Protein AF-A0A1F9MBB8-F1 (afdb_monomer)

Structure (mmCIF, N/CA/C/O backbone):
data_AF-A0A1F9MBB8-F1
#
_entry.id   AF-A0A1F9MBB8-F1
#
loop_
_atom_site.group_PDB
_atom_site.id
_atom_site.type_symbol
_atom_site.label_atom_id
_atom_site.label_alt_id
_atom_site.label_comp_id
_atom_site.label_asym_id
_atom_site.label_entity_id
_atom_site.label_seq_id
_atom_site.pdbx_PDB_ins_code
_atom_site.Cartn_x
_atom_site.Cartn_y
_atom_site.Cartn_z
_atom_site.occupancy
_atom_site.B_iso_or_equiv
_atom_site.auth_seq_id
_atom_site.auth_comp_id
_atom_site.auth_asym_id
_atom_site.auth_atom_id
_atom_site.pdbx_PDB_model_num
ATOM 1 N N . MET A 1 1 ? -18.843 -16.570 52.715 1.00 39.12 1 MET A N 1
ATOM 2 C CA . MET A 1 1 ? -18.536 -16.816 51.292 1.00 39.12 1 MET A CA 1
ATOM 3 C C . MET A 1 1 ? -19.729 -16.333 50.501 1.00 39.12 1 MET A C 1
ATOM 5 O O . MET A 1 1 ? -20.833 -16.769 50.792 1.00 39.12 1 MET A O 1
ATOM 9 N N . SER A 1 2 ? -19.521 -15.392 49.592 1.00 32.62 2 SER A N 1
ATOM 10 C CA . SER A 1 2 ? -20.557 -14.851 48.714 1.00 32.62 2 SER A CA 1
ATOM 11 C C . SER A 1 2 ? -19.847 -14.413 47.445 1.00 32.62 2 SER A C 1
ATOM 13 O O . SER A 1 2 ? -19.252 -13.335 47.406 1.00 32.62 2 SER A O 1
ATOM 15 N N . GLU A 1 3 ? -19.825 -15.295 46.453 1.00 42.16 3 GLU A N 1
ATOM 16 C CA . GLU A 1 3 ? -19.265 -15.001 45.139 1.00 42.16 3 GLU A CA 1
ATOM 17 C C . GLU A 1 3 ? -20.185 -13.984 44.466 1.00 42.16 3 GLU A C 1
ATOM 19 O O . GLU A 1 3 ? -21.210 -14.324 43.879 1.00 42.16 3 GLU A O 1
ATOM 24 N N . CYS A 1 4 ? -19.856 -12.703 44.633 1.00 37.41 4 CYS A N 1
ATOM 25 C CA . CYS A 1 4 ? -20.509 -11.641 43.891 1.00 37.41 4 CYS A CA 1
ATOM 26 C C . CYS A 1 4 ? -20.128 -11.834 42.424 1.00 37.41 4 CYS A C 1
ATOM 28 O O . CYS A 1 4 ? -18.965 -11.646 42.061 1.00 37.41 4 CYS A O 1
ATOM 30 N N . GLY A 1 5 ? -21.093 -12.276 41.618 1.00 38.81 5 GLY A N 1
ATOM 31 C CA . GLY A 1 5 ? -20.901 -12.565 40.205 1.00 38.81 5 GLY A CA 1
ATOM 32 C C . GLY A 1 5 ? -20.522 -11.307 39.437 1.00 38.81 5 GLY A C 1
ATOM 33 O O . GLY A 1 5 ? -21.386 -10.601 38.925 1.00 38.81 5 GLY A O 1
ATOM 34 N N . LEU A 1 6 ? -19.219 -11.045 39.332 1.00 39.25 6 LEU A N 1
ATOM 35 C CA . LEU A 1 6 ? -18.678 -10.188 38.293 1.00 39.25 6 LEU A CA 1
ATOM 36 C C . LEU A 1 6 ? -18.937 -10.890 36.963 1.00 39.25 6 LEU A C 1
ATOM 38 O O . LEU A 1 6 ? -18.174 -11.769 36.559 1.00 39.25 6 LEU A O 1
ATOM 42 N N . GLU A 1 7 ? -20.020 -10.498 36.292 1.00 38.97 7 GLU A N 1
ATOM 43 C CA . GLU A 1 7 ? -20.192 -10.757 34.868 1.00 38.97 7 GLU A CA 1
ATOM 44 C C . GLU A 1 7 ? -18.893 -10.347 34.169 1.00 38.97 7 GLU A C 1
ATOM 46 O O . GLU A 1 7 ? -18.510 -9.170 34.184 1.00 38.97 7 GLU A O 1
ATOM 51 N N . GLN A 1 8 ? -18.184 -11.318 33.591 1.00 46.91 8 GLN A N 1
ATOM 52 C CA . GLN A 1 8 ? -16.997 -11.035 32.796 1.00 46.91 8 GLN A CA 1
ATOM 53 C C . GLN A 1 8 ? -17.459 -10.302 31.539 1.00 46.91 8 GLN A C 1
ATOM 55 O O . GLN A 1 8 ? -17.815 -10.923 30.540 1.00 46.91 8 GLN A O 1
ATOM 60 N N . ARG A 1 9 ? -17.503 -8.965 31.611 1.00 61.88 9 ARG A N 1
ATOM 61 C CA . ARG A 1 9 ? -17.798 -8.099 30.467 1.00 61.88 9 ARG A CA 1
ATOM 62 C C . ARG A 1 9 ? -16.905 -8.533 29.316 1.00 61.88 9 ARG A C 1
ATOM 64 O O . ARG A 1 9 ? -15.684 -8.440 29.445 1.00 61.88 9 ARG A O 1
ATOM 71 N N . ASN A 1 10 ? -17.519 -8.995 28.224 1.00 77.19 10 ASN A N 1
ATOM 72 C CA . ASN A 1 10 ? -16.771 -9.525 27.090 1.00 77.19 10 ASN A CA 1
ATOM 73 C C . ASN A 1 10 ? -15.662 -8.538 26.682 1.00 77.19 10 ASN A C 1
ATOM 75 O O . ASN A 1 10 ? -15.928 -7.327 26.583 1.00 77.19 10 ASN A O 1
ATOM 79 N N . PRO A 1 11 ? -14.426 -9.030 26.466 1.00 92.19 11 PRO A N 1
ATOM 80 C CA . PRO A 1 11 ? -13.307 -8.187 26.076 1.00 92.19 11 PRO A CA 1
ATOM 81 C C . PRO A 1 11 ? -13.694 -7.349 24.859 1.00 92.19 11 PRO A C 1
ATOM 83 O O . PRO A 1 11 ? -14.364 -7.837 23.950 1.00 92.19 11 PRO A O 1
ATOM 86 N N . SER A 1 12 ? -13.341 -6.066 24.865 1.00 95.56 12 SER A N 1
ATOM 87 C CA . SER A 1 12 ? -13.893 -5.110 23.903 1.00 95.56 12 SER A CA 1
ATOM 88 C C . SER A 1 12 ? -12.903 -4.021 23.509 1.00 95.56 12 SER A C 1
ATOM 90 O O . SER A 1 12 ? -12.237 -3.421 24.359 1.00 95.56 12 SER A O 1
ATOM 92 N N . VAL A 1 13 ? -12.840 -3.760 22.204 1.00 97.94 13 VAL A N 1
ATOM 93 C CA . VAL A 1 13 ? -11.901 -2.833 21.566 1.00 97.94 13 VAL A CA 1
ATOM 94 C C . VAL A 1 13 ? -12.607 -2.012 20.488 1.00 97.94 13 VAL A C 1
ATOM 96 O O . VAL A 1 13 ? -13.419 -2.540 19.725 1.00 97.94 13 VAL A O 1
ATOM 99 N N . THR A 1 14 ? -12.269 -0.728 20.399 1.00 98.50 14 THR A N 1
ATOM 100 C CA . THR A 1 14 ? -12.457 0.038 19.163 1.00 98.50 14 THR A CA 1
ATOM 101 C C . THR A 1 14 ? -11.131 0.070 18.413 1.00 98.50 14 THR A C 1
ATOM 103 O O . THR A 1 14 ? -10.110 0.492 18.961 1.00 98.50 14 THR A O 1
ATOM 106 N N . LEU A 1 15 ? -11.142 -0.398 17.167 1.00 98.50 15 LEU A N 1
ATOM 107 C CA . LEU A 1 15 ? -10.013 -0.302 16.251 1.00 98.50 15 LEU A CA 1
ATOM 108 C C . LEU A 1 15 ? -10.165 0.967 15.404 1.00 98.50 15 LEU A C 1
ATOM 110 O O . LEU A 1 15 ? -11.238 1.214 14.854 1.00 98.50 15 LEU A O 1
ATOM 114 N N . VAL A 1 16 ? -9.103 1.762 15.304 1.00 98.50 16 VAL A N 1
ATOM 115 C CA . VAL A 1 16 ? -9.112 3.099 14.700 1.00 98.50 16 VAL A CA 1
ATOM 116 C C . VAL A 1 16 ? -8.123 3.165 13.538 1.00 98.50 16 VAL A C 1
ATOM 118 O O . VAL A 1 16 ? -6.952 2.801 13.690 1.00 98.50 16 VAL A O 1
ATOM 121 N N . LEU A 1 17 ? -8.573 3.691 12.397 1.00 98.25 17 LEU A N 1
ATOM 122 C CA . LEU A 1 17 ? -7.689 4.231 11.365 1.00 98.25 17 LEU A CA 1
ATOM 123 C C . LEU A 1 17 ? -7.807 5.755 11.350 1.00 98.25 17 LEU A C 1
ATOM 125 O O . LEU A 1 17 ? -8.911 6.291 11.334 1.00 98.25 17 LEU A O 1
ATOM 129 N N . LEU A 1 18 ? -6.665 6.437 11.342 1.00 98.31 18 LEU A N 1
ATOM 130 C CA . LEU A 1 18 ? -6.560 7.890 11.205 1.00 98.31 18 LEU A CA 1
ATOM 131 C C . LEU A 1 18 ? -5.984 8.253 9.824 1.00 98.31 18 LEU A C 1
ATOM 133 O O . LEU A 1 18 ? -5.291 7.416 9.235 1.00 98.31 18 LEU A O 1
ATOM 137 N N . PRO A 1 19 ? -6.248 9.465 9.299 1.00 96.38 19 PRO A N 1
ATOM 138 C CA . PRO A 1 19 ? -5.726 9.889 8.004 1.00 96.38 19 PRO A CA 1
ATOM 139 C C . PRO A 1 19 ? -4.224 10.230 8.036 1.00 96.38 19 PRO A C 1
ATOM 141 O O . PRO A 1 19 ? -3.682 10.576 9.081 1.00 96.38 19 PRO A O 1
ATOM 144 N N . MET A 1 20 ? -3.518 10.172 6.906 1.00 92.12 20 MET A N 1
ATOM 145 C CA . MET A 1 20 ? -4.045 9.860 5.574 1.00 92.12 20 MET A CA 1
ATOM 146 C C . MET A 1 20 ? -3.864 8.389 5.197 1.00 92.12 20 MET A C 1
ATOM 148 O O . MET A 1 20 ? -2.833 7.765 5.459 1.00 92.12 20 MET A O 1
ATOM 152 N N . TRP A 1 21 ? -4.895 7.845 4.564 1.00 92.25 21 TRP A N 1
ATOM 153 C CA . TRP A 1 21 ? -4.911 6.561 3.880 1.00 92.25 21 TRP A CA 1
ATOM 154 C C . TRP A 1 21 ? -5.829 6.660 2.655 1.00 92.25 21 TRP A C 1
ATOM 156 O O . TRP A 1 21 ? -6.599 7.617 2.540 1.00 92.25 21 TRP A O 1
ATOM 166 N N . ASP A 1 22 ? -5.784 5.668 1.765 1.00 88.25 22 ASP A N 1
ATOM 167 C CA . ASP A 1 22 ? -6.730 5.584 0.649 1.00 88.25 22 ASP A CA 1
ATOM 168 C C . ASP A 1 22 ? -8.195 5.608 1.134 1.00 88.25 22 ASP A C 1
ATOM 170 O O . ASP A 1 22 ? -8.534 5.090 2.200 1.00 88.25 22 ASP A O 1
ATOM 174 N N . THR A 1 23 ? -9.054 6.229 0.330 1.00 92.81 23 THR A N 1
ATOM 175 C CA . THR A 1 23 ? -10.501 6.373 0.547 1.00 92.81 23 THR A CA 1
ATOM 176 C C . THR A 1 23 ? -11.329 5.619 -0.500 1.00 92.81 23 THR A C 1
ATOM 178 O O . THR A 1 23 ? -12.561 5.657 -0.456 1.00 92.81 23 THR A O 1
ATOM 181 N N . SER A 1 24 ? -10.684 4.937 -1.455 1.00 90.88 24 SER A N 1
ATOM 182 C CA . SER A 1 24 ? -11.362 4.117 -2.463 1.00 90.88 24 SER A CA 1
ATOM 183 C C . SER A 1 24 ? -11.813 2.754 -1.939 1.00 90.88 24 SER A C 1
ATOM 185 O O . SER A 1 24 ? -12.800 2.217 -2.442 1.00 90.88 24 SER A O 1
ATOM 187 N N . MET A 1 25 ? -11.146 2.222 -0.909 1.00 94.50 25 MET A N 1
ATOM 188 C CA . MET A 1 25 ? -11.405 0.896 -0.339 1.00 94.50 25 MET A CA 1
ATOM 189 C C . MET A 1 25 ? -11.397 0.895 1.201 1.00 94.50 25 MET A C 1
ATOM 191 O O . MET A 1 25 ? -10.626 1.640 1.808 1.00 94.50 25 MET A O 1
ATOM 195 N N . PRO A 1 26 ? -12.183 0.014 1.854 1.00 95.94 26 PRO A N 1
ATOM 196 C CA . PRO A 1 26 ? -12.127 -0.179 3.303 1.00 95.94 26 PRO A CA 1
ATOM 197 C C . PRO A 1 26 ? -10.768 -0.760 3.747 1.00 95.94 26 PRO A C 1
ATOM 199 O O . PRO A 1 26 ? -10.262 -1.690 3.115 1.00 95.94 26 PRO A O 1
ATOM 202 N N . PRO A 1 27 ? -10.163 -0.276 4.845 1.00 95.81 27 PRO A N 1
ATOM 203 C CA . PRO A 1 27 ? -8.808 -0.653 5.234 1.00 95.81 27 PRO A CA 1
ATOM 204 C C . PRO A 1 27 ? -8.692 -2.105 5.718 1.00 95.81 27 PRO A C 1
ATOM 206 O O . PRO A 1 27 ? -9.232 -2.504 6.753 1.00 95.81 27 PRO A O 1
ATOM 209 N N . LEU A 1 28 ? -7.890 -2.883 4.987 1.00 95.06 28 LEU A N 1
ATOM 210 C CA . LEU A 1 28 ? -7.708 -4.320 5.192 1.00 95.06 28 LEU A CA 1
ATOM 211 C C . LEU A 1 28 ? -7.264 -4.704 6.613 1.00 95.06 28 LEU A C 1
ATOM 213 O O . LEU A 1 28 ? -7.763 -5.683 7.161 1.00 95.06 28 LEU A O 1
ATOM 217 N N . SER A 1 29 ? -6.340 -3.951 7.222 1.00 93.75 29 SER A N 1
ATOM 218 C CA . SER A 1 29 ? -5.816 -4.263 8.562 1.00 93.75 29 SER A CA 1
ATOM 219 C C . SER A 1 29 ? -6.921 -4.264 9.622 1.00 93.75 29 SER A C 1
ATOM 221 O O . SER A 1 29 ? -6.977 -5.167 10.456 1.00 93.75 29 SER A O 1
ATOM 223 N N . LEU A 1 30 ? -7.843 -3.302 9.545 1.00 97.00 30 LEU A N 1
ATOM 224 C CA . LEU A 1 30 ? -8.995 -3.178 10.438 1.00 97.00 30 LEU A CA 1
ATOM 225 C C . LEU A 1 30 ? -9.955 -4.365 10.256 1.00 97.00 30 LEU A C 1
ATOM 227 O O . LEU A 1 30 ? -10.467 -4.891 11.244 1.00 97.00 30 LEU A O 1
ATOM 231 N N . ALA A 1 31 ? -10.166 -4.820 9.017 1.00 96.88 31 ALA A N 1
ATOM 232 C CA . ALA A 1 31 ? -11.046 -5.944 8.691 1.00 96.88 31 ALA A CA 1
ATOM 233 C C . ALA A 1 31 ? -10.448 -7.315 9.087 1.00 96.88 31 ALA A C 1
ATOM 235 O O . ALA A 1 31 ? -11.160 -8.156 9.640 1.00 96.88 31 ALA A O 1
ATOM 236 N N . CYS A 1 32 ? -9.140 -7.531 8.894 1.00 95.69 32 CYS A N 1
ATOM 237 C CA . CYS A 1 32 ? -8.421 -8.721 9.377 1.00 95.69 32 CYS A CA 1
ATOM 238 C C . CYS A 1 32 ? -8.444 -8.819 10.912 1.00 95.69 32 CYS A C 1
ATOM 240 O O . CYS A 1 32 ? -8.834 -9.847 11.468 1.00 95.69 32 CYS A O 1
ATOM 242 N N . LEU A 1 33 ? -8.085 -7.729 11.606 1.00 96.56 33 LEU A N 1
ATOM 243 C CA . LEU A 1 33 ? -8.130 -7.665 13.070 1.00 96.5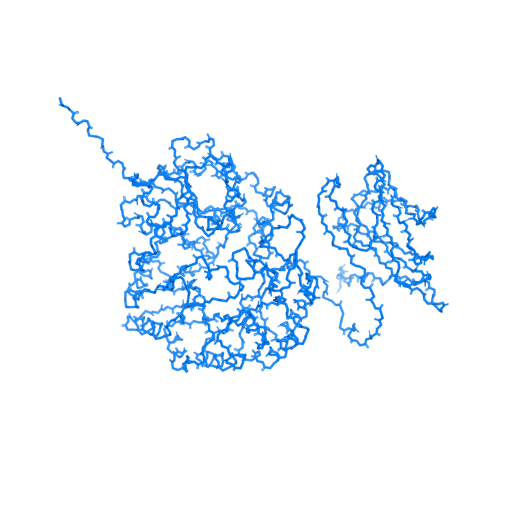6 33 LEU A CA 1
ATOM 244 C C . LEU A 1 33 ? -9.557 -7.878 13.595 1.00 96.56 33 LEU A C 1
ATOM 246 O O . LEU A 1 33 ? -9.743 -8.606 14.569 1.00 96.56 33 LEU A O 1
ATOM 250 N N . SER A 1 34 ? -10.567 -7.297 12.934 1.00 96.75 34 SER A N 1
ATOM 251 C CA . SER A 1 34 ? -11.976 -7.484 13.302 1.00 96.75 34 SER A CA 1
ATOM 252 C C . SER A 1 34 ? -12.398 -8.946 13.224 1.00 96.75 34 SER A C 1
ATOM 254 O O . SER A 1 34 ? -12.925 -9.459 14.211 1.00 96.75 34 SER A O 1
ATOM 256 N N . TRP A 1 35 ? -12.116 -9.633 12.111 1.00 95.44 35 TRP A N 1
ATOM 257 C CA . TRP A 1 35 ? -12.433 -11.055 11.950 1.00 95.44 35 TRP A CA 1
ATOM 258 C C . TRP A 1 35 ? -11.790 -11.899 13.054 1.00 95.44 35 TRP A C 1
ATOM 260 O O . TRP A 1 35 ? -12.467 -12.673 13.735 1.00 95.44 35 TRP A O 1
ATOM 270 N N . TYR A 1 36 ? -10.485 -11.707 13.272 1.00 96.25 36 TYR A N 1
ATOM 271 C CA . TYR A 1 36 ? -9.709 -12.535 14.190 1.00 96.25 36 TYR A CA 1
ATOM 272 C C . TYR A 1 36 ? -10.169 -12.370 15.637 1.00 96.25 36 TYR A C 1
ATOM 274 O O . TYR A 1 36 ? -10.382 -13.351 16.350 1.00 96.25 36 TYR A O 1
ATOM 282 N N . LEU A 1 37 ? -10.368 -11.127 16.070 1.00 96.06 37 LEU A N 1
ATOM 283 C CA . LEU A 1 37 ? -10.787 -10.811 17.429 1.00 96.06 37 LEU A CA 1
ATOM 284 C C . LEU A 1 37 ? -12.246 -11.233 17.681 1.00 96.06 37 LEU A C 1
ATOM 286 O O . LEU A 1 37 ? -12.524 -11.836 18.721 1.00 96.06 37 LEU A O 1
ATOM 290 N N . ARG A 1 38 ? -13.158 -11.038 16.714 1.00 95.12 38 ARG A N 1
ATOM 291 C CA . ARG A 1 38 ? -14.555 -11.512 16.802 1.00 95.12 38 ARG A CA 1
ATOM 292 C C . ARG A 1 38 ? -14.635 -13.037 16.903 1.00 95.12 38 ARG A C 1
ATOM 294 O O . ARG A 1 38 ? -15.343 -13.545 17.771 1.00 95.12 38 ARG A O 1
ATOM 301 N N . ARG A 1 39 ? -13.845 -13.772 16.107 1.00 94.44 39 ARG A N 1
ATOM 302 C CA . ARG A 1 39 ? -13.720 -15.243 16.195 1.00 94.44 39 ARG A CA 1
ATOM 303 C C . ARG A 1 39 ? -13.218 -15.722 17.566 1.00 94.44 39 ARG A C 1
ATOM 30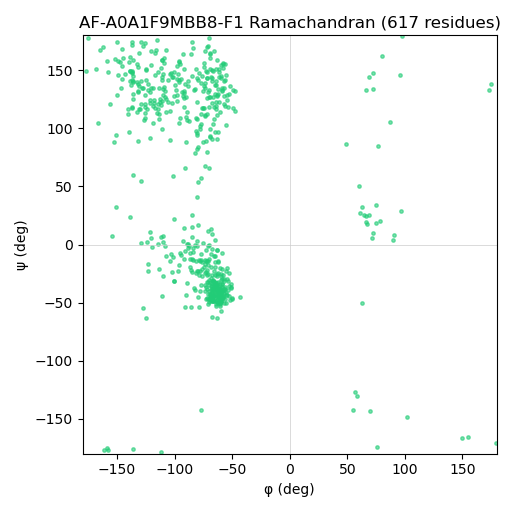5 O O . ARG A 1 39 ? -13.540 -16.832 17.978 1.00 94.44 39 ARG A O 1
ATOM 312 N N . HIS A 1 40 ? -12.483 -14.878 18.290 1.00 95.31 40 HIS A N 1
ATOM 313 C CA . HIS A 1 40 ? -11.959 -15.144 19.632 1.00 95.31 40 HIS A CA 1
ATOM 314 C C . HIS A 1 40 ? -12.781 -14.503 20.773 1.00 95.31 40 HIS A C 1
ATOM 316 O O . HIS A 1 40 ? -12.271 -14.339 21.889 1.00 95.31 40 HIS A O 1
ATOM 322 N N . SER A 1 41 ? -14.058 -14.195 20.507 1.00 95.88 41 SER A N 1
ATOM 323 C CA . SER A 1 41 ? -15.052 -13.648 21.449 1.00 95.88 41 SER A CA 1
ATOM 324 C C . SER A 1 41 ? -14.742 -12.248 21.998 1.00 95.88 41 SER A C 1
ATOM 326 O O . SER A 1 41 ? -15.218 -11.875 23.071 1.00 95.88 41 SER A O 1
ATOM 328 N N . VAL A 1 42 ? -13.973 -11.448 21.256 1.00 96.38 42 VAL A N 1
ATOM 329 C CA . VAL A 1 42 ? -13.771 -10.019 21.527 1.00 96.38 42 VAL A CA 1
ATOM 330 C C . VAL A 1 42 ? -14.811 -9.206 20.751 1.00 96.38 42 VAL A C 1
ATOM 332 O O . VAL A 1 42 ? -14.982 -9.378 19.545 1.00 96.38 42 VAL A O 1
ATOM 335 N N . SER A 1 43 ? -15.493 -8.282 21.426 1.00 96.31 43 SER A N 1
ATOM 336 C CA . SER A 1 43 ? -16.384 -7.317 20.779 1.00 96.31 43 SER A CA 1
ATOM 337 C C . SER A 1 43 ? -15.564 -6.213 20.108 1.00 96.31 43 SER A C 1
ATOM 339 O O . SER A 1 43 ? -14.839 -5.475 20.780 1.00 96.31 43 SER A O 1
ATOM 341 N N . VAL A 1 44 ? -15.666 -6.106 18.782 1.00 97.19 44 VAL A N 1
ATOM 342 C CA . VAL A 1 44 ? -14.885 -5.157 17.975 1.00 97.19 44 VAL A CA 1
ATOM 343 C C . VAL A 1 44 ? -15.787 -4.115 17.333 1.00 97.19 44 VAL A C 1
ATOM 345 O O . VAL A 1 44 ? -16.644 -4.451 16.511 1.00 97.19 44 VAL A O 1
ATOM 348 N N . THR A 1 45 ? -15.526 -2.849 17.651 1.00 97.62 45 THR A N 1
ATOM 349 C CA . THR A 1 45 ? -16.017 -1.687 16.899 1.00 97.62 45 THR A CA 1
ATOM 350 C C . THR A 1 45 ? -14.924 -1.194 15.954 1.00 97.62 45 THR A C 1
ATOM 352 O O . THR A 1 45 ? -13.746 -1.212 16.307 1.00 97.62 45 THR A O 1
ATOM 355 N N . VAL A 1 46 ? -15.308 -0.754 14.757 1.00 97.44 46 VAL A N 1
ATOM 356 C CA . VAL A 1 46 ? -14.403 -0.167 13.760 1.00 97.44 46 VAL A CA 1
ATOM 357 C C . VAL A 1 46 ? -14.686 1.329 13.667 1.00 97.44 46 VAL A C 1
ATOM 359 O O . VAL A 1 46 ? -15.843 1.744 13.635 1.00 97.44 46 VAL A O 1
ATOM 362 N N . LEU A 1 47 ? -13.628 2.136 13.629 1.00 97.50 47 LEU A N 1
ATOM 363 C CA . LEU A 1 47 ? -13.683 3.581 13.442 1.00 97.50 47 LEU A CA 1
ATOM 364 C C . LEU A 1 47 ? -12.674 3.988 12.361 1.00 97.50 47 LEU A C 1
ATOM 366 O O . LEU A 1 47 ? -11.512 4.281 12.644 1.00 97.50 47 LEU A O 1
ATOM 370 N N . ASP A 1 48 ? -13.127 3.986 11.108 1.00 97.50 48 ASP A N 1
ATOM 371 C CA . ASP A 1 48 ? -12.367 4.545 9.989 1.00 97.50 48 ASP A CA 1
ATOM 372 C C . ASP A 1 48 ? -12.539 6.073 9.955 1.00 97.50 48 ASP A C 1
ATOM 374 O O . ASP A 1 48 ? -13.355 6.630 9.217 1.00 97.50 48 ASP A O 1
ATOM 378 N N . ALA A 1 49 ? -11.743 6.762 10.775 1.00 97.06 49 ALA A N 1
ATOM 379 C CA . ALA A 1 49 ? -11.740 8.216 10.801 1.00 97.06 49 ALA A CA 1
ATOM 380 C C . ALA A 1 49 ? -11.122 8.836 9.530 1.00 97.06 49 ALA A C 1
ATOM 382 O O . ALA A 1 49 ? -11.258 10.041 9.314 1.00 97.06 49 ALA A O 1
ATOM 383 N N . ASN A 1 50 ? -10.451 8.041 8.687 1.00 97.00 50 ASN A N 1
ATOM 384 C CA . ASN A 1 50 ? -9.897 8.495 7.417 1.00 97.00 50 ASN A CA 1
ATOM 385 C C . ASN A 1 50 ? -11.022 8.769 6.404 1.00 97.00 50 ASN A C 1
ATOM 387 O O . ASN A 1 50 ? -11.095 9.884 5.883 1.00 97.00 50 ASN A O 1
ATOM 391 N N . ILE A 1 51 ? -11.949 7.821 6.199 1.00 95.88 51 ILE A N 1
ATOM 392 C CA . ILE A 1 51 ? -13.124 8.058 5.339 1.00 95.88 51 ILE A CA 1
ATOM 393 C C . ILE A 1 51 ? -14.107 9.060 5.969 1.00 95.88 51 ILE A C 1
ATOM 395 O O . ILE A 1 51 ? -14.722 9.851 5.252 1.00 95.88 51 ILE A O 1
ATOM 399 N N . ASP A 1 52 ? -14.216 9.092 7.304 1.00 93.69 52 ASP A N 1
ATOM 400 C CA . ASP A 1 52 ? -15.029 10.088 8.014 1.00 93.69 52 ASP A CA 1
ATOM 401 C C . ASP A 1 52 ? -14.574 11.523 7.754 1.00 93.69 52 ASP A C 1
ATOM 403 O O . ASP A 1 52 ? -15.391 12.362 7.368 1.00 93.69 52 ASP A O 1
ATOM 407 N N . LEU A 1 53 ? -13.284 11.812 7.955 1.00 95.38 53 LEU A N 1
ATOM 408 C CA . LEU A 1 53 ? -12.757 13.152 7.732 1.00 95.38 53 LEU A CA 1
ATOM 409 C C . LEU A 1 53 ? -12.795 13.510 6.248 1.00 95.38 53 LEU A C 1
ATOM 411 O O . LEU A 1 53 ? -13.299 14.580 5.923 1.00 95.38 53 LEU A O 1
ATOM 415 N N . PHE A 1 54 ? -12.382 12.611 5.346 1.00 94.94 54 PHE A N 1
ATOM 416 C CA . PHE A 1 54 ? -12.452 12.853 3.901 1.00 94.94 54 PHE A CA 1
ATOM 417 C C . PHE A 1 54 ? -13.858 13.271 3.440 1.00 94.94 54 PHE A C 1
ATOM 419 O O . PHE A 1 54 ? -14.011 14.238 2.692 1.00 94.94 54 PHE A O 1
ATOM 426 N N . GLN A 1 55 ? -14.907 12.596 3.918 1.00 92.50 55 GLN A N 1
ATOM 427 C CA . GLN A 1 55 ? -16.283 12.978 3.599 1.00 92.50 55 GLN A CA 1
ATOM 428 C C . GLN A 1 55 ? -16.719 14.277 4.298 1.00 92.50 55 GLN A C 1
ATOM 430 O O . GLN A 1 55 ? -17.408 15.086 3.675 1.00 92.50 55 GLN A O 1
ATOM 435 N N . GLY A 1 56 ? -16.310 14.504 5.549 1.00 90.75 56 GLY A N 1
ATOM 436 C CA . GLY A 1 56 ? -16.688 15.684 6.335 1.00 90.75 56 GLY A CA 1
ATOM 437 C C . GLY A 1 56 ? -16.021 17.004 5.922 1.00 90.75 56 GLY A C 1
ATOM 438 O O . GLY A 1 56 ? -16.585 18.064 6.191 1.00 90.75 56 GLY A O 1
ATOM 439 N N . VAL A 1 57 ? -14.851 16.970 5.274 1.00 91.12 57 VAL A N 1
ATOM 440 C CA . VAL A 1 57 ? -14.107 18.183 4.884 1.00 91.12 57 VAL A CA 1
ATOM 441 C C . VAL A 1 57 ? -14.532 18.781 3.534 1.00 91.12 57 VAL A C 1
ATOM 443 O O . VAL A 1 57 ? -15.191 18.135 2.713 1.00 91.12 57 VAL A O 1
ATOM 446 N N . SER A 1 58 ? -14.133 20.037 3.291 1.00 91.19 58 SER A N 1
ATOM 447 C CA . SER A 1 58 ? -14.378 20.755 2.034 1.00 91.19 58 SER A CA 1
ATOM 448 C C . SER A 1 58 ? -13.681 20.094 0.838 1.00 91.19 58 SER A C 1
ATOM 450 O O . SER A 1 58 ? -12.687 19.385 0.987 1.00 91.19 58 SER A O 1
ATOM 452 N N . ALA A 1 59 ? -14.154 20.372 -0.382 1.00 82.19 59 ALA A N 1
ATOM 453 C CA . ALA A 1 59 ? -13.526 19.857 -1.603 1.00 82.19 59 ALA A CA 1
ATOM 454 C C . ALA A 1 59 ? -12.046 20.275 -1.752 1.00 82.19 59 ALA A C 1
ATOM 456 O O . ALA A 1 59 ? -11.254 19.520 -2.307 1.00 82.19 59 ALA A O 1
ATOM 457 N N . GLU A 1 60 ? -11.663 21.436 -1.215 1.00 79.44 60 GLU A N 1
ATOM 458 C CA . GLU A 1 60 ? -10.278 21.913 -1.178 1.00 79.44 60 GLU A CA 1
ATOM 459 C C . GLU A 1 60 ? -9.434 21.103 -0.181 1.00 79.44 60 GLU A C 1
ATOM 461 O O . GLU A 1 60 ? -8.369 20.594 -0.535 1.00 79.44 60 GLU A O 1
ATOM 466 N N . GLN A 1 61 ? -9.946 20.886 1.035 1.00 84.44 61 GLN A N 1
ATOM 467 C CA . GLN A 1 61 ? -9.306 20.047 2.056 1.00 84.44 61 GLN A CA 1
ATOM 468 C C . GLN A 1 61 ? -9.188 18.577 1.607 1.00 84.44 61 GLN A C 1
ATOM 470 O O . GLN A 1 61 ? -8.174 17.937 1.884 1.00 84.44 61 GLN A O 1
ATOM 475 N N . ARG A 1 62 ? -10.160 18.044 0.846 1.00 86.88 62 ARG A N 1
ATOM 476 C CA . ARG A 1 62 ? -10.078 16.695 0.242 1.00 86.88 62 ARG A CA 1
ATOM 477 C C . ARG A 1 62 ? -8.871 16.526 -0.674 1.00 86.88 62 ARG A C 1
ATOM 479 O O . ARG A 1 62 ? -8.368 15.414 -0.785 1.00 86.88 62 ARG A O 1
ATOM 486 N N . THR A 1 63 ? -8.345 17.600 -1.271 1.00 84.50 63 THR A N 1
ATOM 487 C CA . THR A 1 63 ? -7.118 17.515 -2.084 1.00 84.50 63 THR A CA 1
ATOM 488 C C . THR A 1 63 ? -5.875 17.135 -1.275 1.00 84.50 63 THR A C 1
ATOM 490 O O . THR A 1 63 ? -4.844 16.860 -1.877 1.00 84.50 63 THR A O 1
ATOM 493 N N . LEU A 1 64 ? -5.932 17.118 0.064 1.00 85.25 64 LEU A N 1
ATOM 494 C CA . LEU A 1 64 ? -4.864 16.565 0.902 1.00 85.25 64 LEU A CA 1
ATOM 495 C C . LEU A 1 64 ? -4.795 15.031 0.820 1.00 85.25 64 LEU A C 1
ATOM 497 O O . LEU A 1 64 ? -3.719 14.482 1.025 1.00 85.25 64 LEU A O 1
ATOM 501 N N . TRP A 1 65 ? -5.894 14.346 0.490 1.00 87.38 65 TRP A N 1
ATOM 502 C CA . TRP A 1 65 ? -5.929 12.892 0.270 1.00 87.38 65 TRP A CA 1
ATOM 503 C C . TRP A 1 65 ? -5.471 12.477 -1.138 1.00 87.38 65 TRP A C 1
ATOM 505 O O . TRP A 1 65 ? -5.423 11.289 -1.443 1.00 87.38 65 TRP A O 1
ATOM 515 N N . ASP A 1 66 ? -5.100 13.432 -1.997 1.00 80.62 66 ASP A N 1
ATOM 516 C CA . ASP A 1 66 ? -4.362 13.120 -3.219 1.00 80.62 66 ASP A CA 1
ATOM 517 C C . ASP A 1 66 ? -2.996 12.529 -2.836 1.00 80.62 66 ASP A C 1
ATOM 519 O O . ASP A 1 66 ? -2.209 13.157 -2.123 1.00 80.62 66 ASP A O 1
ATOM 523 N N . MET A 1 67 ? -2.698 11.321 -3.313 1.00 71.94 67 MET A N 1
ATOM 524 C CA . MET A 1 67 ? -1.438 10.636 -3.025 1.00 71.94 67 MET A CA 1
ATOM 525 C C . MET A 1 67 ? -0.212 11.352 -3.610 1.00 71.94 67 MET A C 1
ATOM 527 O O . MET A 1 67 ? 0.888 11.166 -3.089 1.00 71.94 67 MET A O 1
ATOM 531 N N . ALA A 1 68 ? -0.376 12.240 -4.600 1.00 67.69 68 ALA A N 1
ATOM 532 C CA . ALA A 1 68 ? 0.686 13.163 -5.005 1.00 67.69 68 ALA A CA 1
ATOM 533 C C . ALA A 1 68 ? 1.130 14.075 -3.844 1.00 67.69 68 ALA A C 1
ATOM 535 O O . ALA A 1 68 ? 2.287 14.478 -3.776 1.00 67.69 68 ALA A O 1
ATOM 536 N N . LYS A 1 69 ? 0.234 14.351 -2.884 1.00 73.00 69 LYS A N 1
ATOM 537 C CA . LYS A 1 69 ? 0.523 15.098 -1.653 1.00 73.00 69 LYS A CA 1
ATOM 538 C C . LYS A 1 69 ? 0.930 14.206 -0.476 1.00 73.00 69 LYS A C 1
ATOM 540 O O . LYS A 1 69 ? 1.000 14.703 0.647 1.00 73.00 69 LYS A O 1
ATOM 545 N N . LEU A 1 70 ? 1.275 12.929 -0.684 1.00 77.44 70 LEU A N 1
ATOM 546 C CA . LEU A 1 70 ? 1.800 12.053 0.378 1.00 77.44 70 LEU A CA 1
ATOM 547 C C . LEU A 1 70 ? 2.978 12.700 1.131 1.00 77.44 70 LEU A C 1
ATOM 549 O O . LEU A 1 70 ? 3.050 12.601 2.355 1.00 77.44 70 LEU A O 1
ATOM 553 N N . GLY A 1 71 ? 3.840 13.442 0.424 1.00 71.00 71 GLY A N 1
ATOM 554 C CA . GLY A 1 71 ? 4.928 14.230 1.016 1.00 71.00 71 GLY A CA 1
ATOM 555 C C . GLY A 1 71 ? 4.479 15.200 2.121 1.00 71.00 71 GLY A C 1
ATOM 556 O O . GLY A 1 71 ? 5.213 15.411 3.083 1.00 71.00 71 GLY A O 1
ATOM 557 N N . PHE A 1 72 ? 3.259 15.740 2.038 1.00 79.00 72 PHE A N 1
ATOM 558 C CA . PHE A 1 72 ? 2.708 16.661 3.035 1.00 79.00 72 PHE A CA 1
ATOM 559 C C . PHE A 1 72 ? 2.306 15.971 4.344 1.00 79.00 72 PHE A C 1
ATOM 561 O O . PHE A 1 72 ? 2.288 16.619 5.385 1.00 79.00 72 PHE A O 1
ATOM 568 N N . TRP A 1 73 ? 2.012 14.670 4.314 1.00 84.00 73 TRP A N 1
ATOM 569 C CA . TRP A 1 73 ? 1.597 13.897 5.492 1.00 84.00 73 TRP A CA 1
ATOM 570 C C . TRP A 1 73 ? 2.754 13.231 6.240 1.00 84.00 73 TRP A C 1
ATOM 572 O O . TRP A 1 73 ? 2.560 12.741 7.351 1.00 84.00 73 TRP A O 1
ATOM 582 N N . ILE A 1 74 ? 3.943 13.203 5.631 1.00 82.69 74 ILE A N 1
ATOM 583 C CA . ILE A 1 74 ? 5.134 12.525 6.162 1.00 82.69 74 ILE A CA 1
ATOM 584 C C . ILE A 1 74 ? 6.264 13.490 6.544 1.00 82.69 74 ILE A C 1
ATOM 586 O O . ILE A 1 74 ? 7.122 13.121 7.344 1.00 82.69 74 ILE A O 1
ATOM 590 N N . ASP A 1 75 ? 6.277 14.715 6.008 1.00 72.75 75 ASP A N 1
ATOM 591 C CA . ASP A 1 75 ? 7.219 15.753 6.431 1.00 72.75 75 ASP A CA 1
ATOM 592 C C . ASP A 1 75 ? 6.746 16.449 7.716 1.00 72.75 75 ASP A C 1
ATOM 594 O O . ASP A 1 75 ? 5.953 17.390 7.691 1.00 72.75 75 ASP A O 1
ATOM 598 N N . GLY A 1 76 ? 7.290 16.004 8.849 1.00 69.94 76 GLY A N 1
ATOM 599 C CA . GLY A 1 76 ? 7.059 16.611 10.159 1.00 69.94 76 GLY A CA 1
ATOM 600 C C . GLY A 1 76 ? 7.790 17.934 10.409 1.00 69.94 76 GLY A C 1
ATOM 601 O O . GLY A 1 76 ? 7.661 18.457 11.513 1.00 69.94 76 GLY A O 1
ATOM 602 N N . ARG A 1 77 ? 8.562 18.469 9.448 1.00 65.31 77 ARG A N 1
ATOM 603 C CA . ARG A 1 77 ? 9.306 19.730 9.608 1.00 65.31 77 ARG A CA 1
ATOM 604 C C . ARG A 1 77 ? 8.498 20.941 9.154 1.00 65.31 77 ARG A C 1
ATOM 606 O O . ARG A 1 77 ? 8.304 21.849 9.959 1.00 65.31 77 ARG A O 1
ATOM 613 N N . GLU A 1 78 ? 7.978 20.942 7.923 1.00 60.06 78 GLU A N 1
ATOM 614 C CA . GLU A 1 78 ? 7.171 22.056 7.403 1.00 60.06 78 GLU A CA 1
ATOM 615 C C . GLU A 1 78 ? 5.811 21.645 6.839 1.00 60.06 78 GLU A C 1
ATOM 617 O O . GLU A 1 78 ? 4.803 22.214 7.258 1.00 60.06 78 GLU A O 1
ATOM 622 N N . LYS A 1 79 ? 5.732 20.708 5.885 1.00 71.81 79 LYS A N 1
ATOM 623 C CA . LYS A 1 79 ? 4.486 20.473 5.135 1.00 71.81 79 LYS A CA 1
ATOM 624 C C . LYS A 1 79 ? 3.363 19.918 6.026 1.00 71.81 79 LYS A C 1
ATOM 626 O O . LYS A 1 79 ? 2.225 20.374 5.891 1.00 71.81 79 LYS A O 1
ATOM 631 N N . PHE A 1 80 ? 3.650 19.017 6.972 1.00 81.50 80 PHE A N 1
ATOM 632 C CA . PHE A 1 80 ? 2.630 18.533 7.909 1.00 81.50 80 PHE A CA 1
ATOM 633 C C . PHE A 1 80 ? 2.152 19.629 8.878 1.00 81.50 80 PHE A C 1
ATOM 635 O O . PHE A 1 80 ? 0.977 19.991 8.797 1.00 81.50 80 PHE A O 1
ATOM 642 N N . PRO A 1 81 ? 2.997 20.221 9.753 1.00 75.00 81 PRO A N 1
ATOM 643 C CA . PRO A 1 81 ? 2.533 21.244 10.695 1.00 75.00 81 PRO A CA 1
ATOM 644 C C . PRO A 1 81 ? 2.044 22.520 9.989 1.00 75.00 81 PRO A C 1
ATOM 646 O O . PRO A 1 81 ? 1.119 23.182 10.455 1.00 75.00 81 PRO A O 1
ATOM 649 N N . GLY A 1 82 ? 2.647 22.873 8.853 1.00 73.00 82 GLY A N 1
ATOM 650 C CA . GLY A 1 82 ? 2.387 24.107 8.122 1.00 73.00 82 GLY A CA 1
ATOM 651 C C . GLY A 1 82 ? 1.198 24.060 7.161 1.00 73.00 82 GLY A C 1
ATOM 652 O O . GLY A 1 82 ? 0.638 25.122 6.878 1.00 73.00 82 GLY A O 1
ATOM 653 N N . VAL A 1 83 ? 0.788 22.884 6.676 1.00 79.06 83 VAL A N 1
ATOM 654 C CA . VAL A 1 83 ? -0.328 22.746 5.721 1.00 79.06 83 VAL A CA 1
ATOM 655 C C . VAL A 1 83 ? -1.384 21.784 6.249 1.00 79.06 83 VAL A C 1
ATOM 657 O O . VAL A 1 83 ? -2.503 22.215 6.510 1.00 79.06 83 VAL A O 1
ATOM 660 N N . VAL A 1 84 ? -1.042 20.507 6.445 1.00 82.94 84 VAL A N 1
ATOM 661 C CA . VAL A 1 84 ? -2.019 19.464 6.812 1.00 82.94 84 VAL A CA 1
ATOM 662 C C . VAL A 1 84 ? -2.654 19.743 8.171 1.00 82.94 84 VAL A C 1
ATOM 664 O O . VAL A 1 84 ? -3.877 19.735 8.292 1.00 82.94 84 VAL A O 1
ATOM 667 N N . LEU A 1 85 ? -1.830 20.027 9.181 1.00 89.31 85 LEU A N 1
ATOM 668 C CA . LEU A 1 85 ? -2.288 20.264 10.542 1.00 89.31 85 LEU A CA 1
ATOM 669 C C . LEU A 1 85 ? -3.164 21.518 10.603 1.00 89.31 85 LEU A C 1
ATOM 671 O O . LEU A 1 85 ? -4.313 21.419 11.011 1.00 89.31 85 LEU A O 1
ATOM 675 N N . ARG A 1 86 ? -2.686 22.664 10.096 1.00 86.88 86 ARG A N 1
ATOM 676 C CA . ARG A 1 86 ? -3.474 23.914 10.054 1.00 86.88 86 ARG A CA 1
ATOM 677 C C . ARG A 1 86 ? -4.773 23.800 9.249 1.00 86.88 86 ARG A C 1
ATOM 679 O O . ARG A 1 86 ? -5.744 24.467 9.586 1.00 86.88 86 ARG A O 1
ATOM 686 N N . ALA A 1 87 ? -4.823 22.955 8.218 1.00 87.88 87 ALA A N 1
ATOM 687 C CA . ALA A 1 87 ? -6.038 22.723 7.436 1.00 87.88 87 ALA A CA 1
ATOM 688 C C . ALA A 1 87 ? -7.066 21.800 8.121 1.00 87.88 87 ALA A C 1
ATOM 690 O O . ALA A 1 87 ? -8.204 21.740 7.657 1.00 87.88 87 ALA A O 1
ATOM 691 N N . LEU A 1 88 ? -6.684 21.071 9.179 1.00 93.69 88 LEU A N 1
ATOM 692 C CA . LEU A 1 88 ? -7.518 20.064 9.857 1.00 93.69 88 LEU A CA 1
ATOM 693 C C . LEU A 1 88 ? -7.588 20.250 11.390 1.00 93.69 88 LEU A C 1
ATOM 695 O O . LEU A 1 88 ? -8.240 19.463 12.074 1.00 93.69 88 LEU A O 1
ATOM 699 N N . GLU A 1 89 ? -6.934 21.275 11.942 1.00 92.56 89 GLU A N 1
ATOM 700 C CA . GLU A 1 89 ? -6.776 21.515 13.385 1.00 92.56 89 GLU A CA 1
ATOM 701 C C . GLU A 1 89 ? -8.122 21.603 14.116 1.00 92.56 89 GLU A C 1
ATOM 703 O O . GLU A 1 89 ? -8.313 20.975 15.157 1.00 92.56 89 GLU A O 1
ATOM 708 N N . ASN A 1 90 ? -9.099 22.283 13.511 1.00 92.88 90 ASN A N 1
ATOM 709 C CA . ASN A 1 90 ? -10.460 22.434 14.030 1.00 92.88 90 ASN A CA 1
ATOM 710 C C . ASN A 1 90 ? -11.285 21.129 14.053 1.00 92.88 90 ASN A C 1
ATOM 712 O O . ASN A 1 90 ? -12.427 21.140 14.510 1.00 92.88 90 ASN A O 1
ATOM 716 N N . LEU A 1 91 ? -10.738 20.024 13.540 1.00 94.88 91 LEU A N 1
ATOM 717 C CA . LEU A 1 91 ? -11.368 18.702 13.509 1.00 94.88 91 LEU A CA 1
ATOM 718 C C . LEU A 1 91 ? -10.728 17.730 14.509 1.00 94.88 91 LEU A C 1
ATOM 720 O O . LEU A 1 91 ? -11.285 16.658 14.742 1.00 94.88 91 LEU A O 1
ATOM 724 N N . LEU A 1 92 ? -9.589 18.091 15.116 1.00 95.62 92 LEU A N 1
ATOM 725 C CA . LEU A 1 92 ? -8.863 17.226 16.049 1.00 95.62 92 LEU A CA 1
ATOM 726 C C . LEU A 1 92 ? -9.649 16.982 17.336 1.00 95.62 92 LEU A C 1
ATOM 728 O O . LEU A 1 92 ? -9.813 15.829 17.724 1.00 95.62 92 LEU A O 1
ATOM 732 N N . ASP A 1 93 ? -10.173 18.030 17.970 1.00 96.44 93 ASP A N 1
ATOM 733 C CA . ASP A 1 93 ? -10.898 17.877 19.236 1.00 96.44 93 ASP A CA 1
ATOM 734 C C . ASP A 1 93 ? -12.239 17.126 19.046 1.00 96.44 93 ASP A C 1
ATOM 736 O O . ASP A 1 93 ? -12.446 16.136 19.750 1.00 96.44 93 ASP A O 1
ATOM 740 N N . PRO A 1 94 ? -13.088 17.434 18.035 1.00 97.19 94 PRO A N 1
ATOM 741 C CA . PRO A 1 94 ? -14.269 16.616 17.717 1.00 97.19 94 PRO A CA 1
ATOM 742 C C . PRO A 1 94 ? -13.945 15.152 17.374 1.00 97.19 94 PRO A C 1
ATOM 744 O O . PRO A 1 94 ? -14.713 14.243 17.700 1.00 97.19 94 PRO A O 1
ATOM 747 N N . LEU A 1 95 ? -12.802 14.891 16.727 1.00 97.75 95 LEU A N 1
ATOM 748 C CA . LEU A 1 95 ? -12.325 13.532 16.471 1.00 97.75 95 LEU A CA 1
ATOM 749 C C . LEU A 1 95 ? -11.917 12.827 17.774 1.00 97.75 95 LEU A C 1
ATOM 751 O O . LEU A 1 95 ? -12.286 11.672 17.979 1.00 97.75 95 LEU A O 1
ATOM 755 N N . VAL A 1 96 ? -11.184 13.503 18.660 1.00 98.19 96 VAL A N 1
ATOM 756 C CA . VAL A 1 96 ? -10.776 12.968 19.967 1.00 98.19 96 VAL A CA 1
ATOM 757 C C . VAL A 1 96 ? -12.002 12.652 20.823 1.00 98.19 96 VAL A C 1
ATOM 759 O O . VAL A 1 96 ? -12.091 11.542 21.346 1.00 98.19 96 VAL A O 1
ATOM 762 N N . GLU A 1 97 ? -12.987 13.551 20.892 1.00 97.62 97 GLU A N 1
ATOM 763 C CA . GLU A 1 97 ? -14.276 13.305 21.551 1.00 97.62 97 GLU A CA 1
ATOM 764 C C . GLU A 1 97 ? -14.980 12.068 20.976 1.00 97.62 97 GLU A C 1
ATOM 766 O O . GLU A 1 97 ? -15.388 11.181 21.730 1.00 97.62 97 GLU A O 1
ATOM 771 N N . ARG A 1 98 ? -15.055 11.942 19.643 1.00 97.31 98 ARG A N 1
ATOM 772 C CA . ARG A 1 98 ? -15.659 10.780 18.971 1.00 97.31 98 ARG A CA 1
ATOM 773 C C . ARG A 1 98 ? -14.915 9.470 19.259 1.00 97.31 98 ARG A C 1
ATOM 775 O O . ARG A 1 98 ? -15.562 8.443 19.471 1.00 97.31 98 ARG A O 1
ATOM 782 N N . ILE A 1 99 ? -13.581 9.476 19.296 1.00 98.06 99 ILE A N 1
ATOM 783 C CA . ILE A 1 99 ? -12.794 8.286 19.657 1.00 98.06 99 ILE A CA 1
ATOM 784 C C . ILE A 1 99 ? -13.007 7.943 21.138 1.00 98.06 99 ILE A C 1
ATOM 786 O O . ILE A 1 99 ? -13.194 6.772 21.466 1.00 98.06 99 ILE A O 1
ATOM 790 N N . LEU A 1 100 ? -13.041 8.927 22.038 1.00 97.12 100 LEU A N 1
ATOM 791 C CA . LEU A 1 100 ? -13.276 8.709 23.470 1.00 97.12 100 LEU A CA 1
ATOM 792 C C . LEU A 1 100 ? -14.691 8.185 23.759 1.00 97.12 100 LEU A C 1
ATOM 794 O O . LEU A 1 100 ? -14.836 7.316 24.620 1.00 97.12 100 LEU A O 1
ATOM 798 N N . ALA A 1 101 ? -15.695 8.636 23.002 1.00 96.69 101 ALA A N 1
ATOM 799 C CA . ALA A 1 101 ? -17.078 8.160 23.063 1.00 96.69 101 ALA A CA 1
ATOM 800 C C . ALA A 1 101 ? -17.290 6.755 22.459 1.00 96.69 101 ALA A C 1
ATOM 802 O O . ALA A 1 101 ? -18.327 6.136 22.699 1.00 96.69 101 ALA A O 1
ATOM 803 N N . SER A 1 102 ? -16.326 6.228 21.692 1.00 96.50 102 SER A N 1
ATOM 804 C CA . SER A 1 102 ? -16.393 4.857 21.168 1.00 96.50 102 SER A CA 1
ATOM 805 C C . SER A 1 102 ? -16.429 3.809 22.297 1.00 96.50 102 SER A C 1
ATOM 807 O O . SER A 1 102 ? -15.815 4.016 23.347 1.00 96.50 102 SER A O 1
ATOM 809 N N . PRO A 1 103 ? -17.096 2.658 22.114 1.00 93.75 103 PRO A N 1
ATOM 810 C CA . PRO A 1 103 ? -17.171 1.623 23.140 1.00 93.75 103 PRO A CA 1
ATOM 811 C C . PRO A 1 103 ? -15.856 0.838 23.305 1.00 93.75 103 PRO A C 1
ATOM 813 O O . PRO A 1 103 ? -14.965 0.842 22.453 1.00 93.75 103 PRO A O 1
ATOM 816 N N . GLY A 1 104 ? -15.771 0.088 24.405 1.00 91.56 104 GLY A N 1
ATOM 817 C CA . GLY A 1 104 ? -14.704 -0.880 24.670 1.00 91.56 104 GLY A CA 1
ATOM 818 C C . GLY A 1 104 ? -13.549 -0.345 25.518 1.00 91.56 104 GLY A C 1
ATOM 819 O O . GLY A 1 104 ? -13.171 0.825 25.443 1.00 91.56 104 GLY A O 1
ATOM 820 N N . ALA A 1 105 ? -12.974 -1.223 26.341 1.00 94.25 105 ALA A N 1
ATOM 821 C CA . ALA A 1 105 ? -11.873 -0.882 27.245 1.00 94.25 105 ALA A CA 1
ATOM 822 C C . ALA A 1 105 ? -10.554 -0.570 26.511 1.00 94.25 105 ALA A C 1
ATOM 824 O O . ALA A 1 105 ? -9.679 0.080 27.082 1.00 94.25 105 ALA A O 1
ATOM 825 N N . TRP A 1 106 ? -10.425 -1.001 25.254 1.00 98.06 106 TRP A N 1
ATOM 826 C CA . TRP A 1 106 ? -9.226 -0.841 24.433 1.00 98.06 106 TRP A CA 1
ATOM 827 C C . TRP A 1 106 ? -9.459 0.078 23.224 1.00 98.06 106 TRP A C 1
ATOM 829 O O . TRP A 1 106 ? -10.550 0.110 22.649 1.00 98.06 106 TRP A O 1
ATOM 839 N N . LEU A 1 107 ? -8.404 0.788 22.828 1.00 98.50 107 LEU A N 1
ATOM 840 C CA . LEU A 1 107 ? -8.286 1.621 21.632 1.00 98.50 107 LEU A CA 1
ATOM 841 C C . LEU A 1 107 ? -7.047 1.168 20.849 1.00 98.50 107 LEU A C 1
ATOM 843 O O . LEU A 1 107 ? -5.924 1.380 21.307 1.00 98.50 107 LEU A O 1
ATOM 847 N N . GLY A 1 108 ? -7.249 0.520 19.700 1.00 98.31 108 GLY A N 1
ATOM 848 C CA . GLY A 1 108 ? -6.168 0.009 18.851 1.00 98.31 108 GLY A CA 1
ATOM 849 C C . GLY A 1 108 ? -6.003 0.829 17.576 1.00 98.31 108 GLY A C 1
ATOM 850 O O . GLY A 1 108 ? -6.897 0.814 16.737 1.00 98.31 108 GLY A O 1
ATOM 851 N N . PHE A 1 109 ? -4.878 1.522 17.407 1.00 98.62 109 PHE A N 1
ATOM 852 C CA . PHE A 1 109 ? -4.613 2.369 16.238 1.00 98.62 109 PHE A CA 1
ATOM 853 C C . PHE A 1 109 ? -3.755 1.639 15.196 1.00 98.62 109 PHE A C 1
ATOM 855 O O . PHE A 1 109 ? -2.681 1.128 15.520 1.00 98.62 109 PHE A O 1
ATOM 862 N N . SER A 1 110 ? -4.208 1.627 13.938 1.00 98.06 110 SER A N 1
ATOM 863 C CA . SER A 1 110 ? -3.449 1.105 12.792 1.00 98.06 110 SER A CA 1
ATOM 864 C C . SER A 1 110 ? -2.590 2.215 12.177 1.00 98.06 110 SER A C 1
ATOM 866 O O . SER A 1 110 ? -3.112 3.113 11.513 1.00 98.06 110 SER A O 1
ATOM 868 N N . VAL A 1 111 ? -1.273 2.148 12.382 1.00 97.38 111 VAL A N 1
ATOM 869 C CA . VAL A 1 111 ? -0.309 3.202 12.033 1.00 97.38 111 VAL A CA 1
ATOM 870 C C . VAL A 1 111 ? 0.555 2.810 10.828 1.00 97.38 111 VAL A C 1
ATOM 872 O O . VAL A 1 111 ? 1.217 1.767 10.797 1.00 97.38 111 VAL A O 1
ATOM 875 N N . THR A 1 112 ? 0.574 3.683 9.828 1.00 92.81 112 THR A N 1
ATOM 876 C CA . THR A 1 112 ? 1.320 3.576 8.567 1.00 92.81 112 THR A CA 1
ATOM 877 C C . THR A 1 112 ? 2.156 4.845 8.358 1.00 92.81 112 THR A C 1
ATOM 879 O O . THR A 1 112 ? 2.017 5.816 9.103 1.00 92.81 112 THR A O 1
ATOM 882 N N . LYS A 1 113 ? 3.060 4.877 7.364 1.00 87.94 113 LYS A N 1
ATOM 883 C CA . LYS A 1 113 ? 3.903 6.068 7.124 1.00 87.94 113 LYS A CA 1
ATOM 884 C C . LYS A 1 113 ? 3.062 7.338 6.905 1.00 87.94 113 LYS A C 1
ATOM 886 O O . LYS A 1 113 ? 3.430 8.386 7.417 1.00 87.94 113 LYS A O 1
ATOM 891 N N . SER A 1 114 ? 1.933 7.226 6.202 1.00 90.00 114 SER A N 1
ATOM 892 C CA . SER A 1 114 ? 1.062 8.335 5.788 1.00 90.00 114 SER A CA 1
ATOM 893 C C . SER A 1 114 ? 0.123 8.881 6.873 1.00 90.00 114 SER A C 1
ATOM 895 O O . SER A 1 114 ? -0.435 9.959 6.687 1.00 90.00 114 SER A O 1
ATOM 897 N N . ASN A 1 115 ? -0.058 8.183 8.002 1.00 96.12 115 ASN A N 1
ATOM 898 C CA . ASN A 1 115 ? -0.918 8.653 9.098 1.00 96.12 115 ASN A CA 1
ATOM 899 C C . ASN A 1 115 ? -0.200 8.853 10.441 1.00 96.12 115 ASN A C 1
ATOM 901 O O . ASN A 1 115 ? -0.826 9.294 11.406 1.00 96.12 115 ASN A O 1
ATOM 905 N N . ALA A 1 116 ? 1.100 8.560 10.532 1.00 96.12 116 ALA A N 1
ATOM 906 C CA . ALA A 1 116 ? 1.822 8.552 11.803 1.00 96.12 116 ALA A CA 1
ATOM 907 C C . ALA A 1 116 ? 1.862 9.925 12.506 1.00 96.12 116 ALA A C 1
ATOM 909 O O . ALA A 1 116 ? 1.608 10.002 13.709 1.00 96.12 116 ALA A O 1
ATOM 910 N N . LEU A 1 117 ? 2.105 11.016 11.768 1.00 95.19 117 LEU A N 1
ATOM 911 C CA . LEU A 1 117 ? 2.152 12.373 12.335 1.00 95.19 117 LEU A CA 1
ATOM 912 C C . LEU A 1 117 ? 0.778 12.840 12.840 1.00 95.19 117 LEU A C 1
ATOM 914 O O . LEU A 1 117 ? 0.656 13.300 13.973 1.00 95.19 117 LEU A O 1
ATOM 918 N N . PHE A 1 118 ? -0.278 12.639 12.048 1.00 97.69 118 PHE A N 1
ATOM 919 C CA . PHE A 1 118 ? -1.651 12.951 12.458 1.00 97.69 118 PHE A CA 1
ATOM 920 C C . PHE A 1 118 ? -2.107 12.075 13.634 1.00 97.69 118 PHE A C 1
ATOM 922 O O . PHE A 1 118 ? -2.756 12.553 14.563 1.00 97.69 118 PHE A O 1
ATOM 929 N N . THR A 1 119 ? -1.691 10.806 13.651 1.00 98.38 119 THR A N 1
ATOM 930 C CA . THR A 1 119 ? -1.912 9.899 14.782 1.00 98.38 119 THR A CA 1
ATOM 931 C C . THR A 1 119 ? -1.256 10.422 16.055 1.00 98.38 119 THR A C 1
ATOM 933 O O . THR A 1 119 ? -1.893 10.412 17.106 1.00 98.38 119 THR A O 1
ATOM 936 N N . ARG A 1 120 ? -0.029 10.956 15.981 1.00 97.81 120 ARG A N 1
ATOM 937 C CA . ARG A 1 120 ? 0.632 11.592 17.129 1.00 97.81 120 ARG A CA 1
ATOM 938 C C . ARG A 1 120 ? -0.144 12.810 17.641 1.00 97.81 120 ARG A C 1
ATOM 940 O O . ARG A 1 120 ? -0.349 12.916 18.847 1.00 97.81 120 ARG A O 1
ATOM 947 N N . GLU A 1 121 ? -0.632 13.677 16.756 1.00 97.75 121 GLU A N 1
ATOM 948 C CA . GLU A 1 121 ? -1.416 14.863 17.140 1.00 97.75 121 GLU A CA 1
ATOM 949 C C . GLU A 1 121 ? -2.758 14.523 17.808 1.00 97.75 121 GLU A C 1
ATOM 951 O O . GLU A 1 121 ? -3.149 15.174 18.783 1.00 97.75 121 GLU A O 1
ATOM 956 N N . VAL A 1 122 ? -3.437 13.467 17.348 1.00 98.50 122 VAL A N 1
ATOM 957 C CA . VAL A 1 122 ? -4.639 12.935 18.011 1.00 98.50 122 VAL A CA 1
ATOM 958 C C . VAL A 1 122 ? -4.284 12.321 19.370 1.00 98.50 122 VAL A C 1
ATOM 960 O O . VAL A 1 122 ? -4.966 12.587 20.359 1.00 98.50 122 VAL A O 1
ATOM 963 N N . LEU A 1 123 ? -3.199 11.545 19.465 1.00 98.44 123 LEU A N 1
ATOM 964 C CA . LEU A 1 123 ? -2.772 10.905 20.715 1.00 98.44 123 LEU A CA 1
ATOM 965 C C . LEU A 1 123 ? -2.338 11.911 21.791 1.00 98.44 123 LEU A C 1
ATOM 967 O O . LEU A 1 123 ? -2.662 11.702 22.957 1.00 98.44 123 LEU A O 1
ATOM 971 N N . LEU A 1 124 ? -1.673 13.013 21.428 1.00 97.62 124 LEU A N 1
ATOM 972 C CA . LEU A 1 124 ? -1.308 14.084 22.369 1.00 97.62 124 LEU A CA 1
ATOM 973 C C . LEU A 1 124 ? -2.530 14.666 23.100 1.00 97.62 124 LEU A C 1
ATOM 975 O O . LEU A 1 124 ? -2.459 14.948 24.295 1.00 97.62 124 LEU A O 1
ATOM 979 N N . ARG A 1 125 ? -3.656 14.804 22.391 1.00 97.81 125 ARG A N 1
ATOM 980 C CA . ARG A 1 125 ? -4.933 15.315 22.920 1.00 97.81 125 ARG A CA 1
ATOM 981 C C . ARG A 1 125 ? -5.744 14.225 23.631 1.00 97.81 125 ARG A C 1
ATOM 983 O O . ARG A 1 125 ? -6.358 14.475 24.663 1.00 97.81 125 ARG A O 1
ATOM 990 N N . LEU A 1 126 ? -5.713 12.996 23.111 1.00 98.38 126 LEU A N 1
ATOM 991 C CA . LEU A 1 126 ? -6.492 11.860 23.611 1.00 98.38 126 LEU A CA 1
ATOM 992 C C . LEU A 1 126 ? -5.911 11.223 24.879 1.00 98.38 126 LEU A C 1
ATOM 994 O O . LEU A 1 126 ? -6.671 10.837 25.767 1.00 98.38 126 LEU A O 1
ATOM 998 N N . LEU A 1 127 ? -4.586 11.076 24.987 1.00 98.00 127 LEU A N 1
ATOM 999 C CA . LEU A 1 127 ? -3.959 10.332 26.087 1.00 98.00 127 LEU A CA 1
ATOM 1000 C C . LEU A 1 127 ? -4.238 10.924 27.487 1.00 98.00 127 LEU A C 1
ATOM 1002 O O . LEU A 1 127 ? -4.524 10.128 28.385 1.00 98.00 127 LEU A O 1
ATOM 1006 N N . PRO A 1 128 ? -4.258 12.258 27.700 1.00 97.50 128 PRO A N 1
ATOM 1007 C CA . PRO A 1 128 ? -4.696 12.855 28.969 1.00 97.50 128 PRO A CA 1
ATOM 1008 C C . PRO A 1 128 ? -6.165 12.571 29.325 1.00 97.50 128 PRO A C 1
ATOM 1010 O O . PRO A 1 128 ? -6.531 12.595 30.498 1.00 97.50 128 PRO A O 1
ATOM 1013 N N . LEU A 1 129 ? -7.007 12.297 28.322 1.00 97.31 129 LEU A N 1
ATOM 1014 C CA . LEU A 1 129 ? -8.461 12.149 28.451 1.00 97.31 129 LEU A CA 1
ATOM 1015 C C . LEU A 1 129 ? -8.936 10.683 28.424 1.00 97.31 129 LEU A C 1
ATOM 1017 O O . LEU A 1 129 ? -10.099 10.409 28.715 1.00 97.31 129 LEU A O 1
ATOM 1021 N N . LYS A 1 130 ? -8.051 9.719 28.123 1.00 94.81 130 LYS A N 1
ATOM 1022 C CA . LYS A 1 130 ? -8.386 8.290 27.928 1.00 94.81 130 LYS A CA 1
ATOM 1023 C C . LYS A 1 130 ? -8.979 7.589 29.161 1.00 94.81 130 LYS A C 1
ATOM 1025 O O . LYS A 1 130 ? -9.507 6.480 29.046 1.00 94.81 130 LYS A O 1
ATOM 1030 N N . GLY A 1 131 ? -8.859 8.192 30.345 1.00 94.06 131 GLY A N 1
ATOM 1031 C CA . GLY A 1 131 ? -9.275 7.598 31.613 1.00 94.06 131 GLY A CA 1
ATOM 1032 C C . GLY A 1 131 ? -8.594 6.247 31.851 1.00 94.06 131 GLY A C 1
ATOM 1033 O O . GLY A 1 131 ? -7.374 6.125 31.761 1.00 94.06 131 GLY A O 1
ATOM 1034 N N . THR A 1 132 ? -9.387 5.212 32.126 1.00 93.75 132 THR A N 1
ATOM 1035 C CA . THR A 1 132 ? -8.900 3.836 32.318 1.00 93.75 132 THR A CA 1
ATOM 1036 C C . THR A 1 132 ? -8.703 3.050 31.017 1.00 93.75 132 THR A C 1
ATOM 1038 O O . THR A 1 132 ? -8.246 1.907 31.080 1.00 93.75 132 THR A O 1
ATOM 1041 N N . ARG A 1 133 ? -9.028 3.614 29.840 1.00 95.38 133 ARG A N 1
ATOM 1042 C CA . ARG A 1 133 ? -8.910 2.899 28.558 1.00 95.38 133 ARG A CA 1
ATOM 1043 C C . ARG A 1 133 ? -7.445 2.626 28.215 1.00 95.38 133 ARG A C 1
ATOM 1045 O O . ARG A 1 133 ? -6.560 3.450 28.470 1.00 95.38 133 ARG A O 1
ATOM 1052 N N . LYS A 1 134 ? -7.201 1.462 27.615 1.00 97.38 134 LYS A N 1
ATOM 1053 C CA . LYS A 1 134 ? -5.887 1.012 27.150 1.00 97.38 134 LYS A CA 1
ATOM 1054 C C . LYS A 1 134 ? -5.667 1.407 25.696 1.00 97.38 134 LYS A C 1
ATOM 1056 O O . LYS A 1 134 ? -6.491 1.081 24.848 1.00 97.38 134 LYS A O 1
ATOM 1061 N N . VAL A 1 135 ? -4.568 2.102 25.415 1.00 98.19 135 VAL A N 1
ATOM 1062 C CA . VAL A 1 135 ? -4.196 2.550 24.067 1.00 98.19 135 VAL A CA 1
ATOM 1063 C C . VAL A 1 135 ? -3.026 1.721 23.557 1.00 98.19 135 VAL A C 1
ATOM 1065 O O . VAL A 1 135 ? -1.978 1.646 24.203 1.00 98.19 135 VAL A O 1
ATOM 1068 N N . VAL A 1 136 ? -3.215 1.115 22.386 1.00 98.25 136 VAL A N 1
ATOM 1069 C CA . VAL A 1 136 ? -2.215 0.298 21.697 1.00 98.25 136 VAL A CA 1
ATOM 1070 C C . VAL A 1 136 ? -2.021 0.773 20.260 1.00 98.25 136 VAL A C 1
ATOM 1072 O O . VAL A 1 136 ? -2.993 1.031 19.550 1.00 98.25 136 VAL A O 1
ATOM 1075 N N . LEU A 1 137 ? -0.764 0.890 19.831 1.00 98.12 137 LEU A N 1
ATOM 1076 C CA . LEU A 1 137 ? -0.407 1.125 18.428 1.00 98.12 137 LEU A CA 1
ATOM 1077 C C . LEU A 1 137 ? 0.023 -0.186 17.766 1.00 98.12 137 LEU A C 1
ATOM 1079 O O . LEU A 1 137 ? 0.622 -1.040 18.418 1.00 98.12 137 LEU A O 1
ATOM 1083 N N . GLY A 1 138 ? -0.227 -0.328 16.469 1.00 96.94 138 GLY A N 1
ATOM 1084 C CA . GLY A 1 138 ? 0.311 -1.410 15.645 1.00 96.94 138 GLY A CA 1
ATOM 1085 C C . GLY A 1 138 ? 0.308 -1.037 14.164 1.00 96.94 138 GLY A C 1
ATOM 1086 O O . GLY A 1 138 ? -0.086 0.068 13.800 1.00 96.94 138 GLY A O 1
ATOM 1087 N N . GLY A 1 139 ? 0.720 -1.960 13.297 1.00 93.56 139 GLY A N 1
ATOM 1088 C CA . GLY A 1 139 ? 0.836 -1.721 11.854 1.00 93.56 139 GLY A CA 1
ATOM 1089 C C . GLY A 1 139 ? 2.259 -1.375 11.403 1.00 93.56 139 GLY A C 1
ATOM 1090 O O . GLY A 1 139 ? 3.198 -1.338 12.199 1.00 93.56 139 GLY A O 1
ATOM 1091 N N . HIS A 1 140 ? 2.429 -1.161 10.095 1.00 89.62 140 HIS A N 1
ATOM 1092 C CA . HIS A 1 140 ? 3.740 -1.114 9.434 1.00 89.62 140 HIS A CA 1
ATOM 1093 C C . HIS A 1 140 ? 4.705 -0.082 10.043 1.00 89.62 140 HIS A C 1
ATOM 1095 O O . HIS A 1 140 ? 5.902 -0.344 10.157 1.00 89.62 140 HIS A O 1
ATOM 1101 N N . HIS A 1 141 ? 4.210 1.080 10.480 1.00 91.12 141 HIS A N 1
ATOM 1102 C CA . HIS A 1 141 ? 5.066 2.125 11.050 1.00 91.12 141 HIS A CA 1
ATOM 1103 C C . HIS A 1 141 ? 5.695 1.714 12.397 1.00 91.12 141 HIS A C 1
ATOM 1105 O O . HIS A 1 141 ? 6.790 2.160 12.733 1.00 91.12 141 HIS A O 1
ATOM 1111 N N . CYS A 1 142 ? 5.061 0.810 13.150 1.00 92.12 142 CYS A N 1
ATOM 1112 C CA . CYS A 1 142 ? 5.620 0.270 14.392 1.00 92.12 142 CYS A CA 1
ATOM 1113 C C . CYS A 1 142 ? 6.769 -0.733 14.147 1.00 92.12 142 CYS A C 1
ATOM 1115 O O . CYS A 1 142 ? 7.556 -0.999 15.061 1.00 92.12 142 CYS A O 1
ATOM 1117 N N . GLY A 1 143 ? 6.890 -1.257 12.918 1.00 87.62 143 GLY A N 1
ATOM 1118 C CA . GLY A 1 143 ? 7.874 -2.264 12.510 1.00 87.62 143 GLY A CA 1
ATOM 1119 C C . GLY A 1 143 ? 9.324 -1.865 12.791 1.00 87.62 143 GLY A C 1
ATOM 1120 O O . GLY A 1 143 ? 10.069 -2.617 13.422 1.00 87.62 143 GLY A O 1
ATOM 1121 N N . HIS A 1 144 ? 9.727 -0.662 12.370 1.00 86.00 144 HIS A N 1
ATOM 1122 C CA . HIS A 1 144 ? 11.121 -0.224 12.457 1.00 86.00 144 HIS A CA 1
ATOM 1123 C C . HIS A 1 144 ? 11.395 0.698 13.666 1.00 86.00 144 HIS A C 1
ATOM 1125 O O . HIS A 1 144 ? 10.622 1.631 13.897 1.00 86.00 144 HIS A O 1
ATOM 1131 N N . PRO A 1 145 ? 12.514 0.521 14.411 1.00 87.25 145 PRO A N 1
ATOM 1132 C CA . PRO A 1 145 ? 12.888 1.388 15.535 1.00 87.25 145 PRO A CA 1
ATOM 1133 C C . PRO A 1 145 ? 12.865 2.889 15.217 1.00 87.25 145 PRO A C 1
ATOM 1135 O O . PRO A 1 145 ? 12.269 3.658 15.962 1.00 87.25 145 PRO A O 1
ATOM 1138 N N . ALA A 1 146 ? 13.455 3.293 14.086 1.00 83.06 146 ALA A N 1
ATOM 1139 C CA . ALA A 1 146 ? 13.549 4.701 13.687 1.00 83.06 146 ALA A CA 1
ATOM 1140 C C . ALA A 1 146 ? 12.191 5.365 13.384 1.00 83.06 146 ALA A C 1
ATOM 1142 O O . ALA A 1 146 ? 12.087 6.583 13.463 1.00 83.06 146 ALA A O 1
ATOM 1143 N N . TYR A 1 147 ? 11.160 4.582 13.049 1.00 86.75 147 TYR A N 1
ATOM 1144 C CA . TYR A 1 147 ? 9.809 5.094 12.822 1.00 86.75 147 TYR A CA 1
ATOM 1145 C C . TYR A 1 147 ? 9.036 5.194 14.142 1.00 86.75 147 TYR A C 1
ATOM 1147 O O . TYR A 1 147 ? 8.601 6.279 14.521 1.00 86.75 147 TYR A O 1
ATOM 1155 N N . ARG A 1 148 ? 8.954 4.101 14.918 1.00 90.88 148 ARG A N 1
ATOM 1156 C CA . ARG A 1 148 ? 8.221 4.106 16.200 1.00 90.88 148 ARG A CA 1
ATOM 1157 C C . ARG A 1 148 ? 8.763 5.099 17.238 1.00 90.88 148 ARG A C 1
ATOM 1159 O O . ARG A 1 148 ? 8.000 5.491 18.114 1.00 90.88 148 ARG A O 1
ATOM 1166 N N . ALA A 1 149 ? 10.017 5.542 17.104 1.00 90.75 149 ALA A N 1
ATOM 1167 C CA . ALA A 1 149 ? 10.623 6.596 17.923 1.00 90.75 149 ALA A CA 1
ATOM 1168 C C . ALA A 1 149 ? 9.800 7.902 17.966 1.00 90.75 149 ALA A C 1
ATOM 1170 O O . ALA A 1 149 ? 9.857 8.630 18.953 1.00 90.75 149 ALA A O 1
ATOM 1171 N N . LEU A 1 150 ? 8.967 8.157 16.947 1.00 91.69 150 LEU A N 1
ATOM 1172 C CA . LEU A 1 150 ? 7.961 9.229 16.917 1.00 91.69 150 LEU A CA 1
ATOM 1173 C C . LEU A 1 150 ? 6.979 9.201 18.113 1.00 91.69 150 LEU A C 1
ATOM 1175 O O . LEU A 1 150 ? 6.349 10.214 18.410 1.00 91.69 150 LEU A O 1
ATOM 1179 N N . PHE A 1 151 ? 6.840 8.056 18.786 1.00 95.75 151 PHE A N 1
ATOM 1180 C CA . PHE A 1 151 ? 5.889 7.817 19.874 1.00 95.75 151 PHE A CA 1
ATOM 1181 C C . PHE A 1 151 ? 6.551 7.422 21.210 1.00 95.75 151 PHE A C 1
ATOM 1183 O O . PHE A 1 151 ? 5.845 7.071 22.162 1.00 95.75 151 PHE A O 1
ATOM 1190 N N . ASP A 1 152 ? 7.886 7.445 21.310 1.00 92.88 152 ASP A N 1
ATOM 1191 C CA . ASP A 1 152 ? 8.599 7.016 22.526 1.00 92.88 152 ASP A CA 1
ATOM 1192 C C . ASP A 1 152 ? 8.336 7.957 23.721 1.00 92.88 152 ASP A C 1
ATOM 1194 O O . ASP A 1 152 ? 8.279 7.501 24.870 1.00 92.88 152 ASP A O 1
ATOM 1198 N N . ASP A 1 153 ? 8.094 9.244 23.452 1.00 94.12 153 ASP A N 1
ATOM 1199 C CA . ASP A 1 153 ? 7.757 10.277 24.439 1.00 94.12 153 ASP A CA 1
ATOM 1200 C C . ASP A 1 153 ? 6.316 10.181 24.972 1.00 94.12 153 ASP A C 1
ATOM 1202 O O . ASP A 1 153 ? 6.017 10.700 26.050 1.00 94.12 153 ASP A O 1
ATOM 1206 N N . LEU A 1 154 ? 5.419 9.497 24.253 1.00 95.75 154 LEU A N 1
ATOM 1207 C CA . LEU A 1 154 ? 4.014 9.391 24.636 1.00 95.75 154 LEU A CA 1
ATOM 1208 C C . LEU A 1 154 ? 3.779 8.333 25.735 1.00 95.75 154 LEU A C 1
ATOM 1210 O O . LEU A 1 154 ? 4.328 7.229 25.660 1.00 95.75 154 LEU A O 1
ATOM 1214 N N . PRO A 1 155 ? 2.877 8.585 26.708 1.00 94.06 155 PRO A N 1
ATOM 1215 C CA . PRO A 1 155 ? 2.472 7.616 27.731 1.00 94.06 155 PRO A CA 1
ATOM 1216 C C . PRO A 1 155 ? 1.481 6.569 27.179 1.00 94.06 155 PRO A C 1
ATOM 1218 O O . PRO A 1 155 ? 0.357 6.418 27.662 1.00 94.06 155 PRO A O 1
ATOM 1221 N N . LEU A 1 156 ? 1.897 5.856 26.132 1.00 94.44 156 LEU A N 1
ATOM 1222 C CA . LEU A 1 156 ? 1.179 4.726 25.542 1.00 94.44 156 LEU A CA 1
ATOM 1223 C C . LEU A 1 156 ? 1.239 3.505 26.461 1.00 94.44 156 LEU A C 1
ATOM 1225 O O . LEU A 1 156 ? 2.281 3.228 27.058 1.00 94.44 156 LEU A O 1
ATOM 1229 N N . ASP A 1 157 ? 0.148 2.737 26.525 1.00 97.38 157 ASP A N 1
ATOM 1230 C CA . ASP A 1 157 ? 0.153 1.474 27.262 1.00 97.38 157 ASP A CA 1
ATOM 1231 C C . ASP A 1 157 ? 0.963 0.408 26.506 1.00 97.38 157 ASP A C 1
ATOM 1233 O O . ASP A 1 157 ? 1.803 -0.250 27.116 1.00 97.38 157 ASP A O 1
ATOM 1237 N N . HIS A 1 158 ? 0.742 0.262 25.189 1.00 97.88 158 HIS A N 1
ATOM 1238 C CA . HIS A 1 158 ? 1.358 -0.791 24.368 1.00 97.88 158 HIS A CA 1
ATOM 1239 C C . HIS A 1 158 ? 1.674 -0.345 22.923 1.00 97.88 158 HIS A C 1
ATOM 1241 O O . HIS A 1 158 ? 1.004 0.511 22.346 1.00 97.88 158 HIS A O 1
ATOM 1247 N N . ILE A 1 159 ? 2.671 -0.981 22.309 1.00 97.75 159 ILE A N 1
ATOM 1248 C CA . ILE A 1 159 ? 3.026 -0.900 20.886 1.00 97.75 159 ILE A CA 1
ATOM 1249 C C . ILE A 1 159 ? 3.307 -2.327 20.407 1.00 97.75 159 ILE A C 1
ATOM 1251 O O . ILE A 1 159 ? 4.147 -3.012 20.990 1.00 97.75 159 ILE A O 1
ATOM 1255 N N . VAL A 1 160 ? 2.625 -2.765 19.350 1.00 96.56 160 VAL A N 1
ATOM 1256 C CA . VAL A 1 160 ? 2.798 -4.078 18.716 1.00 96.56 160 VAL A CA 1
ATOM 1257 C C . VAL A 1 160 ? 3.686 -3.955 17.478 1.00 96.56 160 VAL A C 1
ATOM 1259 O O . VAL A 1 160 ? 3.479 -3.085 16.633 1.00 96.56 160 VAL A O 1
ATOM 1262 N N . VAL A 1 161 ? 4.667 -4.849 17.362 1.00 93.62 161 VAL A N 1
ATOM 1263 C CA . VAL A 1 161 ? 5.614 -4.927 16.240 1.00 93.62 161 VAL A CA 1
ATOM 1264 C C . VAL A 1 161 ? 5.427 -6.264 15.523 1.00 93.62 161 VAL A C 1
ATOM 1266 O O . VAL A 1 161 ? 5.664 -7.310 16.122 1.00 93.62 161 VAL A O 1
ATOM 1269 N N . GLY A 1 162 ? 5.032 -6.232 14.249 1.00 89.94 162 GLY A N 1
ATOM 1270 C CA . GLY A 1 162 ? 4.678 -7.425 13.470 1.00 89.94 162 GLY A CA 1
ATOM 1271 C C . GLY A 1 162 ? 3.163 -7.606 13.344 1.00 89.94 162 GLY A C 1
ATOM 1272 O O . GLY A 1 162 ? 2.424 -6.622 13.280 1.00 89.94 162 GLY A O 1
ATOM 1273 N N . GLU A 1 163 ? 2.704 -8.857 13.277 1.00 91.69 163 GLU A N 1
ATOM 1274 C CA . GLU A 1 163 ? 1.283 -9.185 13.104 1.00 91.69 163 GLU A CA 1
ATOM 1275 C C . GLU A 1 163 ? 0.463 -8.857 14.360 1.00 91.69 163 GLU A C 1
ATOM 1277 O O . GLU A 1 163 ? 0.850 -9.174 15.487 1.00 91.69 163 GLU A O 1
ATOM 1282 N N . GLY A 1 164 ? -0.676 -8.190 14.168 1.00 94.31 164 GLY A N 1
ATOM 1283 C CA . GLY A 1 164 ? -1.466 -7.630 15.264 1.00 94.31 164 GLY A CA 1
ATOM 1284 C C . GLY A 1 164 ? -2.457 -8.612 15.882 1.00 94.31 164 GLY A C 1
ATOM 1285 O O . GLY A 1 164 ? -2.904 -8.395 17.001 1.00 94.31 164 GLY A O 1
ATOM 1286 N N . GLU A 1 165 ? -2.807 -9.680 15.174 1.00 95.62 165 GLU A N 1
ATOM 1287 C CA . GL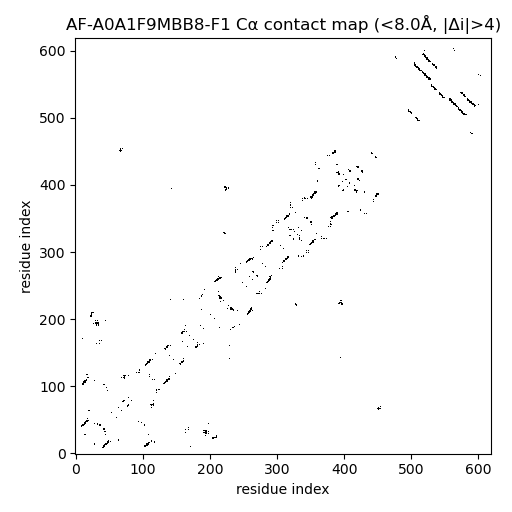U A 1 165 ? -3.967 -10.526 15.446 1.00 95.62 165 GLU A CA 1
ATOM 1288 C C . GLU A 1 165 ? -3.902 -11.248 16.806 1.00 95.62 165 GLU A C 1
ATOM 1290 O O . GLU A 1 165 ? -4.704 -10.953 17.697 1.00 95.62 165 GLU A O 1
ATOM 1295 N N . GLN A 1 166 ? -2.925 -12.140 17.013 1.00 95.88 166 GLN A N 1
ATOM 1296 C CA . GLN A 1 166 ? -2.718 -12.796 18.316 1.00 95.88 166 GLN A CA 1
ATOM 1297 C C . GLN A 1 166 ? -2.133 -11.822 19.350 1.00 95.88 166 GLN A C 1
ATOM 1299 O O . GLN A 1 166 ? -2.516 -11.853 20.516 1.00 95.88 166 GLN A O 1
ATOM 1304 N N . ALA A 1 167 ? -1.247 -10.918 18.922 1.00 96.06 167 ALA A N 1
ATOM 1305 C CA . ALA A 1 167 ? -0.590 -9.937 19.782 1.00 96.06 167 ALA A CA 1
ATOM 1306 C C . ALA A 1 167 ? -1.588 -9.029 20.527 1.00 96.06 167 ALA A C 1
ATOM 1308 O O . ALA A 1 167 ? -1.463 -8.806 21.732 1.00 96.06 167 ALA A O 1
ATOM 1309 N N . LEU A 1 168 ? -2.611 -8.533 19.827 1.00 96.94 168 LEU A N 1
ATOM 1310 C CA . LEU A 1 168 ? -3.671 -7.716 20.413 1.00 96.94 168 LEU A CA 1
ATOM 1311 C C . LEU A 1 168 ? -4.635 -8.560 21.257 1.00 96.94 168 LEU A C 1
ATOM 1313 O O . LEU A 1 168 ? -5.090 -8.096 22.300 1.00 96.94 168 LEU A O 1
ATOM 1317 N N . LEU A 1 169 ? -4.909 -9.807 20.859 1.00 96.88 169 LEU A N 1
ATOM 1318 C CA . LEU A 1 169 ? -5.732 -10.734 21.638 1.00 96.88 169 LEU A CA 1
ATOM 1319 C C . LEU A 1 169 ? -5.103 -11.058 23.006 1.00 96.88 169 LEU A C 1
ATOM 1321 O O . LEU A 1 169 ? -5.798 -11.017 24.022 1.00 96.88 169 LEU A O 1
ATOM 1325 N N . ASP A 1 170 ? -3.794 -11.319 23.033 1.00 96.44 170 ASP A N 1
ATOM 1326 C CA . ASP A 1 170 ? -3.009 -11.577 24.244 1.00 96.44 170 ASP A CA 1
ATOM 1327 C C . ASP A 1 170 ? -3.049 -10.395 25.223 1.00 96.44 170 ASP A C 1
ATOM 1329 O O . ASP A 1 170 ? -3.284 -10.583 26.421 1.00 96.44 170 ASP A O 1
ATOM 1333 N N . LEU A 1 171 ? -2.844 -9.173 24.713 1.00 96.88 171 LEU A N 1
ATOM 1334 C CA . LEU A 1 171 ? -2.929 -7.936 25.495 1.00 96.88 171 LEU A CA 1
ATOM 1335 C C . LEU A 1 171 ? -4.343 -7.737 26.059 1.00 96.88 171 LEU A C 1
ATOM 1337 O O . LEU A 1 171 ? -4.509 -7.538 27.262 1.00 96.88 171 LEU A O 1
ATOM 1341 N N . ILE A 1 172 ? -5.369 -7.868 25.210 1.00 96.94 172 ILE A N 1
ATOM 1342 C CA . ILE A 1 172 ? -6.784 -7.714 25.585 1.00 96.94 172 ILE A CA 1
ATOM 1343 C C . ILE A 1 172 ? -7.204 -8.704 26.681 1.00 96.94 172 ILE A C 1
ATOM 1345 O O . ILE A 1 172 ? -8.020 -8.359 27.538 1.00 96.94 172 ILE A O 1
ATOM 1349 N N . ARG A 1 173 ? -6.642 -9.918 26.674 1.00 95.81 173 ARG A N 1
ATOM 1350 C CA . ARG A 1 173 ? -6.889 -10.966 27.678 1.00 95.81 173 ARG A CA 1
ATOM 1351 C C . ARG A 1 173 ? -5.972 -10.888 28.905 1.00 95.81 173 ARG A C 1
ATOM 1353 O O . ARG A 1 173 ? -6.116 -11.710 29.806 1.00 95.81 173 ARG A O 1
ATOM 1360 N N . GLY A 1 174 ? -5.036 -9.937 28.960 1.00 94.50 174 GLY A N 1
ATOM 1361 C CA . GLY A 1 174 ? -4.060 -9.817 30.050 1.00 94.50 174 GLY A CA 1
ATOM 1362 C C . GLY A 1 174 ? -3.041 -10.962 30.111 1.00 94.50 174 GLY A C 1
ATOM 1363 O O . GLY A 1 174 ? -2.402 -11.158 31.142 1.00 94.50 174 GLY A O 1
ATOM 1364 N N . GLN A 1 175 ? -2.889 -11.722 29.022 1.00 95.19 175 GLN A N 1
ATOM 1365 C CA . GLN A 1 175 ? -1.896 -12.794 28.881 1.00 95.19 175 GLN A CA 1
ATOM 1366 C C . GLN A 1 175 ? -0.488 -12.228 28.624 1.00 95.19 175 GLN A C 1
ATOM 1368 O O . GLN A 1 175 ? 0.512 -12.899 28.874 1.00 95.19 175 GLN A O 1
ATOM 1373 N N . ARG A 1 176 ? -0.422 -10.983 28.135 1.00 95.19 176 ARG A N 1
ATOM 1374 C CA . ARG A 1 176 ? 0.784 -10.179 27.896 1.00 95.19 176 ARG A CA 1
ATOM 1375 C C . ARG A 1 176 ? 0.543 -8.749 28.386 1.00 95.19 176 ARG A C 1
ATOM 1377 O O . ARG A 1 176 ? -0.607 -8.340 28.548 1.00 95.19 176 ARG A O 1
ATOM 1384 N N . SER A 1 177 ? 1.605 -7.992 28.655 1.00 95.06 177 SER A N 1
ATOM 1385 C CA . SER A 1 177 ? 1.498 -6.649 29.260 1.00 95.06 177 SER A CA 1
ATOM 1386 C C . SER A 1 177 ? 2.662 -5.696 28.951 1.00 95.06 177 SER A C 1
ATOM 1388 O O . SER A 1 177 ? 2.727 -4.596 29.499 1.00 95.06 177 SER A O 1
ATOM 1390 N N . GLU A 1 178 ? 3.576 -6.079 28.063 1.00 95.25 178 GLU A N 1
ATOM 1391 C CA . GLU A 1 178 ? 4.759 -5.298 27.704 1.00 95.25 178 GLU A CA 1
ATOM 1392 C C . GLU A 1 178 ? 4.401 -4.003 26.944 1.00 95.25 178 GLU A C 1
ATOM 1394 O O . GLU A 1 178 ? 3.536 -4.014 26.066 1.00 95.25 178 GLU A O 1
ATOM 1399 N N . ARG A 1 179 ? 5.091 -2.880 27.229 1.00 93.06 179 ARG A N 1
ATOM 1400 C CA . ARG A 1 179 ? 4.894 -1.618 26.477 1.00 93.06 179 ARG A CA 1
ATOM 1401 C C . ARG A 1 179 ? 5.336 -1.741 25.017 1.00 93.06 179 ARG A C 1
ATOM 1403 O O . ARG A 1 179 ? 4.727 -1.127 24.151 1.00 93.06 179 ARG A O 1
ATOM 1410 N N . LEU A 1 180 ? 6.373 -2.528 24.737 1.00 95.06 180 LEU A N 1
ATOM 1411 C CA . LEU A 1 180 ? 6.783 -2.887 23.381 1.00 95.06 180 LEU A CA 1
ATOM 1412 C C . LEU A 1 180 ? 6.681 -4.404 23.245 1.00 95.06 180 LEU A C 1
ATOM 1414 O O . LEU A 1 180 ? 7.513 -5.133 23.784 1.00 95.06 180 LEU A O 1
ATOM 1418 N N . LEU A 1 181 ? 5.649 -4.865 22.547 1.00 94.19 181 LEU A N 1
ATOM 1419 C CA . LEU A 1 181 ? 5.388 -6.275 22.311 1.00 94.19 181 LEU A CA 1
ATOM 1420 C C . LEU A 1 181 ? 5.788 -6.620 20.877 1.00 94.19 181 LEU A C 1
ATOM 1422 O O . LEU A 1 181 ? 5.197 -6.139 19.910 1.00 94.19 181 LEU A O 1
ATOM 1426 N N . LEU A 1 182 ? 6.801 -7.471 20.742 1.00 91.69 182 LEU A N 1
ATOM 1427 C CA . LEU A 1 182 ? 7.058 -8.156 19.481 1.00 91.69 182 LEU A CA 1
ATOM 1428 C C . LEU A 1 182 ? 5.992 -9.245 19.311 1.00 91.69 182 LEU A C 1
ATOM 1430 O O . LEU A 1 182 ? 5.705 -9.979 20.265 1.00 91.69 182 LEU A O 1
ATOM 1434 N N . ALA A 1 183 ? 5.414 -9.341 18.114 1.00 84.88 183 ALA A N 1
ATOM 1435 C CA . ALA A 1 183 ? 4.614 -10.492 17.721 1.00 84.88 183 ALA A CA 1
ATOM 1436 C C . ALA A 1 183 ? 5.442 -11.786 17.861 1.00 84.88 183 ALA A C 1
ATOM 1438 O O . ALA A 1 183 ? 6.676 -11.755 17.871 1.00 84.88 183 ALA A O 1
ATOM 1439 N N . GLY A 1 184 ? 4.748 -12.912 18.035 1.00 81.06 184 GLY A N 1
ATOM 1440 C CA . GLY A 1 184 ? 5.372 -14.226 18.184 1.00 81.06 184 GLY A CA 1
ATOM 1441 C C . GLY A 1 184 ? 5.860 -14.798 16.852 1.00 81.06 184 GLY A C 1
ATOM 1442 O O . GLY A 1 184 ? 6.353 -14.084 15.983 1.00 81.06 184 GLY A O 1
ATOM 1443 N N . GLU A 1 185 ? 5.711 -16.109 16.691 1.00 80.62 185 GLU A N 1
ATOM 1444 C CA . GLU A 1 185 ? 5.891 -16.749 15.387 1.00 80.62 185 GLU A CA 1
ATOM 1445 C C . GLU A 1 185 ? 4.780 -16.314 14.411 1.00 80.62 185 GLU A C 1
ATOM 1447 O O . GLU A 1 185 ? 3.659 -16.015 14.834 1.00 80.62 185 GLU A O 1
ATOM 1452 N N . ASP A 1 186 ? 5.101 -16.278 13.112 1.00 82.81 186 ASP A N 1
ATOM 1453 C CA . ASP A 1 186 ? 4.141 -16.001 12.035 1.00 82.81 186 ASP A CA 1
ATOM 1454 C C . ASP A 1 186 ? 2.927 -16.945 12.161 1.00 82.81 186 ASP A C 1
ATOM 1456 O O . ASP A 1 186 ? 3.094 -18.163 12.264 1.00 82.81 186 ASP A O 1
ATOM 1460 N N . LEU A 1 187 ? 1.702 -16.408 12.133 1.00 85.31 187 LEU A N 1
ATOM 1461 C CA . LEU A 1 187 ? 0.496 -17.224 12.330 1.00 85.31 187 LEU A CA 1
ATOM 1462 C C . LEU A 1 187 ? 0.235 -18.187 11.153 1.00 85.31 187 LEU A C 1
ATOM 1464 O O . LEU A 1 187 ? 0.736 -18.012 10.043 1.00 85.31 187 LEU A O 1
ATOM 1468 N N . ASP A 1 188 ? -0.621 -19.189 11.359 1.00 88.06 188 ASP A N 1
ATOM 1469 C CA . ASP A 1 188 ? -1.170 -19.994 10.259 1.00 88.06 188 ASP A CA 1
ATOM 1470 C C . ASP A 1 188 ? -2.056 -19.097 9.354 1.00 88.06 188 ASP A C 1
ATOM 1472 O O . ASP A 1 188 ? -2.915 -18.375 9.876 1.00 88.06 188 ASP A O 1
ATOM 1476 N N . PRO A 1 189 ? -1.873 -19.082 8.014 1.00 88.25 189 PRO A N 1
ATOM 1477 C CA . PRO A 1 189 ? -2.767 -18.373 7.095 1.00 88.25 189 PRO A CA 1
ATOM 1478 C C . PRO A 1 189 ? -4.260 -18.705 7.280 1.00 88.25 189 PRO A C 1
ATOM 1480 O O . PRO A 1 189 ? -5.093 -17.802 7.215 1.00 88.25 189 PRO A O 1
ATOM 1483 N N . GLU A 1 190 ? -4.620 -19.953 7.582 1.00 88.88 190 GLU A N 1
ATOM 1484 C CA . GLU A 1 190 ? -6.021 -20.353 7.781 1.00 88.88 190 GLU A CA 1
ATOM 1485 C C . GLU A 1 190 ? -6.562 -19.976 9.167 1.00 88.88 190 GLU A C 1
ATOM 1487 O O . GLU A 1 190 ? -7.766 -19.756 9.334 1.00 88.88 190 GLU A O 1
ATOM 1492 N N . ALA A 1 191 ? -5.680 -19.796 10.156 1.00 87.50 191 ALA A N 1
ATOM 1493 C CA . ALA A 1 191 ? -6.055 -19.225 11.449 1.00 87.50 191 ALA A CA 1
ATOM 1494 C C . ALA A 1 191 ? -6.371 -17.720 11.368 1.00 87.50 191 ALA A C 1
ATOM 1496 O O . ALA A 1 191 ? -6.967 -17.190 12.304 1.00 87.50 191 ALA A O 1
ATOM 1497 N N . LEU A 1 192 ? -6.007 -17.044 10.270 1.00 86.62 192 LEU A N 1
ATOM 1498 C CA . LEU A 1 192 ? -6.317 -15.635 9.991 1.00 86.62 192 LEU A CA 1
ATOM 1499 C C . LEU A 1 192 ? -7.548 -15.423 9.102 1.00 86.62 192 LEU A C 1
ATOM 1501 O O . LEU A 1 192 ? -8.133 -14.343 9.140 1.00 86.62 192 LEU A O 1
ATOM 1505 N N . GLY A 1 193 ? -7.926 -16.427 8.307 1.00 83.25 193 GLY A N 1
ATOM 1506 C CA . GLY A 1 193 ? -9.133 -16.411 7.485 1.00 83.25 193 GLY A CA 1
ATOM 1507 C C . GLY A 1 193 ? -9.254 -15.213 6.537 1.00 83.25 193 GLY A C 1
ATOM 1508 O O . GLY A 1 193 ? -8.288 -14.776 5.909 1.00 83.25 193 GLY A O 1
ATOM 1509 N N . LEU A 1 194 ? -10.482 -14.719 6.387 1.00 86.88 194 LEU A N 1
ATOM 1510 C CA . LEU A 1 194 ? -10.851 -13.674 5.434 1.00 86.88 194 LEU A CA 1
ATOM 1511 C C . LEU A 1 194 ? -11.213 -12.369 6.164 1.00 86.88 194 LEU A C 1
ATOM 1513 O O . LEU A 1 194 ? -11.837 -12.443 7.220 1.00 86.88 194 LEU A O 1
ATOM 1517 N N . PRO A 1 195 ? -10.892 -11.184 5.617 1.00 92.31 195 PRO A N 1
ATOM 1518 C CA . PRO A 1 195 ? -11.246 -9.913 6.248 1.00 92.31 195 PRO A CA 1
ATOM 1519 C C . PRO A 1 195 ? -12.760 -9.757 6.488 1.00 92.31 195 PRO A C 1
ATOM 1521 O O . PRO A 1 195 ? -13.573 -10.018 5.602 1.00 92.31 195 PRO A O 1
ATOM 1524 N N . ASP A 1 196 ? -13.138 -9.298 7.684 1.00 92.62 196 ASP A N 1
ATOM 1525 C CA . ASP A 1 196 ? -14.532 -9.055 8.071 1.00 92.62 196 ASP A CA 1
ATOM 1526 C C . ASP A 1 196 ? -14.911 -7.585 7.847 1.00 92.62 196 ASP A C 1
ATOM 1528 O O . ASP A 1 196 ? -14.487 -6.692 8.587 1.00 92.62 196 ASP A O 1
ATOM 1532 N N . PHE A 1 197 ? -15.750 -7.349 6.837 1.00 96.00 197 PHE A N 1
ATOM 1533 C CA . PHE A 1 197 ? -16.239 -6.019 6.480 1.00 96.00 197 PHE A CA 1
ATOM 1534 C C . PHE A 1 197 ? -17.574 -5.624 7.140 1.00 96.00 197 PHE A C 1
ATOM 1536 O O . PHE A 1 197 ? -18.049 -4.514 6.915 1.00 96.00 197 PHE A O 1
ATOM 1543 N N . ALA A 1 198 ? -18.164 -6.444 8.020 1.00 91.56 198 ALA A N 1
ATOM 1544 C CA . ALA A 1 198 ? -19.440 -6.122 8.678 1.00 91.56 198 ALA A CA 1
ATOM 1545 C C . ALA A 1 198 ? -19.353 -4.944 9.677 1.00 91.56 198 ALA A C 1
ATOM 1547 O O . ALA A 1 198 ? -20.365 -4.494 10.207 1.00 91.56 198 ALA A O 1
ATOM 1548 N N . GLY A 1 199 ? -18.141 -4.452 9.969 1.00 90.06 199 GLY A N 1
ATOM 1549 C CA . GLY A 1 199 ? -17.912 -3.223 10.739 1.00 90.06 199 GLY A CA 1
ATOM 1550 C C . GLY A 1 199 ? -17.870 -1.932 9.910 1.00 90.06 199 GLY A C 1
ATOM 1551 O O . GLY A 1 199 ? -17.634 -0.877 10.489 1.00 90.06 199 GLY A O 1
ATOM 1552 N N . PHE A 1 200 ? -18.046 -2.001 8.587 1.00 95.62 200 PHE A N 1
ATOM 1553 C CA . PHE A 1 200 ? -17.834 -0.880 7.672 1.00 95.62 200 PHE A CA 1
ATOM 1554 C C . PHE A 1 200 ? -19.116 -0.555 6.903 1.00 95.62 200 PHE A C 1
ATOM 1556 O O . PHE A 1 200 ? -19.753 -1.441 6.340 1.00 95.62 200 PHE A O 1
ATOM 1563 N N . ASP A 1 201 ? -19.452 0.730 6.812 1.00 94.81 201 ASP A N 1
ATOM 1564 C CA . ASP A 1 201 ? -20.423 1.212 5.830 1.00 94.81 201 ASP A CA 1
ATOM 1565 C C . ASP A 1 201 ? -19.724 1.297 4.465 1.00 94.81 201 ASP A C 1
ATOM 1567 O O . ASP A 1 201 ? -18.927 2.200 4.200 1.00 94.81 201 ASP A O 1
ATOM 1571 N N . LEU A 1 202 ? -19.947 0.271 3.643 1.00 95.69 202 LEU A N 1
ATOM 1572 C CA . LEU A 1 202 ? -19.198 0.038 2.411 1.00 95.69 202 LEU A CA 1
ATOM 1573 C C . LEU A 1 202 ? -19.530 1.036 1.294 1.00 95.69 202 LEU A C 1
ATOM 1575 O O . LEU A 1 202 ? -18.671 1.301 0.453 1.00 95.69 202 LEU A O 1
ATOM 1579 N N . ASP A 1 203 ? -20.724 1.627 1.283 1.00 94.19 203 ASP A N 1
ATOM 1580 C CA . ASP A 1 203 ? -21.141 2.553 0.219 1.00 94.19 203 ASP A CA 1
ATOM 1581 C C . ASP A 1 203 ? -20.574 3.977 0.407 1.00 94.19 203 ASP A C 1
ATOM 1583 O O . ASP A 1 203 ? -20.812 4.872 -0.403 1.00 94.19 203 ASP A O 1
ATOM 1587 N N . ARG A 1 204 ? -19.748 4.174 1.445 1.00 94.31 204 ARG A N 1
ATOM 1588 C CA . ARG A 1 204 ? -18.964 5.394 1.690 1.00 94.31 204 ARG A CA 1
ATOM 1589 C C . ARG A 1 204 ? -17.666 5.472 0.883 1.00 94.31 204 ARG A C 1
ATOM 1591 O O . ARG A 1 204 ? -17.165 6.577 0.666 1.00 94.31 204 ARG A O 1
ATOM 1598 N N . TYR A 1 205 ? -17.117 4.331 0.473 1.00 93.75 205 TYR A N 1
ATOM 1599 C CA . TYR A 1 205 ? -15.859 4.246 -0.274 1.00 93.75 205 TYR A CA 1
ATOM 1600 C C . TYR A 1 205 ? -16.107 4.441 -1.770 1.00 93.75 205 TYR A C 1
ATOM 1602 O O . TYR A 1 205 ? -17.135 4.013 -2.295 1.00 93.75 205 TYR A O 1
ATOM 1610 N N . THR A 1 206 ? -15.173 5.084 -2.477 1.00 87.19 206 THR A N 1
ATOM 1611 C CA . THR A 1 206 ? -15.400 5.450 -3.888 1.00 87.19 206 THR A CA 1
ATOM 1612 C C . THR A 1 206 ? -15.332 4.270 -4.862 1.00 87.19 206 THR A C 1
ATOM 1614 O O . THR A 1 206 ? -15.791 4.416 -5.994 1.00 87.19 206 THR A O 1
ATOM 1617 N N . SER A 1 207 ? -14.822 3.104 -4.442 1.00 91.94 207 SER A N 1
ATOM 1618 C CA . SER A 1 207 ? -14.856 1.866 -5.227 1.00 91.94 207 SER A CA 1
ATOM 1619 C C . SER A 1 207 ? -15.780 0.797 -4.632 1.00 91.94 207 SER A C 1
ATOM 1621 O O . SER A 1 207 ? -15.972 0.680 -3.416 1.00 91.94 207 SER A O 1
ATOM 1623 N N . ARG A 1 208 ? -16.304 -0.064 -5.517 1.00 92.88 208 ARG A N 1
ATOM 1624 C CA . ARG A 1 208 ? -16.934 -1.338 -5.135 1.00 92.88 208 ARG A CA 1
ATOM 1625 C C . ARG A 1 208 ? -15.919 -2.431 -4.788 1.00 92.88 208 ARG A C 1
ATOM 1627 O O . ARG A 1 208 ? -16.308 -3.409 -4.156 1.00 92.88 208 ARG A O 1
ATOM 1634 N N . THR A 1 209 ? -14.640 -2.243 -5.116 1.00 95.62 209 THR A N 1
ATOM 1635 C CA . THR A 1 209 ? -13.551 -3.175 -4.786 1.00 95.62 209 THR A CA 1
ATOM 1636 C C . THR A 1 209 ? -13.453 -3.444 -3.281 1.00 95.62 209 THR A C 1
ATOM 1638 O O . THR A 1 209 ? -13.608 -2.530 -2.468 1.00 95.62 209 THR A O 1
ATOM 1641 N N . LEU A 1 210 ? -13.161 -4.691 -2.904 1.00 97.12 210 LEU A N 1
ATOM 1642 C CA . LEU A 1 210 ? -12.720 -5.061 -1.556 1.00 97.12 210 LEU A CA 1
ATOM 1643 C C . LEU A 1 210 ? -11.268 -5.559 -1.584 1.00 97.12 210 LEU A C 1
ATOM 1645 O O . LEU A 1 210 ? -10.929 -6.381 -2.440 1.00 97.12 210 LEU A O 1
ATOM 1649 N N . PRO A 1 211 ? -10.402 -5.120 -0.654 1.00 96.81 211 PRO A N 1
ATOM 1650 C CA . PRO A 1 211 ? -9.075 -5.692 -0.525 1.00 96.81 211 PRO A CA 1
ATOM 1651 C C . PRO A 1 211 ? -9.157 -7.079 0.122 1.00 96.81 211 PRO A C 1
ATOM 1653 O O . PRO A 1 211 ? -9.859 -7.295 1.111 1.00 96.81 211 PRO A O 1
ATOM 1656 N N . VAL A 1 212 ? -8.403 -8.018 -0.432 1.00 97.06 212 VAL A N 1
ATOM 1657 C CA . VAL A 1 212 ? -8.248 -9.403 0.025 1.00 97.06 212 VAL A CA 1
ATOM 1658 C C . VAL A 1 212 ? -6.769 -9.793 -0.043 1.00 97.06 212 VAL A C 1
ATOM 1660 O O . VAL A 1 212 ? -5.930 -9.015 -0.499 1.00 97.06 212 VAL A O 1
ATOM 1663 N N . TRP A 1 213 ? -6.426 -10.983 0.446 1.00 95.44 213 TRP A N 1
ATOM 1664 C CA . TRP A 1 213 ? -5.057 -11.496 0.427 1.00 95.44 213 TRP A CA 1
ATOM 1665 C C . TRP A 1 213 ? -5.051 -13.019 0.235 1.00 95.44 213 TRP A C 1
ATOM 1667 O O . TRP A 1 213 ? -5.918 -13.714 0.772 1.00 95.44 213 TRP A O 1
ATOM 1677 N N . PHE A 1 214 ? -4.086 -13.536 -0.527 1.00 95.56 214 PHE A N 1
ATOM 1678 C CA . PHE A 1 214 ? -3.870 -14.975 -0.732 1.00 95.56 214 PHE A CA 1
ATOM 1679 C C . PHE A 1 214 ? -2.723 -15.510 0.137 1.00 95.56 214 PHE A C 1
ATOM 1681 O O . PHE A 1 214 ? -2.772 -16.642 0.612 1.00 95.56 214 PHE A O 1
ATOM 1688 N N . GLY A 1 215 ? -1.712 -14.696 0.419 1.00 92.81 215 GLY A N 1
ATOM 1689 C CA . GLY A 1 215 ? -0.631 -14.995 1.345 1.00 92.81 215 GLY A CA 1
ATOM 1690 C C . GLY A 1 215 ? -0.062 -13.748 2.016 1.00 92.81 215 GLY A C 1
ATOM 1691 O O . GLY A 1 215 ? -0.434 -12.613 1.723 1.00 92.81 215 GLY A O 1
ATOM 1692 N N . ARG A 1 216 ? 0.854 -13.972 2.956 1.00 91.19 216 ARG A N 1
ATOM 1693 C CA . ARG A 1 216 ? 1.666 -12.923 3.588 1.00 91.19 216 ARG A CA 1
ATOM 1694 C C . ARG A 1 216 ? 3.142 -13.209 3.348 1.00 91.19 216 ARG A C 1
ATOM 1696 O O . ARG A 1 216 ? 3.517 -14.359 3.132 1.00 91.19 216 ARG A O 1
ATOM 1703 N N . GLY A 1 217 ? 3.966 -12.164 3.371 1.00 89.75 217 GLY A N 1
ATOM 1704 C CA . GLY A 1 217 ? 5.396 -12.245 3.073 1.00 89.75 217 GLY A CA 1
ATOM 1705 C C . GLY A 1 217 ? 5.732 -12.389 1.592 1.00 89.75 217 GLY A C 1
ATOM 1706 O O . GLY A 1 217 ? 4.874 -12.283 0.721 1.00 89.75 217 GLY A O 1
ATOM 1707 N N . CYS A 1 218 ? 7.017 -12.586 1.290 1.00 91.12 218 CYS A N 1
ATOM 1708 C CA . CYS A 1 218 ? 7.506 -12.682 -0.086 1.00 91.12 218 CYS A CA 1
ATOM 1709 C C . CYS A 1 218 ? 8.730 -13.607 -0.192 1.00 91.12 218 CYS A C 1
ATOM 1711 O O . CYS A 1 218 ? 9.573 -13.658 0.704 1.00 91.12 218 CYS A O 1
ATOM 1713 N N . VAL A 1 219 ? 8.853 -14.338 -1.308 1.00 91.19 219 VAL A N 1
ATOM 1714 C CA . VAL A 1 219 ? 10.009 -15.218 -1.590 1.00 91.19 219 VAL A CA 1
ATOM 1715 C C . VAL A 1 219 ? 11.205 -14.471 -2.208 1.00 91.19 219 VAL A C 1
ATOM 1717 O O . VAL A 1 219 ? 12.282 -15.051 -2.398 1.00 91.19 219 VAL A O 1
ATOM 1720 N N . TYR A 1 220 ? 11.036 -13.187 -2.536 1.00 90.56 220 TYR A N 1
ATOM 1721 C CA . TYR A 1 220 ? 12.059 -12.306 -3.104 1.00 90.56 220 TYR A CA 1
ATOM 1722 C C . TYR A 1 220 ? 12.744 -11.457 -2.027 1.00 90.56 220 TYR A C 1
ATOM 1724 O O . TYR A 1 220 ? 12.208 -11.219 -0.950 1.00 90.56 220 TYR A O 1
ATOM 1732 N N . ARG A 1 221 ? 13.961 -10.995 -2.333 1.00 90.12 221 ARG A N 1
ATOM 1733 C CA . ARG A 1 221 ? 14.741 -10.075 -1.488 1.00 90.12 221 ARG A CA 1
ATOM 1734 C C . ARG A 1 221 ? 15.379 -8.981 -2.345 1.00 90.12 221 ARG A C 1
ATOM 1736 O O . ARG A 1 221 ? 16.603 -8.872 -2.411 1.00 90.12 221 ARG A O 1
ATOM 1743 N N . CYS A 1 222 ? 14.536 -8.216 -3.038 1.00 93.88 222 CYS A N 1
ATOM 1744 C CA . CYS A 1 222 ? 14.938 -7.051 -3.828 1.00 93.88 222 CYS A CA 1
ATOM 1745 C C . CYS A 1 222 ? 15.675 -6.036 -2.938 1.00 93.88 222 CYS A C 1
ATOM 1747 O O . CYS A 1 222 ? 15.284 -5.829 -1.789 1.00 93.88 222 CYS A O 1
ATOM 1749 N N . ALA A 1 223 ? 16.733 -5.401 -3.445 1.00 93.56 223 ALA A N 1
ATOM 1750 C CA . ALA A 1 223 ? 17.605 -4.559 -2.622 1.00 93.56 223 ALA A CA 1
ATOM 1751 C C . ALA A 1 223 ? 16.870 -3.340 -2.023 1.00 93.56 223 ALA A C 1
ATOM 1753 O O . ALA A 1 223 ? 17.096 -2.982 -0.865 1.00 93.56 223 ALA A O 1
ATOM 1754 N N . PHE A 1 224 ? 15.964 -2.755 -2.812 1.00 91.12 224 PHE A N 1
ATOM 1755 C CA . PHE A 1 224 ? 15.199 -1.540 -2.516 1.00 91.12 224 PHE A CA 1
ATOM 1756 C C . PHE A 1 224 ? 13.962 -1.736 -1.623 1.00 91.12 224 PHE A C 1
ATOM 1758 O O . PHE A 1 224 ? 13.393 -0.749 -1.171 1.00 91.12 224 PHE A O 1
ATOM 1765 N N . CYS A 1 225 ? 13.500 -2.973 -1.422 1.00 89.88 225 CYS A N 1
ATOM 1766 C CA . CYS A 1 225 ? 12.174 -3.260 -0.865 1.00 89.88 225 CYS A CA 1
ATOM 1767 C C . CYS A 1 225 ? 12.223 -3.417 0.662 1.00 89.88 225 CYS A C 1
ATOM 1769 O O . CYS A 1 225 ? 12.885 -4.326 1.173 1.00 89.88 225 CYS A O 1
ATOM 1771 N N . GLU A 1 226 ? 11.506 -2.549 1.379 1.00 85.88 226 GLU A N 1
ATOM 1772 C CA . GLU A 1 226 ? 11.402 -2.566 2.845 1.00 85.88 226 GLU A CA 1
ATOM 1773 C C . GLU A 1 226 ? 10.640 -3.815 3.330 1.00 85.88 226 GLU A C 1
ATOM 1775 O O . GLU A 1 226 ? 11.101 -4.521 4.234 1.00 85.88 226 GLU A O 1
ATOM 1780 N N . ASP A 1 227 ? 9.559 -4.186 2.636 1.00 83.62 227 ASP A N 1
ATOM 1781 C CA . ASP A 1 227 ? 8.714 -5.355 2.921 1.00 83.62 227 ASP A CA 1
ATOM 1782 C C . ASP A 1 227 ? 9.506 -6.665 2.917 1.00 83.62 227 ASP A C 1
ATOM 1784 O O . ASP A 1 227 ? 9.229 -7.568 3.704 1.00 83.62 227 ASP A O 1
ATOM 1788 N N . SER A 1 228 ? 10.566 -6.754 2.102 1.00 73.69 228 SER A N 1
ATOM 1789 C CA . SER A 1 228 ? 11.469 -7.916 2.063 1.00 73.69 228 SER A CA 1
ATOM 1790 C C . SER A 1 228 ? 12.226 -8.166 3.378 1.00 73.69 228 SER A C 1
ATOM 1792 O O . SER A 1 228 ? 12.955 -9.159 3.500 1.00 73.69 228 SER A O 1
ATOM 1794 N N . THR A 1 229 ? 12.061 -7.268 4.352 1.00 72.06 229 THR A N 1
ATOM 1795 C CA . THR A 1 229 ? 12.666 -7.304 5.686 1.00 72.06 229 THR A CA 1
ATOM 1796 C C . THR A 1 229 ? 11.642 -7.260 6.820 1.00 72.06 229 THR A C 1
ATOM 1798 O O . THR A 1 229 ? 11.949 -7.760 7.899 1.00 72.06 229 THR A O 1
ATOM 1801 N N . LEU A 1 230 ? 10.431 -6.743 6.573 1.00 74.38 230 LEU A N 1
ATOM 1802 C CA . LEU A 1 230 ? 9.353 -6.659 7.567 1.00 74.38 230 LEU A CA 1
ATOM 1803 C C . LEU A 1 230 ? 8.296 -7.766 7.425 1.00 74.38 230 LEU A C 1
ATOM 1805 O O . LEU A 1 230 ? 7.742 -8.198 8.428 1.00 74.38 230 LEU A O 1
ATOM 1809 N N . ALA A 1 231 ? 8.025 -8.258 6.213 1.00 71.38 231 ALA A N 1
ATOM 1810 C CA . ALA A 1 231 ? 6.890 -9.144 5.935 1.00 71.38 231 ALA A CA 1
ATOM 1811 C C . ALA A 1 231 ? 7.150 -10.648 6.198 1.00 71.38 231 ALA A C 1
ATOM 1813 O O . ALA A 1 231 ? 6.393 -11.492 5.731 1.00 71.38 231 ALA A O 1
ATOM 1814 N N . GLY A 1 232 ? 8.218 -11.010 6.917 1.00 79.44 232 GLY A N 1
ATOM 1815 C CA . GLY A 1 232 ? 8.480 -12.401 7.318 1.00 79.44 232 GLY A CA 1
ATOM 1816 C C . GLY A 1 232 ? 8.863 -13.347 6.166 1.00 79.44 232 GLY A C 1
ATOM 1817 O O . GLY A 1 232 ? 9.621 -12.988 5.255 1.00 79.44 232 GLY A O 1
ATOM 1818 N N . ARG A 1 233 ? 8.395 -14.601 6.234 1.00 85.50 233 ARG A N 1
ATOM 1819 C CA . ARG A 1 233 ? 8.509 -15.598 5.146 1.00 85.50 233 ARG A CA 1
ATOM 1820 C C . ARG A 1 233 ? 7.207 -15.639 4.347 1.00 85.50 233 ARG A C 1
ATOM 1822 O O . ARG A 1 233 ? 6.149 -15.372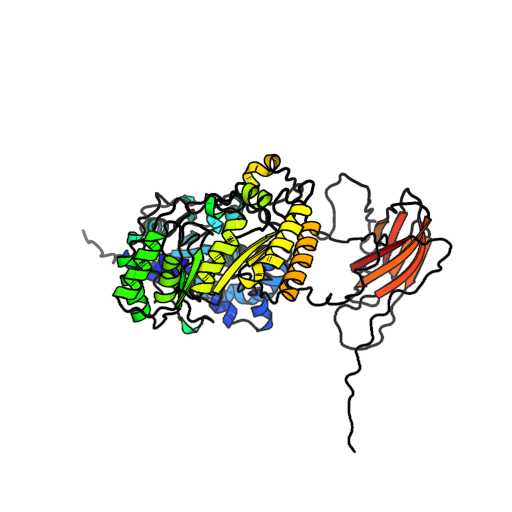 4.902 1.00 85.50 233 ARG A O 1
ATOM 1829 N N . TYR A 1 234 ? 7.263 -16.025 3.067 1.00 91.19 234 TYR A N 1
ATOM 1830 C CA . TYR A 1 234 ? 6.020 -16.273 2.332 1.00 91.19 234 TYR A CA 1
ATOM 1831 C C . TYR A 1 234 ? 5.235 -17.434 2.959 1.00 91.19 234 TYR A C 1
ATOM 1833 O O . TYR A 1 234 ? 5.781 -18.525 3.139 1.00 91.19 234 TYR A O 1
ATOM 1841 N N . ARG A 1 235 ? 3.955 -17.190 3.240 1.00 92.00 235 ARG A N 1
ATOM 1842 C CA . ARG A 1 235 ? 2.981 -18.161 3.742 1.00 92.00 235 ARG A CA 1
ATOM 1843 C C . ARG A 1 235 ? 1.633 -17.917 3.057 1.00 92.00 235 ARG A C 1
ATOM 1845 O O . ARG A 1 235 ? 1.021 -16.868 3.239 1.00 92.00 235 ARG A O 1
ATOM 1852 N N . GLY A 1 236 ? 1.210 -18.866 2.224 1.00 92.31 236 GLY A N 1
ATOM 1853 C CA . GLY A 1 236 ? -0.010 -18.781 1.415 1.00 92.31 236 GLY A CA 1
ATOM 1854 C C . GLY A 1 236 ? -1.148 -19.625 1.980 1.00 92.31 236 GLY A C 1
ATOM 1855 O O . GLY A 1 236 ? -0.902 -20.696 2.534 1.00 92.31 236 GLY A O 1
ATOM 1856 N N . ARG A 1 237 ? -2.379 -19.145 1.807 1.00 94.56 237 ARG A N 1
ATOM 1857 C CA . ARG A 1 237 ? -3.628 -19.830 2.155 1.00 94.56 237 ARG A CA 1
ATOM 1858 C C . ARG A 1 237 ? -3.867 -21.085 1.317 1.00 94.56 237 ARG A C 1
ATOM 1860 O O . ARG A 1 237 ? -3.209 -21.303 0.293 1.00 94.56 237 ARG A O 1
ATOM 1867 N N . ASP A 1 238 ? -4.814 -21.915 1.743 1.00 95.69 238 ASP A N 1
ATOM 1868 C CA . ASP A 1 238 ? -5.337 -22.998 0.911 1.00 95.69 238 ASP A CA 1
ATOM 1869 C C . ASP A 1 238 ? -6.209 -22.443 -0.238 1.00 95.69 238 ASP A C 1
ATOM 1871 O O . ASP A 1 238 ? -7.095 -21.627 0.026 1.00 95.69 238 ASP A O 1
ATOM 1875 N N . PRO A 1 239 ? -6.019 -22.863 -1.505 1.00 97.44 239 PRO A N 1
ATOM 1876 C CA . PRO A 1 239 ? -6.776 -22.311 -2.626 1.00 97.44 239 PRO A CA 1
ATOM 1877 C C . PRO A 1 239 ? -8.270 -22.661 -2.598 1.00 97.44 239 PRO A C 1
ATOM 1879 O O . PRO A 1 239 ? -9.105 -21.822 -2.934 1.00 97.44 239 PRO A O 1
ATOM 1882 N N . ALA A 1 240 ? -8.631 -23.876 -2.171 1.00 96.69 240 ALA A N 1
ATOM 1883 C CA . ALA A 1 240 ? -10.023 -24.324 -2.131 1.00 96.69 240 ALA A CA 1
ATOM 1884 C C . ALA A 1 240 ? -10.780 -23.727 -0.932 1.00 96.69 240 ALA A C 1
ATOM 1886 O O . ALA A 1 240 ? -11.965 -23.393 -1.057 1.00 96.69 240 ALA A O 1
ATOM 1887 N N . GLY A 1 241 ? -10.083 -23.553 0.197 1.00 95.75 241 GLY A N 1
ATOM 1888 C CA . GLY A 1 241 ? -10.533 -22.795 1.363 1.00 95.75 241 GLY A CA 1
ATOM 1889 C C . GLY A 1 241 ? -10.726 -21.311 1.051 1.00 95.75 241 GLY A C 1
ATOM 1890 O O . GLY A 1 241 ? -11.798 -20.770 1.312 1.00 95.75 241 GLY A O 1
ATOM 1891 N N . LEU A 1 242 ? -9.753 -20.661 0.403 1.00 96.94 242 LEU A N 1
ATOM 1892 C CA . LEU A 1 242 ? -9.883 -19.261 -0.004 1.00 96.94 242 LEU A CA 1
ATOM 1893 C C . LEU A 1 242 ? -11.020 -19.056 -1.017 1.00 96.94 242 LEU A C 1
ATOM 1895 O O . LEU A 1 242 ? -11.793 -18.116 -0.864 1.00 96.94 242 LEU A O 1
ATOM 1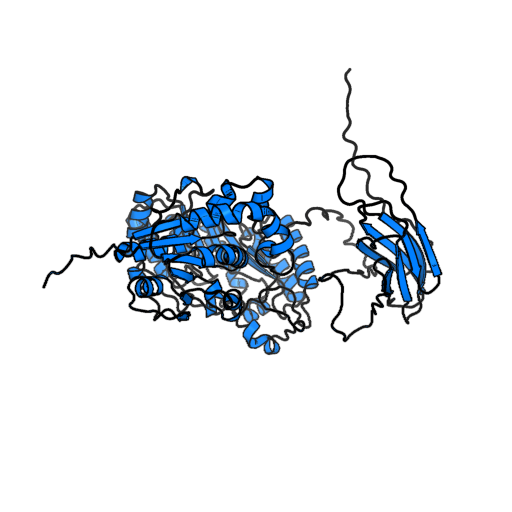899 N N . ALA A 1 243 ? -11.202 -19.945 -1.996 1.00 97.69 243 ALA A N 1
ATOM 1900 C CA . ALA A 1 243 ? -12.349 -19.861 -2.902 1.00 97.69 243 ALA A CA 1
ATOM 1901 C C . ALA A 1 243 ? -13.697 -19.986 -2.152 1.00 97.69 243 ALA A C 1
ATOM 1903 O O . ALA A 1 243 ? -14.636 -19.247 -2.449 1.00 97.69 243 ALA A O 1
ATOM 1904 N N . ALA A 1 244 ? -13.782 -20.847 -1.126 1.00 96.50 244 ALA A N 1
ATOM 1905 C CA . ALA A 1 244 ? -14.957 -20.937 -0.249 1.00 96.50 244 ALA A CA 1
ATOM 1906 C C . ALA A 1 244 ? -15.163 -19.673 0.601 1.00 96.50 244 ALA A C 1
ATOM 1908 O O . ALA A 1 244 ? -16.284 -19.346 0.987 1.00 96.50 244 ALA A O 1
ATOM 1909 N N . ASP A 1 245 ? -14.081 -18.988 0.963 1.00 95.50 245 ASP A N 1
ATOM 1910 C CA . ASP A 1 245 ? -14.100 -17.734 1.712 1.00 95.50 245 ASP A CA 1
ATOM 1911 C C . ASP A 1 245 ? -14.594 -16.574 0.836 1.00 95.50 245 ASP A C 1
ATOM 1913 O O . ASP A 1 245 ? -15.498 -15.847 1.250 1.00 95.50 245 ASP A O 1
ATOM 1917 N N . LEU A 1 246 ? -14.090 -16.453 -0.397 1.00 97.44 246 LEU A N 1
ATOM 1918 C CA . LEU A 1 246 ? -14.549 -15.459 -1.373 1.00 97.44 246 LEU A CA 1
ATOM 1919 C C . LEU A 1 246 ? -16.041 -15.626 -1.708 1.00 97.44 246 LEU A C 1
ATOM 1921 O O . LEU A 1 246 ? -16.768 -14.637 -1.742 1.00 97.44 246 LEU A O 1
ATOM 1925 N N . GLU A 1 247 ? -16.535 -16.860 -1.847 1.00 97.31 247 GLU A N 1
ATOM 1926 C CA . GLU A 1 247 ? -17.970 -17.158 -2.006 1.00 97.31 247 GLU A CA 1
ATOM 1927 C C . GLU A 1 247 ? -18.824 -16.564 -0.871 1.00 97.31 247 GLU A C 1
ATOM 1929 O O . GLU A 1 247 ? -19.866 -15.943 -1.112 1.00 97.31 247 GLU A O 1
ATOM 1934 N N . ARG A 1 248 ? -18.361 -16.688 0.381 1.00 95.56 248 ARG A N 1
ATOM 1935 C CA . ARG A 1 248 ? -19.049 -16.114 1.549 1.00 95.56 248 ARG A CA 1
ATOM 1936 C C . ARG A 1 248 ? -18.928 -14.590 1.604 1.00 95.56 248 ARG A C 1
ATOM 1938 O O . ARG A 1 248 ? -19.877 -13.942 2.036 1.00 95.56 248 ARG A O 1
ATOM 1945 N N . LEU A 1 249 ? -17.823 -14.009 1.130 1.00 95.75 249 LEU A N 1
ATOM 1946 C CA . LEU A 1 249 ? -17.649 -12.555 1.030 1.00 95.75 249 LEU A CA 1
ATOM 1947 C C . LEU A 1 249 ? -18.597 -11.923 0.012 1.00 95.75 249 LEU A C 1
ATOM 1949 O O . LEU A 1 249 ? -19.284 -10.956 0.344 1.00 95.75 249 LEU A O 1
ATOM 1953 N N . VAL A 1 250 ? -18.672 -12.489 -1.197 1.00 96.50 250 VAL A N 1
ATOM 1954 C CA . VAL A 1 250 ? -19.607 -12.049 -2.244 1.00 96.50 250 VAL A CA 1
ATOM 1955 C C . VAL A 1 250 ? -21.040 -12.143 -1.717 1.00 96.50 250 VAL A C 1
ATOM 1957 O O . VAL A 1 250 ? -21.791 -11.172 -1.805 1.00 96.50 250 VAL A O 1
ATOM 1960 N N . SER A 1 251 ? -21.384 -13.264 -1.073 1.00 95.44 251 SER A N 1
ATOM 1961 C CA . SER A 1 251 ? -22.707 -13.494 -0.476 1.00 95.44 251 SER A CA 1
ATOM 1962 C C . SER A 1 251 ? -23.060 -12.505 0.644 1.00 95.44 251 SER A C 1
ATOM 1964 O O . SER A 1 251 ? -24.221 -12.130 0.782 1.00 95.44 251 SER A O 1
ATOM 1966 N N . ALA A 1 252 ? -22.081 -12.077 1.448 1.00 94.19 252 ALA A N 1
ATOM 1967 C CA . ALA A 1 252 ? -22.290 -11.162 2.573 1.00 94.19 252 ALA A CA 1
ATOM 1968 C C . ALA A 1 252 ? -22.258 -9.669 2.194 1.00 94.19 252 ALA A C 1
ATOM 1970 O O . ALA A 1 252 ? -22.776 -8.849 2.948 1.00 94.19 252 ALA A O 1
ATOM 1971 N N . THR A 1 253 ? -21.637 -9.299 1.066 1.00 95.44 253 THR A N 1
ATOM 1972 C CA . THR A 1 253 ? -21.366 -7.887 0.708 1.00 95.44 253 THR A CA 1
ATOM 1973 C C . THR A 1 253 ? -21.939 -7.434 -0.636 1.00 95.44 253 THR A C 1
ATOM 1975 O O . THR A 1 253 ? -22.000 -6.232 -0.891 1.00 95.44 253 THR A O 1
ATOM 1978 N N . GLY A 1 254 ? -22.326 -8.356 -1.526 1.00 95.38 254 GLY A N 1
ATOM 1979 C CA . GLY A 1 254 ? -22.741 -8.018 -2.893 1.00 95.38 254 GLY A CA 1
ATOM 1980 C C . GLY A 1 254 ? -21.637 -7.341 -3.722 1.00 95.38 254 GLY A C 1
ATOM 1981 O O . GLY A 1 254 ? -21.932 -6.529 -4.605 1.00 95.38 254 GLY A O 1
ATOM 1982 N N . ARG A 1 255 ? -20.364 -7.612 -3.404 1.00 96.19 255 ARG A N 1
ATOM 1983 C CA . ARG A 1 255 ? -19.182 -7.087 -4.102 1.00 96.19 255 ARG A CA 1
ATOM 1984 C C . ARG A 1 255 ? -18.384 -8.239 -4.707 1.00 96.19 255 ARG A C 1
ATOM 1986 O O . ARG A 1 255 ? -17.963 -9.146 -3.997 1.00 96.19 255 ARG A O 1
ATOM 1993 N N . THR A 1 256 ? -18.211 -8.186 -6.024 1.00 97.19 256 THR A N 1
ATOM 1994 C CA . THR A 1 256 ? -17.466 -9.154 -6.851 1.00 97.19 256 THR A CA 1
ATOM 1995 C C . THR A 1 256 ? -16.093 -8.633 -7.277 1.00 97.19 256 THR A C 1
ATOM 1997 O O . THR A 1 256 ? -15.264 -9.411 -7.743 1.00 97.19 256 THR A O 1
ATOM 2000 N N . ASP A 1 257 ? -15.866 -7.327 -7.119 1.00 97.88 257 ASP A N 1
ATOM 2001 C CA . ASP A 1 257 ? -14.615 -6.628 -7.401 1.00 97.88 257 ASP A CA 1
ATOM 2002 C C . ASP A 1 257 ? -13.618 -6.811 -6.246 1.00 97.88 257 ASP A C 1
ATOM 2004 O O . ASP A 1 257 ? -13.912 -6.448 -5.104 1.00 97.88 257 ASP A O 1
ATOM 2008 N N . LEU A 1 258 ? -12.428 -7.342 -6.527 1.00 97.94 258 LEU A N 1
ATOM 2009 C CA . LEU A 1 258 ? -11.431 -7.708 -5.517 1.00 97.94 258 LEU A CA 1
ATOM 2010 C C . LEU A 1 258 ? -10.029 -7.186 -5.863 1.00 97.94 258 LEU A C 1
ATOM 2012 O O . LEU A 1 258 ? -9.565 -7.301 -6.996 1.00 97.94 258 LEU A O 1
ATOM 2016 N N . LEU A 1 259 ? -9.311 -6.675 -4.863 1.00 97.25 259 LEU A N 1
ATOM 2017 C CA . LEU A 1 259 ? -7.882 -6.379 -4.968 1.00 97.25 259 LEU A CA 1
ATOM 2018 C C . LEU A 1 259 ? -7.102 -7.315 -4.048 1.00 97.25 259 LEU A C 1
ATOM 2020 O O . LEU A 1 259 ? -7.169 -7.182 -2.829 1.00 97.25 259 LEU A O 1
ATOM 2024 N N . PHE A 1 260 ? -6.317 -8.219 -4.624 1.00 97.31 260 PHE A N 1
ATOM 2025 C CA . PHE A 1 260 ? -5.306 -8.952 -3.874 1.00 97.31 260 PHE A CA 1
ATOM 2026 C C . PHE A 1 260 ? -4.134 -8.017 -3.574 1.00 97.31 260 PHE A C 1
ATOM 2028 O O . PHE A 1 260 ? -3.408 -7.612 -4.484 1.00 97.31 260 PHE A O 1
ATOM 2035 N N . VAL A 1 261 ? -3.958 -7.661 -2.299 1.00 93.56 261 VAL A N 1
ATOM 2036 C CA . VAL A 1 261 ? -2.884 -6.749 -1.855 1.00 93.56 261 VAL A CA 1
ATOM 2037 C C . VAL A 1 261 ? -1.547 -7.461 -1.611 1.00 93.56 261 VAL A C 1
ATOM 2039 O O . VAL A 1 261 ? -0.611 -6.866 -1.080 1.00 93.56 261 VAL A O 1
ATOM 2042 N N . ASP A 1 262 ? -1.467 -8.748 -1.953 1.00 94.06 262 ASP A N 1
ATOM 2043 C CA . ASP A 1 262 ? -0.269 -9.572 -1.869 1.00 94.06 262 ASP A CA 1
ATOM 2044 C C . ASP A 1 262 ? 0.957 -8.875 -2.474 1.00 94.06 262 ASP A C 1
ATOM 2046 O O . ASP A 1 262 ? 0.947 -8.436 -3.624 1.00 94.06 262 ASP A O 1
ATOM 2050 N N . LEU A 1 263 ? 2.069 -8.892 -1.734 1.00 92.06 263 LEU A N 1
ATOM 2051 C CA . LEU A 1 263 ? 3.379 -8.446 -2.226 1.00 92.06 263 LEU A CA 1
ATOM 2052 C C . LEU A 1 263 ? 3.848 -9.239 -3.459 1.00 92.06 263 LEU A C 1
ATOM 2054 O O . LEU A 1 263 ? 4.746 -8.793 -4.174 1.00 92.06 263 LEU A O 1
ATOM 2058 N N . LEU A 1 264 ? 3.295 -10.444 -3.655 1.00 92.00 264 LEU A N 1
ATOM 2059 C CA . LEU A 1 264 ? 3.543 -11.317 -4.794 1.00 92.00 264 LEU A CA 1
ATOM 2060 C C . LEU A 1 264 ? 2.499 -12.451 -4.869 1.00 92.00 264 LEU A C 1
ATOM 2062 O O . LEU A 1 264 ? 2.616 -13.434 -4.136 1.00 92.00 264 LEU A O 1
ATOM 2066 N N . LEU A 1 265 ? 1.531 -12.371 -5.789 1.00 95.62 265 LEU A N 1
ATOM 2067 C CA . LEU A 1 265 ? 0.543 -13.445 -5.990 1.00 95.62 265 LEU A CA 1
ATOM 2068 C C . LEU A 1 265 ? 1.162 -14.717 -6.609 1.00 95.62 265 LEU A C 1
ATOM 2070 O O . LEU A 1 265 ? 0.951 -15.813 -6.091 1.00 95.62 265 LEU A O 1
ATOM 2074 N N . ASN A 1 266 ? 1.987 -14.610 -7.664 1.00 96.12 266 ASN A N 1
ATOM 2075 C CA . ASN A 1 266 ? 2.725 -15.753 -8.242 1.00 96.12 266 ASN A CA 1
ATOM 2076 C C . ASN A 1 266 ? 4.001 -16.107 -7.449 1.00 96.12 266 ASN A C 1
ATOM 2078 O O . ASN A 1 266 ? 5.031 -16.461 -8.019 1.00 96.12 266 ASN A O 1
ATOM 2082 N N . ALA A 1 267 ? 3.938 -16.074 -6.112 1.00 93.94 267 ALA A N 1
ATOM 2083 C CA . ALA A 1 267 ? 4.987 -16.654 -5.267 1.00 93.94 267 ALA A CA 1
ATOM 2084 C C . ALA A 1 267 ? 5.127 -18.167 -5.530 1.00 93.94 267 ALA A C 1
ATOM 2086 O O . ALA A 1 267 ? 6.234 -18.707 -5.521 1.00 93.94 267 ALA A O 1
ATOM 2087 N N . HIS A 1 268 ? 3.997 -18.817 -5.836 1.00 94.50 268 HIS A N 1
ATOM 2088 C CA . HIS A 1 268 ? 3.902 -20.161 -6.396 1.00 94.50 268 HIS A CA 1
ATOM 2089 C C . HIS A 1 268 ? 2.795 -20.177 -7.463 1.00 94.50 268 HIS A C 1
ATOM 2091 O O . HIS A 1 268 ? 1.622 -20.315 -7.120 1.00 94.50 268 HIS A O 1
ATOM 2097 N N . SER A 1 269 ? 3.146 -20.035 -8.747 1.00 96.62 269 SER A N 1
ATOM 2098 C CA . SER A 1 269 ? 2.176 -19.903 -9.851 1.00 96.62 269 SER A CA 1
ATOM 2099 C C . SER A 1 269 ? 1.137 -21.029 -9.887 1.00 96.62 269 SER A C 1
ATOM 2101 O O . SER A 1 269 ? -0.045 -20.758 -10.070 1.00 96.62 269 SER A O 1
ATOM 2103 N N . GLU A 1 270 ? 1.532 -22.277 -9.608 1.00 97.12 270 GLU A N 1
ATOM 2104 C CA . GLU A 1 270 ? 0.584 -23.400 -9.565 1.00 97.12 270 GLU A CA 1
ATOM 2105 C C . GLU A 1 270 ? -0.469 -23.245 -8.456 1.00 97.12 270 GLU A C 1
ATOM 2107 O O . GLU A 1 270 ? -1.623 -23.579 -8.681 1.00 97.12 270 GLU A O 1
ATOM 2112 N N . ARG A 1 271 ? -0.140 -22.643 -7.302 1.00 97.38 271 ARG A N 1
ATOM 2113 C CA . ARG A 1 271 ? -1.140 -22.375 -6.248 1.00 97.38 271 ARG A CA 1
ATOM 2114 C C . ARG A 1 271 ? -2.122 -21.276 -6.644 1.00 97.38 271 ARG A C 1
ATOM 2116 O O . ARG A 1 271 ? -3.289 -21.329 -6.268 1.00 97.38 271 ARG A O 1
ATOM 2123 N N . LEU A 1 272 ? -1.674 -20.295 -7.431 1.00 98.31 272 LEU A N 1
ATOM 2124 C CA . LEU A 1 272 ? -2.575 -19.300 -8.015 1.00 98.31 272 LEU A CA 1
ATOM 2125 C C . LEU A 1 272 ? -3.459 -19.929 -9.106 1.00 98.31 272 LEU A C 1
ATOM 2127 O O . LEU A 1 272 ? -4.638 -19.599 -9.195 1.00 98.31 272 LEU A O 1
ATOM 2131 N N . ALA A 1 273 ? -2.934 -20.888 -9.874 1.00 98.69 273 ALA A N 1
ATOM 2132 C CA . ALA A 1 273 ? -3.717 -21.683 -10.818 1.00 98.69 273 ALA A CA 1
ATOM 2133 C C . ALA A 1 273 ? -4.743 -22.589 -10.105 1.00 98.69 273 ALA A C 1
ATOM 2135 O O . ALA A 1 273 ? -5.897 -22.639 -10.521 1.00 98.69 273 ALA A O 1
ATOM 2136 N N . GLU A 1 274 ? -4.370 -23.243 -8.999 1.00 98.75 274 GLU A N 1
ATOM 2137 C CA . GLU A 1 274 ? -5.282 -23.969 -8.099 1.00 98.75 274 GLU A CA 1
ATOM 2138 C C . GLU A 1 274 ? -6.413 -23.055 -7.593 1.00 98.75 274 GLU A C 1
ATOM 2140 O O . GLU A 1 274 ? -7.573 -23.461 -7.621 1.00 98.75 274 GLU A O 1
ATOM 2145 N N . LEU A 1 275 ? -6.107 -21.809 -7.205 1.00 98.62 275 LEU A N 1
ATOM 2146 C CA . LEU A 1 275 ? -7.112 -20.828 -6.768 1.00 98.62 275 LEU A CA 1
ATOM 2147 C C . LEU A 1 275 ? -8.055 -20.438 -7.912 1.00 98.62 275 LEU A C 1
ATOM 2149 O O . LEU A 1 275 ? -9.269 -20.417 -7.727 1.00 98.62 275 LEU A O 1
ATOM 2153 N N . CYS A 1 276 ? -7.515 -20.184 -9.105 1.00 98.75 276 CYS A N 1
ATOM 2154 C CA . CYS A 1 276 ? -8.305 -19.848 -10.289 1.00 98.75 276 CYS A CA 1
ATOM 2155 C C . CYS A 1 276 ? -9.245 -20.993 -10.700 1.00 98.75 276 CYS A C 1
ATOM 2157 O O . CYS A 1 276 ? -10.413 -20.749 -10.998 1.00 98.75 276 CYS A O 1
ATOM 2159 N N . ARG A 1 277 ? -8.777 -22.248 -10.638 1.00 98.81 277 ARG A N 1
ATOM 2160 C CA . ARG A 1 277 ? -9.627 -23.435 -10.838 1.00 98.81 277 ARG A CA 1
ATOM 2161 C C . ARG A 1 277 ? -10.709 -23.522 -9.759 1.00 98.81 277 ARG A C 1
ATOM 2163 O O . ARG A 1 277 ? -11.877 -23.617 -10.102 1.00 98.81 277 ARG A O 1
ATOM 2170 N N . ALA A 1 278 ? -10.364 -23.362 -8.480 1.00 98.69 278 ALA A N 1
ATOM 2171 C CA . ALA A 1 278 ? -11.333 -23.416 -7.380 1.00 98.69 278 ALA A CA 1
ATOM 2172 C C . ALA A 1 278 ? -12.387 -22.284 -7.403 1.00 98.69 278 ALA A C 1
ATOM 2174 O O . ALA A 1 278 ? -13.492 -22.467 -6.892 1.00 98.69 278 ALA A O 1
ATOM 2175 N N . ILE A 1 279 ? -12.071 -21.126 -7.996 1.00 98.69 279 ILE A N 1
ATOM 2176 C CA . ILE A 1 279 ? -13.023 -20.040 -8.293 1.00 98.69 279 ILE A CA 1
ATOM 2177 C C . ILE A 1 279 ? -13.994 -20.473 -9.407 1.00 98.69 279 ILE A C 1
ATOM 2179 O O . ILE A 1 279 ? -15.212 -20.348 -9.249 1.00 98.69 279 ILE A O 1
ATOM 2183 N N . LEU A 1 280 ? -13.466 -21.035 -10.499 1.00 98.69 280 LEU A N 1
ATOM 2184 C CA . LEU A 1 280 ? -14.241 -21.521 -11.648 1.00 98.69 280 LEU A CA 1
ATOM 2185 C C . LEU A 1 280 ? -15.140 -22.720 -11.303 1.00 98.69 280 LEU A C 1
ATOM 2187 O O . LEU A 1 280 ? -16.312 -22.722 -11.672 1.00 98.69 280 LEU A O 1
ATOM 2191 N N . ASP A 1 281 ? -14.632 -23.694 -10.546 1.00 98.50 281 ASP A N 1
ATOM 2192 C CA . ASP A 1 281 ? -15.360 -24.896 -10.112 1.00 98.50 281 ASP A CA 1
ATOM 2193 C C . ASP A 1 281 ? -16.557 -24.562 -9.200 1.00 98.50 281 ASP A C 1
ATOM 2195 O O . ASP A 1 281 ? -17.532 -25.313 -9.140 1.00 98.50 281 ASP A O 1
ATOM 2199 N N . ARG A 1 282 ? -16.511 -23.413 -8.510 1.00 98.12 282 ARG A N 1
ATOM 2200 C CA . ARG A 1 282 ? -17.628 -22.852 -7.726 1.00 98.12 282 ARG A CA 1
ATOM 2201 C C . ARG A 1 282 ? -18.590 -21.991 -8.550 1.00 98.12 282 ARG A C 1
ATOM 2203 O O . ARG A 1 282 ? -19.609 -21.556 -8.023 1.00 98.12 282 ARG A O 1
ATOM 2210 N N . GLY A 1 283 ? -18.275 -21.706 -9.814 1.00 97.81 283 GLY A N 1
ATOM 2211 C CA . GLY A 1 283 ? -19.038 -20.779 -10.653 1.00 97.81 283 GLY A CA 1
ATOM 2212 C C . GLY A 1 283 ? -18.988 -19.322 -10.174 1.00 97.81 283 GLY A C 1
ATOM 2213 O O . GLY A 1 283 ? -19.914 -18.559 -10.450 1.00 97.81 283 GLY A O 1
ATOM 2214 N N . LEU A 1 284 ? -17.944 -18.926 -9.434 1.00 97.81 284 LEU A N 1
ATOM 2215 C CA . LEU A 1 284 ? -17.822 -17.569 -8.900 1.00 97.81 284 LEU A CA 1
ATOM 2216 C C . LEU A 1 284 ? -17.474 -16.573 -10.011 1.00 97.81 284 LEU A C 1
ATOM 2218 O O . LEU A 1 284 ? -16.358 -16.557 -10.528 1.00 97.81 284 LEU A O 1
ATOM 2222 N N . VAL A 1 285 ? -18.420 -15.690 -10.329 1.00 97.31 285 VAL A N 1
ATOM 2223 C CA . VAL A 1 285 ? -18.184 -14.542 -11.212 1.00 97.31 285 VAL A CA 1
ATOM 2224 C C . VAL A 1 285 ? -17.515 -13.434 -10.400 1.00 97.31 285 VAL A C 1
ATOM 2226 O O . VAL A 1 285 ? -18.178 -12.669 -9.701 1.00 97.31 285 VAL A O 1
ATOM 2229 N N . LEU A 1 286 ? -16.186 -13.383 -10.471 1.00 97.88 286 LEU A N 1
ATOM 2230 C CA . LEU A 1 286 ? -15.350 -12.371 -9.828 1.00 97.88 286 LEU A CA 1
ATOM 2231 C C . LEU A 1 286 ? -14.735 -11.433 -10.868 1.00 97.88 286 LEU A C 1
ATOM 2233 O O . LEU A 1 286 ? -14.609 -11.773 -12.043 1.00 97.88 286 LEU A O 1
ATOM 2237 N N . HIS A 1 287 ? -14.304 -10.267 -10.404 1.00 97.88 287 HIS A N 1
ATOM 2238 C CA . HIS A 1 287 ? -13.459 -9.341 -11.143 1.00 97.88 287 HIS A CA 1
ATOM 2239 C C . HIS A 1 287 ? -12.298 -8.968 -10.218 1.00 97.88 287 HIS A C 1
ATOM 2241 O O . HIS A 1 287 ? -12.536 -8.448 -9.130 1.00 97.88 287 HIS A O 1
ATOM 2247 N N . TRP A 1 288 ? -11.054 -9.302 -10.570 1.00 97.94 288 TRP A N 1
ATOM 2248 C CA . TRP A 1 288 ? -9.938 -9.137 -9.637 1.00 97.94 288 TRP A CA 1
ATOM 2249 C C . TRP A 1 288 ? -8.636 -8.614 -10.236 1.00 97.94 288 TRP A C 1
ATOM 2251 O O . TRP A 1 288 ? -8.348 -8.721 -11.433 1.00 97.94 288 TRP A O 1
ATOM 2261 N N . HIS A 1 289 ? -7.841 -8.025 -9.345 1.00 96.62 289 HIS A N 1
ATOM 2262 C CA . HIS A 1 289 ? -6.559 -7.396 -9.634 1.00 96.62 289 HIS A CA 1
ATOM 2263 C C . HIS A 1 289 ? -5.495 -7.846 -8.625 1.00 96.62 289 HIS A C 1
ATOM 2265 O O . HIS A 1 289 ? -5.827 -8.206 -7.493 1.00 96.62 289 HIS A O 1
ATOM 2271 N N . GLY A 1 290 ? -4.216 -7.786 -9.001 1.00 95.25 290 GLY A N 1
ATOM 2272 C CA . GLY A 1 290 ? -3.110 -8.073 -8.082 1.00 95.25 290 GLY A CA 1
ATOM 2273 C C . GLY A 1 290 ? -1.718 -7.847 -8.677 1.00 95.25 290 GLY A C 1
ATOM 2274 O O . GLY A 1 290 ? -1.574 -7.482 -9.847 1.00 95.25 290 GLY A O 1
ATOM 2275 N N . LEU A 1 291 ? -0.689 -8.061 -7.852 1.00 96.38 291 LEU A N 1
ATOM 2276 C CA . LEU A 1 291 ? 0.723 -7.866 -8.194 1.00 96.38 291 LEU A CA 1
ATOM 2277 C C . LEU A 1 291 ? 1.422 -9.205 -8.486 1.00 96.38 291 LEU A C 1
ATOM 2279 O O . LEU 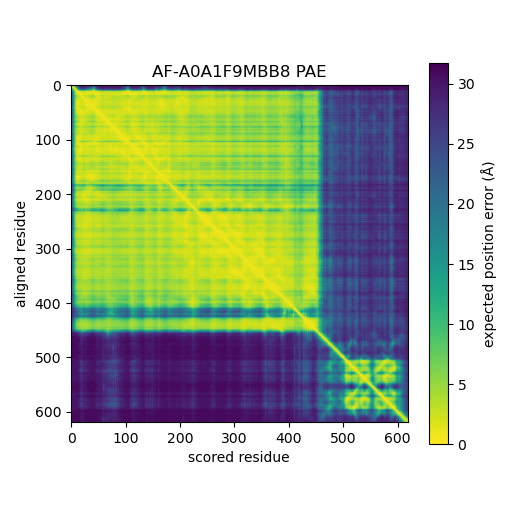A 1 291 ? 1.487 -10.086 -7.625 1.00 96.38 291 LEU A O 1
ATOM 2283 N N . LEU A 1 292 ? 1.990 -9.337 -9.687 1.00 97.25 292 LEU A N 1
ATOM 2284 C CA . LEU A 1 292 ? 2.859 -10.445 -10.089 1.00 97.25 292 LEU A CA 1
ATOM 2285 C C . LEU A 1 292 ? 4.312 -9.982 -10.272 1.00 97.25 292 LEU A C 1
ATOM 2287 O O . LEU A 1 292 ? 4.610 -8.811 -10.529 1.00 97.25 292 LEU A O 1
ATOM 2291 N N . VAL A 1 293 ? 5.239 -10.934 -10.195 1.00 95.94 293 VAL A N 1
ATOM 2292 C CA . VAL A 1 293 ? 6.590 -10.777 -10.745 1.00 95.94 293 VAL A CA 1
ATOM 2293 C C . VAL A 1 293 ? 6.620 -11.304 -12.178 1.00 95.94 293 VAL A C 1
ATOM 2295 O O . VAL A 1 293 ? 5.874 -12.216 -12.531 1.00 95.94 293 VAL A O 1
ATOM 2298 N N . ILE A 1 294 ? 7.505 -10.743 -13.001 1.00 97.81 294 ILE A N 1
ATOM 2299 C CA . ILE A 1 294 ? 7.860 -11.320 -14.298 1.00 97.81 294 ILE A CA 1
ATOM 2300 C C . ILE A 1 294 ? 8.533 -12.677 -14.048 1.00 97.81 294 ILE A C 1
ATOM 2302 O O . ILE A 1 294 ? 9.580 -12.740 -13.401 1.00 97.81 294 ILE A O 1
ATOM 2306 N N . ASP A 1 295 ? 7.938 -13.753 -14.562 1.00 96.88 295 ASP A N 1
ATOM 2307 C CA . ASP A 1 295 ? 8.503 -15.101 -14.541 1.00 96.88 295 ASP A CA 1
ATOM 2308 C C . ASP A 1 295 ? 8.290 -15.769 -15.906 1.00 96.88 295 ASP A C 1
ATOM 2310 O O . ASP A 1 295 ? 7.162 -15.993 -16.341 1.00 96.88 295 ASP A O 1
ATOM 2314 N N . ARG A 1 296 ? 9.379 -16.109 -16.608 1.00 95.81 296 ARG A N 1
ATOM 2315 C CA . ARG A 1 296 ? 9.301 -16.704 -17.954 1.00 95.81 296 ARG A CA 1
ATOM 2316 C C . ARG A 1 296 ? 8.640 -18.091 -17.965 1.00 95.81 296 ARG A C 1
ATOM 2318 O O . ARG A 1 296 ? 8.287 -18.576 -19.046 1.00 95.81 296 ARG A O 1
ATOM 2325 N N . ARG A 1 297 ? 8.491 -18.734 -16.799 1.00 96.44 297 ARG A N 1
ATOM 2326 C CA . ARG A 1 297 ? 7.862 -20.055 -16.624 1.00 96.44 297 ARG A CA 1
ATOM 2327 C C . ARG A 1 297 ? 6.335 -19.992 -16.659 1.00 96.44 297 ARG A C 1
ATOM 2329 O O . ARG A 1 297 ? 5.716 -20.994 -17.005 1.00 96.44 297 ARG A O 1
ATOM 2336 N N . ASP A 1 298 ? 5.745 -18.832 -16.372 1.00 97.50 298 ASP A N 1
ATOM 2337 C CA . ASP A 1 298 ? 4.299 -18.617 -16.424 1.00 97.50 298 ASP A CA 1
ATOM 2338 C C . ASP A 1 298 ? 3.832 -18.658 -17.894 1.00 97.50 298 ASP A C 1
ATOM 2340 O O . ASP A 1 298 ? 4.049 -17.727 -18.676 1.00 97.50 298 ASP A O 1
ATOM 2344 N N . GLY A 1 299 ? 3.285 -19.805 -18.311 1.00 98.06 299 GLY A N 1
ATOM 2345 C CA . GLY A 1 299 ? 2.888 -20.090 -19.695 1.00 98.06 299 GLY A CA 1
ATOM 2346 C C . GLY A 1 299 ? 1.673 -19.288 -20.173 1.00 98.06 299 GLY A C 1
ATOM 2347 O O . GLY A 1 299 ? 1.069 -18.538 -19.413 1.00 98.06 299 GLY A O 1
ATOM 2348 N N . GLN A 1 300 ? 1.284 -19.458 -21.441 1.00 98.56 300 GLN A N 1
ATOM 2349 C CA . GLN A 1 300 ? 0.064 -18.818 -21.957 1.00 98.56 300 GLN A CA 1
ATOM 2350 C C . GLN A 1 300 ? -1.170 -19.295 -21.180 1.00 98.56 300 GLN A C 1
ATOM 2352 O O . GLN A 1 300 ? -1.917 -18.480 -20.654 1.00 98.56 300 GLN A O 1
ATOM 2357 N N . ASP A 1 301 ? -1.296 -20.612 -21.033 1.00 98.62 301 ASP A N 1
ATOM 2358 C CA . ASP A 1 301 ? -2.380 -21.333 -20.367 1.00 98.62 301 ASP A CA 1
ATOM 2359 C C . ASP A 1 301 ? -2.618 -20.844 -18.924 1.00 98.62 301 ASP A C 1
ATOM 2361 O O . ASP A 1 301 ? -3.738 -20.883 -18.424 1.00 98.62 301 ASP A O 1
ATOM 2365 N N . PHE A 1 302 ? -1.567 -20.349 -18.256 1.00 98.81 302 PHE A N 1
ATOM 2366 C CA . PHE A 1 302 ? -1.659 -19.741 -16.929 1.00 98.81 302 PHE A CA 1
ATOM 2367 C C . PHE A 1 302 ? -2.371 -18.384 -16.979 1.00 98.81 302 PHE A C 1
ATOM 2369 O O . PHE A 1 302 ? -3.315 -18.178 -16.225 1.00 98.81 302 PHE A O 1
ATOM 2376 N N . TYR A 1 303 ? -1.976 -17.482 -17.883 1.00 98.75 303 TYR A N 1
ATOM 2377 C CA . TYR A 1 303 ? -2.641 -16.182 -18.035 1.00 98.75 303 TYR A CA 1
ATOM 2378 C C . TYR A 1 303 ? -4.061 -16.312 -18.595 1.00 98.75 303 TYR A C 1
ATOM 2380 O O . TYR A 1 303 ? -4.949 -15.593 -18.141 1.00 98.75 303 TYR A O 1
ATOM 2388 N N . ASP A 1 304 ? -4.291 -17.262 -19.505 1.00 98.81 304 ASP A N 1
ATOM 2389 C CA . ASP A 1 304 ? -5.626 -17.604 -20.010 1.00 98.81 304 ASP A CA 1
ATOM 2390 C C . ASP A 1 304 ? -6.533 -18.095 -18.857 1.00 98.81 304 ASP A C 1
ATOM 2392 O O . ASP A 1 304 ? -7.694 -17.695 -18.763 1.00 98.81 304 ASP A O 1
ATOM 2396 N N . LEU A 1 305 ? -5.991 -18.892 -17.923 1.00 98.88 305 LEU A N 1
ATOM 2397 C CA . LEU A 1 305 ? -6.680 -19.325 -16.701 1.00 98.88 305 LEU A CA 1
ATOM 2398 C C . LEU A 1 305 ? -6.915 -18.177 -15.702 1.00 98.88 305 LEU A C 1
ATOM 2400 O O . LEU A 1 305 ? -7.989 -18.130 -15.102 1.00 98.88 305 LEU A O 1
ATOM 2404 N N . LEU A 1 306 ? -5.965 -17.244 -15.531 1.00 98.81 306 LEU A N 1
ATOM 2405 C CA . LEU A 1 306 ? -6.186 -16.052 -14.698 1.00 98.81 306 LEU A CA 1
ATOM 2406 C C . LEU A 1 306 ? -7.366 -15.235 -15.246 1.00 98.81 306 LEU A C 1
ATOM 2408 O O . LEU A 1 306 ? -8.274 -14.892 -14.490 1.00 98.81 306 LEU A O 1
ATOM 2412 N N . ALA A 1 307 ? -7.369 -14.959 -16.554 1.00 98.81 307 ALA A N 1
ATOM 2413 C CA . ALA A 1 307 ? -8.428 -14.207 -17.226 1.00 98.81 307 ALA A CA 1
ATOM 2414 C C . ALA A 1 307 ? -9.791 -14.912 -17.116 1.00 98.81 307 ALA A C 1
ATOM 2416 O O . ALA A 1 307 ? -10.786 -14.283 -16.756 1.00 98.81 307 ALA A O 1
ATOM 2417 N N . ALA A 1 308 ? -9.834 -16.231 -17.344 1.00 98.75 308 ALA A N 1
ATOM 2418 C CA . ALA A 1 308 ? -11.050 -17.028 -17.184 1.00 98.75 308 ALA A CA 1
ATOM 2419 C C . ALA A 1 308 ? -11.613 -16.956 -15.753 1.00 98.75 308 ALA A C 1
ATOM 2421 O O . ALA A 1 308 ? -12.820 -16.813 -15.577 1.00 98.75 308 ALA A O 1
ATOM 2422 N N . ALA A 1 309 ? -10.748 -16.994 -14.734 1.00 98.69 309 ALA A N 1
ATOM 2423 C CA . ALA A 1 309 ? -11.125 -16.866 -13.326 1.00 98.69 309 ALA A CA 1
ATOM 2424 C C . ALA A 1 309 ? -11.367 -15.411 -12.862 1.00 98.69 309 ALA A C 1
ATOM 2426 O O . ALA A 1 309 ? -11.366 -15.145 -11.659 1.00 98.69 309 ALA A O 1
ATOM 2427 N N . GLY A 1 310 ? -11.559 -14.465 -13.788 1.00 98.44 310 GLY A N 1
ATOM 2428 C CA . GLY A 1 310 ? -11.951 -13.087 -13.487 1.00 98.44 310 GLY A CA 1
ATOM 2429 C C . GLY A 1 310 ? -10.803 -12.096 -13.279 1.00 98.44 310 GLY A C 1
ATOM 2430 O O . GLY A 1 310 ? -11.059 -10.962 -12.873 1.00 98.44 310 GLY A O 1
ATOM 2431 N N . CYS A 1 311 ? -9.546 -12.467 -13.543 1.00 98.62 311 CYS A N 1
ATOM 2432 C CA . CYS A 1 311 ? -8.450 -11.501 -13.506 1.00 98.62 311 CYS A CA 1
ATOM 2433 C C . CYS A 1 311 ? -8.623 -10.478 -14.634 1.00 98.62 311 CYS A C 1
ATOM 2435 O O . CYS A 1 311 ? -8.734 -10.852 -15.799 1.00 98.62 311 CYS A O 1
ATOM 2437 N N . HIS A 1 312 ? -8.600 -9.190 -14.298 1.00 95.88 312 HIS A N 1
ATOM 2438 C CA . HIS A 1 312 ? -8.632 -8.109 -15.286 1.00 95.88 312 HIS A CA 1
ATOM 2439 C C . HIS A 1 312 ? -7.305 -7.359 -15.360 1.00 95.88 312 HIS A C 1
ATOM 2441 O O . HIS A 1 312 ? -6.819 -7.076 -16.452 1.00 95.88 312 HIS A O 1
ATOM 2447 N N . THR A 1 313 ? -6.704 -7.031 -14.212 1.00 94.69 313 THR A N 1
ATOM 2448 C CA . THR A 1 313 ? -5.492 -6.198 -14.166 1.00 94.69 313 THR A CA 1
ATOM 2449 C C . THR A 1 313 ? -4.397 -6.892 -13.388 1.00 94.69 313 THR A C 1
ATOM 2451 O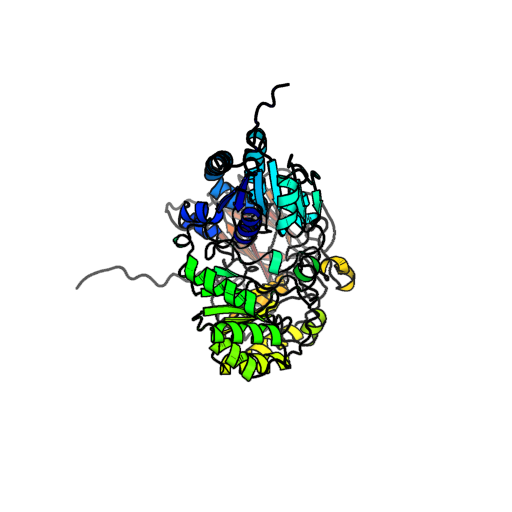 O . THR A 1 313 ? -4.538 -7.135 -12.189 1.00 94.69 313 THR A O 1
ATOM 2454 N N . VAL A 1 314 ? -3.270 -7.116 -14.054 1.00 96.56 314 VAL A N 1
ATOM 2455 C CA . VAL A 1 314 ? -2.032 -7.507 -13.391 1.00 96.56 314 VAL A CA 1
ATOM 2456 C C . VAL A 1 314 ? -1.092 -6.312 -13.379 1.00 96.56 314 VAL A C 1
ATOM 2458 O O . VAL A 1 314 ? -0.735 -5.786 -14.434 1.00 96.56 314 VAL A O 1
ATOM 2461 N N . ALA A 1 315 ? -0.663 -5.915 -12.184 1.00 95.88 315 ALA A N 1
ATOM 2462 C CA . ALA A 1 315 ? 0.531 -5.102 -12.023 1.00 95.88 315 ALA A CA 1
ATOM 2463 C C . ALA A 1 315 ? 1.763 -6.015 -12.049 1.00 95.88 315 ALA A C 1
ATOM 2465 O O . ALA A 1 315 ? 1.789 -7.039 -11.368 1.00 95.88 315 ALA A O 1
ATOM 2466 N N . PHE A 1 316 ? 2.795 -5.639 -12.800 1.00 97.75 316 PHE A N 1
ATOM 2467 C CA . PHE A 1 316 ? 4.085 -6.321 -12.806 1.00 97.75 316 PHE A CA 1
ATOM 2468 C C . PHE A 1 316 ? 5.176 -5.428 -12.215 1.00 97.75 316 PHE A C 1
ATOM 2470 O O . PHE A 1 316 ? 5.426 -4.320 -12.697 1.00 97.75 316 PHE A O 1
ATOM 2477 N N . GLY A 1 317 ? 5.884 -5.938 -11.207 1.00 95.31 317 GLY A N 1
ATOM 2478 C CA . GLY A 1 317 ? 7.105 -5.308 -10.698 1.00 95.31 317 GLY A CA 1
ATOM 2479 C C . GLY A 1 317 ? 8.260 -5.461 -11.691 1.00 95.31 317 GLY A C 1
ATOM 2480 O O . GLY A 1 317 ? 9.088 -6.361 -11.524 1.00 95.31 317 GLY A O 1
ATOM 2481 N N . VAL A 1 318 ? 8.295 -4.623 -12.731 1.00 97.25 318 VAL A N 1
ATOM 2482 C CA . VAL A 1 318 ? 9.376 -4.559 -13.734 1.00 97.25 318 VAL A CA 1
ATOM 2483 C C . VAL A 1 318 ? 10.560 -3.763 -13.184 1.00 97.25 318 VAL A C 1
ATOM 2485 O O . VAL A 1 318 ? 11.695 -4.223 -13.245 1.00 97.25 318 VAL A O 1
ATOM 2488 N N . GLU A 1 319 ? 10.275 -2.622 -12.563 1.00 96.69 319 GLU A N 1
ATOM 2489 C CA . GLU A 1 319 ? 11.183 -1.592 -12.047 1.00 96.69 319 GLU A CA 1
ATOM 2490 C C . GLU A 1 319 ? 12.050 -0.888 -13.102 1.00 96.69 319 GLU A C 1
ATOM 2492 O O . GLU A 1 319 ? 12.090 0.338 -13.107 1.00 96.69 319 GLU A O 1
ATOM 2497 N N . HIS A 1 320 ? 12.748 -1.614 -13.982 1.00 97.69 320 HIS A N 1
ATOM 2498 C CA . HIS A 1 320 ? 13.727 -1.013 -14.894 1.00 97.69 320 HIS A CA 1
ATOM 2499 C C . HIS A 1 320 ? 13.917 -1.786 -16.212 1.00 97.69 320 HIS A C 1
ATOM 2501 O O . HIS A 1 320 ? 13.600 -2.972 -16.291 1.00 97.69 320 HIS A O 1
ATOM 2507 N N . GLY A 1 321 ? 14.453 -1.113 -17.240 1.00 96.75 321 GLY A N 1
ATOM 2508 C CA . GLY A 1 321 ? 14.769 -1.707 -18.548 1.00 96.75 321 GLY A CA 1
ATOM 2509 C C . GLY A 1 321 ? 16.190 -2.271 -18.646 1.00 96.75 321 GLY A C 1
ATOM 2510 O O . GLY A 1 321 ? 16.361 -3.385 -19.134 1.00 96.75 321 GLY A O 1
ATOM 2511 N N . SER A 1 322 ? 17.200 -1.548 -18.139 1.00 97.94 322 SER A N 1
ATOM 2512 C CA . SER A 1 322 ? 18.588 -2.044 -18.104 1.00 97.94 322 SER A CA 1
ATOM 2513 C C . SER A 1 322 ? 18.744 -3.295 -17.232 1.00 97.94 322 SER A C 1
ATOM 2515 O O . SER A 1 322 ? 18.403 -3.312 -16.043 1.00 97.94 322 SER A O 1
ATOM 2517 N N . GLU A 1 323 ? 19.349 -4.329 -17.820 1.00 97.88 323 GLU A N 1
ATOM 2518 C CA . GLU A 1 323 ? 19.739 -5.576 -17.152 1.00 97.88 323 GLU A CA 1
ATOM 2519 C C . GLU A 1 323 ? 20.720 -5.302 -15.995 1.00 97.88 323 GLU A C 1
ATOM 2521 O O . GLU A 1 323 ? 20.612 -5.913 -14.928 1.00 97.88 323 GLU A O 1
ATOM 2526 N N . ARG A 1 324 ? 21.641 -4.339 -16.153 1.00 97.31 324 ARG A N 1
ATOM 2527 C CA . ARG A 1 324 ? 22.621 -3.959 -15.119 1.00 97.31 324 ARG A CA 1
ATOM 2528 C C . ARG A 1 324 ? 21.922 -3.452 -13.858 1.00 97.31 324 ARG A C 1
ATOM 2530 O O . ARG A 1 324 ? 22.254 -3.883 -12.748 1.00 97.31 324 ARG A O 1
ATOM 2537 N N . VAL A 1 325 ? 20.918 -2.593 -14.023 1.00 96.94 325 VAL A N 1
ATOM 2538 C CA . VAL A 1 325 ? 20.120 -2.045 -12.918 1.00 96.94 325 VAL A CA 1
ATOM 2539 C C . VAL A 1 325 ? 19.236 -3.122 -12.292 1.00 96.94 325 VAL A C 1
ATOM 2541 O O . VAL A 1 325 ? 19.233 -3.250 -11.068 1.00 96.94 325 VAL A O 1
ATOM 2544 N N . LEU A 1 326 ? 18.578 -3.977 -13.085 1.00 97.88 326 LEU A N 1
ATOM 2545 C CA . LEU A 1 326 ? 17.783 -5.106 -12.570 1.00 97.88 326 LEU A CA 1
ATOM 2546 C C . LEU A 1 326 ? 18.614 -6.054 -11.683 1.00 97.88 326 LEU A C 1
ATOM 2548 O O . LEU A 1 326 ? 18.138 -6.517 -10.637 1.00 97.88 326 LEU A O 1
ATOM 2552 N N . ARG A 1 327 ? 19.879 -6.308 -12.051 1.00 97.19 327 ARG A N 1
ATOM 2553 C CA . ARG A 1 327 ? 20.820 -7.102 -11.240 1.00 97.19 327 ARG A CA 1
ATOM 2554 C C . ARG A 1 327 ? 21.232 -6.375 -9.960 1.00 97.19 327 ARG A C 1
ATOM 2556 O O . ARG A 1 327 ? 21.209 -7.002 -8.899 1.00 97.19 327 ARG A O 1
ATOM 2563 N N . ARG A 1 328 ? 21.513 -5.064 -10.010 1.00 94.88 328 ARG A N 1
ATOM 2564 C CA . ARG A 1 328 ? 21.751 -4.234 -8.806 1.00 94.88 328 ARG A CA 1
ATOM 2565 C C . ARG A 1 328 ? 20.531 -4.243 -7.870 1.00 94.88 328 ARG A C 1
ATOM 2567 O O . ARG A 1 328 ? 20.675 -4.503 -6.680 1.00 94.88 328 ARG A O 1
ATOM 2574 N N . MET A 1 329 ? 19.318 -4.104 -8.403 1.00 95.81 329 MET A N 1
ATOM 2575 C CA . MET A 1 329 ? 18.053 -4.209 -7.661 1.00 95.81 329 MET A CA 1
ATOM 2576 C C . MET A 1 329 ? 17.756 -5.615 -7.097 1.00 95.81 329 MET A C 1
ATOM 2578 O O . MET A 1 329 ? 16.842 -5.762 -6.282 1.00 95.81 329 MET A O 1
ATOM 2582 N N . ARG A 1 330 ? 18.522 -6.650 -7.480 1.00 95.44 330 ARG A N 1
ATOM 2583 C CA . ARG A 1 330 ? 18.336 -8.070 -7.104 1.00 95.44 330 ARG A CA 1
ATOM 2584 C C . ARG A 1 330 ? 17.016 -8.686 -7.599 1.00 95.44 330 ARG A C 1
ATOM 2586 O O . ARG A 1 330 ? 16.460 -9.579 -6.955 1.00 95.44 330 ARG A O 1
ATOM 2593 N N . LYS A 1 331 ? 16.525 -8.239 -8.760 1.00 96.00 331 LYS A N 1
ATOM 2594 C CA . LYS A 1 331 ? 15.423 -8.890 -9.495 1.00 96.00 331 LYS A CA 1
ATOM 2595 C C . LYS A 1 331 ? 15.911 -10.242 -10.053 1.00 96.00 331 LYS A C 1
ATOM 2597 O O . LYS A 1 331 ? 17.106 -10.407 -10.302 1.00 96.00 331 LYS A O 1
ATOM 2602 N N . ARG A 1 332 ? 15.012 -11.227 -10.214 1.00 93.88 332 ARG A N 1
ATOM 2603 C CA . ARG A 1 332 ? 15.360 -12.622 -10.604 1.00 93.88 332 ARG A CA 1
ATOM 2604 C C . ARG A 1 332 ? 14.933 -13.039 -12.023 1.00 93.88 332 ARG A C 1
ATOM 2606 O O . ARG A 1 332 ? 15.089 -14.201 -12.370 1.00 93.88 332 ARG A O 1
ATOM 2613 N N . PHE A 1 333 ? 14.432 -12.101 -12.820 1.00 96.62 333 PHE A N 1
ATOM 2614 C CA . PHE A 1 333 ? 14.201 -12.236 -14.265 1.00 96.62 333 PHE A CA 1
ATOM 2615 C C . PHE A 1 333 ? 15.239 -11.412 -15.039 1.00 96.62 333 PHE A C 1
ATOM 2617 O O . PHE A 1 333 ? 15.936 -10.596 -14.427 1.00 96.62 333 PHE A O 1
ATOM 2624 N N . HIS A 1 334 ? 15.356 -11.614 -16.349 1.00 97.44 334 HIS A N 1
ATOM 2625 C CA . HIS A 1 334 ? 16.123 -10.785 -17.289 1.00 97.44 334 HIS A CA 1
ATOM 2626 C C . HIS A 1 334 ? 15.235 -9.741 -17.972 1.00 97.44 334 HIS A C 1
ATOM 2628 O O . HIS A 1 334 ? 14.033 -9.955 -18.125 1.00 97.44 334 HIS A O 1
ATOM 2634 N N . ALA A 1 335 ? 15.821 -8.636 -18.441 1.00 97.31 335 ALA A N 1
ATOM 2635 C CA . ALA A 1 335 ? 15.081 -7.606 -19.185 1.00 97.31 335 ALA A CA 1
ATOM 2636 C C . ALA A 1 335 ? 14.287 -8.177 -20.385 1.00 97.31 335 ALA A C 1
ATOM 2638 O O . ALA A 1 335 ? 13.161 -7.761 -20.653 1.00 97.31 335 ALA A O 1
ATOM 2639 N N . GLU A 1 336 ? 14.832 -9.193 -21.065 1.00 97.25 336 GLU A N 1
ATOM 2640 C CA . GLU A 1 336 ? 14.175 -9.874 -22.190 1.00 97.25 336 GLU A CA 1
ATOM 2641 C C . GLU A 1 336 ? 12.973 -10.765 -21.810 1.00 97.25 336 GLU A C 1
ATOM 2643 O O . GLU A 1 336 ? 12.153 -11.075 -22.675 1.00 97.25 336 GLU A O 1
ATOM 2648 N N . ASP A 1 337 ? 12.815 -11.152 -20.537 1.00 98.25 337 ASP A N 1
ATOM 2649 C CA . ASP A 1 337 ? 11.639 -11.909 -20.079 1.00 98.25 337 ASP A CA 1
ATOM 2650 C C . ASP A 1 337 ? 10.376 -11.039 -20.086 1.00 98.25 337 ASP A C 1
ATOM 2652 O O . ASP A 1 337 ? 9.269 -11.537 -20.305 1.00 98.25 337 ASP A O 1
ATOM 2656 N N . VAL A 1 338 ? 10.539 -9.733 -19.856 1.00 98.31 338 VAL A N 1
ATOM 2657 C CA . VAL A 1 338 ? 9.440 -8.782 -19.667 1.00 98.31 338 VAL A CA 1
ATOM 2658 C C . VAL A 1 338 ? 8.505 -8.724 -20.887 1.00 98.31 338 VAL A C 1
ATOM 2660 O O . VAL A 1 338 ? 7.324 -9.026 -20.713 1.00 98.31 338 VAL A O 1
ATOM 2663 N N . PRO A 1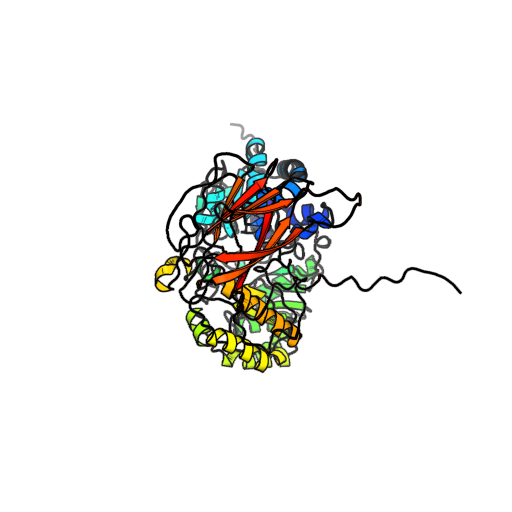 339 ? 8.955 -8.427 -22.128 1.00 98.06 339 PRO A N 1
ATOM 2664 C CA . PRO A 1 339 ? 8.056 -8.399 -23.287 1.00 98.06 339 PRO A CA 1
ATOM 2665 C C . PRO A 1 339 ? 7.425 -9.766 -23.600 1.00 98.06 339 PRO A C 1
ATOM 2667 O O . PRO A 1 339 ? 6.310 -9.813 -24.120 1.00 98.06 339 PRO A O 1
ATOM 2670 N N . VAL A 1 340 ? 8.085 -10.879 -23.253 1.00 98.12 340 VAL A N 1
ATOM 2671 C CA . VAL A 1 340 ? 7.531 -12.234 -23.426 1.00 98.12 340 VAL A CA 1
ATOM 2672 C C . VAL A 1 340 ? 6.368 -12.476 -22.461 1.00 98.12 340 VAL A C 1
ATOM 2674 O O . VAL A 1 340 ? 5.317 -12.961 -22.879 1.00 98.12 340 VAL A O 1
ATOM 2677 N N . VAL A 1 341 ? 6.530 -12.119 -21.185 1.00 98.44 341 VAL A N 1
ATOM 2678 C CA . VAL A 1 341 ? 5.492 -12.262 -20.151 1.00 98.44 341 VAL A CA 1
ATOM 2679 C C . VAL A 1 341 ? 4.321 -11.310 -20.399 1.00 98.44 341 VAL A C 1
ATOM 2681 O O . VAL A 1 341 ? 3.173 -11.755 -20.445 1.00 98.44 341 VAL A O 1
ATOM 2684 N N . LEU A 1 342 ? 4.594 -10.026 -20.650 1.00 98.31 342 LEU A N 1
ATOM 2685 C CA . LEU A 1 342 ? 3.552 -9.040 -20.951 1.00 98.31 342 LEU A CA 1
ATOM 2686 C C . LEU A 1 342 ? 2.777 -9.404 -22.229 1.00 98.31 342 LEU A C 1
ATOM 2688 O O . LEU A 1 342 ? 1.557 -9.259 -22.268 1.00 98.31 342 LEU A O 1
ATOM 2692 N N . GLY A 1 343 ? 3.453 -9.951 -23.247 1.00 98.06 343 GLY A N 1
ATOM 2693 C CA . GLY A 1 343 ? 2.810 -10.450 -24.464 1.00 98.06 343 GLY A CA 1
ATOM 2694 C C . GLY A 1 343 ? 1.826 -11.600 -24.212 1.00 98.06 343 GLY A C 1
ATOM 2695 O O . GLY A 1 343 ? 0.740 -11.603 -24.793 1.00 98.06 343 GLY A O 1
ATOM 2696 N N . ARG A 1 344 ? 2.157 -12.543 -23.315 1.00 98.38 344 ARG A N 1
ATOM 2697 C CA . ARG A 1 344 ? 1.248 -13.638 -22.920 1.00 98.38 344 ARG A CA 1
ATOM 2698 C C . ARG A 1 344 ? 0.030 -13.112 -22.163 1.00 98.38 344 ARG A C 1
ATOM 2700 O O . ARG A 1 344 ? -1.097 -13.438 -22.531 1.00 98.38 344 ARG A O 1
ATOM 2707 N N . ALA A 1 345 ? 0.256 -12.260 -21.161 1.00 98.25 345 ALA A N 1
ATOM 2708 C CA . ALA A 1 345 ? -0.806 -11.655 -20.360 1.00 98.25 345 ALA A CA 1
ATOM 2709 C C . ALA A 1 345 ? -1.772 -10.821 -21.223 1.00 98.25 345 ALA A C 1
ATOM 2711 O O . ALA A 1 345 ? -2.985 -11.014 -21.162 1.00 98.25 345 ALA A O 1
ATOM 2712 N N . ARG A 1 346 ? -1.244 -9.971 -22.113 1.00 97.50 346 ARG A N 1
ATOM 2713 C CA . ARG A 1 346 ? -2.055 -9.177 -23.049 1.00 97.50 346 ARG A CA 1
ATOM 2714 C C . ARG A 1 346 ? -2.820 -10.050 -24.049 1.00 97.50 346 ARG A C 1
ATOM 2716 O O . ARG A 1 346 ? -3.957 -9.728 -24.380 1.00 97.50 346 ARG A O 1
ATOM 2723 N N . LYS A 1 347 ? -2.242 -11.168 -24.511 1.00 98.12 347 LYS A N 1
ATOM 2724 C CA . LYS A 1 347 ? -2.939 -12.136 -25.380 1.00 98.12 347 LYS A CA 1
ATOM 2725 C C . LYS A 1 347 ? -4.114 -12.826 -24.669 1.00 98.12 347 LYS A C 1
ATOM 2727 O O . LYS A 1 347 ? -5.112 -13.102 -25.327 1.00 98.12 347 LYS A O 1
ATOM 2732 N N . ALA A 1 348 ? -4.023 -13.042 -23.356 1.00 98.44 348 ALA A N 1
ATOM 2733 C CA . ALA A 1 348 ? -5.129 -13.530 -22.526 1.00 98.44 348 ALA A CA 1
ATOM 2734 C C . ALA A 1 348 ? -6.228 -12.470 -22.274 1.00 98.44 348 ALA A C 1
ATOM 2736 O O . ALA A 1 348 ? -7.244 -12.772 -21.658 1.00 98.44 348 ALA A O 1
ATOM 2737 N N . GLY A 1 349 ? -6.035 -11.226 -22.734 1.00 97.50 349 GLY A N 1
ATOM 2738 C CA . GLY A 1 349 ? -6.955 -10.105 -22.514 1.00 97.50 349 GLY A CA 1
ATOM 2739 C C . GLY A 1 349 ? -6.691 -9.297 -21.238 1.00 97.50 349 GLY A C 1
ATOM 2740 O O . GLY A 1 349 ? -7.447 -8.372 -20.954 1.00 97.50 349 GLY A O 1
ATOM 2741 N N . LEU A 1 350 ? -5.629 -9.601 -20.482 1.00 97.50 350 LEU A N 1
ATOM 2742 C CA . LEU A 1 350 ? -5.308 -8.909 -19.230 1.00 97.50 350 LEU A CA 1
ATOM 2743 C C . LEU A 1 350 ? -4.761 -7.495 -19.485 1.00 97.50 350 LEU A C 1
ATOM 2745 O O . LEU A 1 350 ? -3.899 -7.285 -20.344 1.00 97.50 350 LEU A O 1
ATOM 2749 N N . HIS A 1 351 ? -5.187 -6.531 -18.666 1.00 96.75 351 HIS A N 1
ATOM 2750 C CA . HIS A 1 351 ? -4.574 -5.207 -18.584 1.00 96.75 351 HIS A CA 1
ATOM 2751 C C . HIS A 1 351 ? -3.208 -5.317 -17.898 1.00 96.75 351 HIS A C 1
ATOM 2753 O O . HIS A 1 351 ? -3.112 -5.603 -16.702 1.00 96.75 351 HIS A O 1
ATOM 2759 N N . THR A 1 352 ? -2.145 -5.070 -18.661 1.00 96.50 352 THR A N 1
ATOM 2760 C CA . THR A 1 352 ? -0.751 -5.168 -18.220 1.00 96.50 352 THR A CA 1
ATOM 2761 C C . THR A 1 352 ? -0.252 -3.835 -17.659 1.00 96.50 352 THR A C 1
ATOM 2763 O O . THR A 1 352 ? 0.313 -3.005 -18.373 1.00 96.50 352 THR A O 1
ATOM 2766 N N . ALA A 1 353 ? -0.454 -3.614 -16.360 1.00 94.88 353 ALA A N 1
ATOM 2767 C CA . ALA A 1 353 ? 0.175 -2.499 -15.660 1.00 94.88 353 ALA A CA 1
ATOM 2768 C C . ALA A 1 353 ? 1.624 -2.861 -15.285 1.00 94.88 353 ALA A C 1
ATOM 2770 O O . ALA A 1 353 ? 1.898 -4.001 -14.910 1.00 94.88 353 ALA A O 1
ATOM 2771 N N . ILE A 1 354 ? 2.560 -1.910 -15.341 1.00 96.38 354 ILE A N 1
ATOM 2772 C CA . ILE A 1 354 ? 3.935 -2.115 -14.843 1.00 96.38 354 ILE A CA 1
ATOM 2773 C C . ILE A 1 354 ? 4.333 -1.060 -13.810 1.00 96.38 354 ILE A C 1
ATOM 2775 O O . ILE A 1 354 ? 3.866 0.074 -13.871 1.00 96.38 354 ILE A O 1
ATOM 2779 N N . ASN A 1 355 ? 5.217 -1.422 -12.883 1.00 94.38 355 ASN A N 1
ATOM 2780 C CA . ASN A 1 355 ? 5.852 -0.480 -11.959 1.00 94.38 355 ASN A CA 1
ATOM 2781 C C . ASN A 1 355 ? 7.280 -0.159 -12.424 1.00 94.38 355 ASN A C 1
ATOM 2783 O O . ASN A 1 355 ? 7.961 -1.043 -12.950 1.00 94.38 355 ASN A O 1
ATOM 2787 N N . LEU A 1 356 ? 7.718 1.087 -12.230 1.00 95.12 356 LEU A N 1
ATOM 2788 C CA . LEU A 1 356 ? 9.026 1.618 -12.621 1.00 95.12 356 LEU A CA 1
ATOM 2789 C C . LEU A 1 356 ? 9.679 2.408 -11.473 1.00 95.12 356 LEU A C 1
ATOM 2791 O O . LEU A 1 356 ? 9.016 3.178 -10.772 1.00 95.12 356 LEU A O 1
ATOM 2795 N N . ILE A 1 357 ? 10.994 2.236 -11.318 1.00 93.31 357 ILE A N 1
ATOM 2796 C CA . ILE A 1 357 ? 11.849 2.923 -10.344 1.00 93.31 357 ILE A CA 1
ATOM 2797 C C . ILE A 1 357 ? 13.048 3.511 -11.093 1.00 93.31 357 ILE A C 1
ATOM 2799 O O . ILE A 1 357 ? 13.814 2.762 -11.692 1.00 93.31 357 ILE A O 1
ATOM 2803 N N . VAL A 1 358 ? 13.225 4.831 -11.022 1.00 90.50 358 VAL A N 1
ATOM 2804 C CA . VAL A 1 358 ? 14.283 5.577 -11.733 1.00 90.50 358 VAL A CA 1
ATOM 2805 C C . VAL A 1 358 ? 15.243 6.246 -10.751 1.00 90.50 358 VAL A C 1
ATOM 2807 O O . VAL A 1 358 ? 14.837 6.699 -9.678 1.00 90.50 358 VAL A O 1
ATOM 2810 N N . GLY A 1 359 ? 16.521 6.336 -11.105 1.00 87.38 359 GLY A N 1
ATOM 2811 C CA . GLY A 1 359 ? 17.565 6.857 -10.235 1.00 87.38 359 GLY A CA 1
ATOM 2812 C C . GLY A 1 359 ? 17.969 5.884 -9.132 1.00 87.38 359 GLY A C 1
ATOM 2813 O O . GLY A 1 359 ? 18.233 6.317 -8.009 1.00 87.38 359 GLY A O 1
ATOM 2814 N N . PHE A 1 360 ? 17.948 4.577 -9.401 1.00 92.19 360 PHE A N 1
ATOM 2815 C CA . PHE A 1 360 ? 18.446 3.578 -8.455 1.00 92.19 360 PHE A CA 1
ATOM 2816 C C . PHE A 1 360 ? 19.975 3.722 -8.284 1.00 92.19 360 PHE A C 1
ATOM 2818 O O . PHE A 1 360 ? 20.642 4.133 -9.229 1.00 92.19 360 PHE A O 1
ATOM 2825 N N . PRO A 1 361 ? 20.582 3.409 -7.120 1.00 89.19 361 PRO A N 1
ATOM 2826 C CA . PRO A 1 361 ? 21.962 3.803 -6.869 1.00 89.19 361 PRO A CA 1
ATOM 2827 C C . PRO A 1 361 ? 22.944 3.166 -7.856 1.00 89.19 361 PRO A C 1
ATOM 2829 O O . PRO A 1 361 ? 22.945 1.941 -8.037 1.00 89.19 361 PRO A O 1
ATOM 2832 N N . GLY A 1 362 ? 23.798 3.980 -8.472 1.00 87.75 362 GLY A N 1
ATOM 2833 C CA . GLY A 1 362 ? 24.733 3.618 -9.541 1.00 87.75 362 GLY A CA 1
ATOM 2834 C C . GLY A 1 362 ? 24.088 3.260 -10.889 1.00 87.75 362 GLY A C 1
ATOM 2835 O O . GLY A 1 362 ? 24.682 2.477 -11.636 1.00 87.75 362 GLY A O 1
ATOM 2836 N N . GLU A 1 363 ? 22.883 3.765 -11.170 1.00 91.88 363 GLU A N 1
ATOM 2837 C CA . GLU A 1 363 ? 22.232 3.801 -12.492 1.00 91.88 363 GLU A CA 1
ATOM 2838 C C . GLU A 1 363 ? 22.857 4.922 -13.336 1.00 91.88 363 GLU A C 1
ATOM 2840 O O . GLU A 1 363 ? 22.702 6.109 -13.031 1.00 91.88 363 GLU A O 1
ATOM 2845 N N . SER A 1 364 ? 23.570 4.556 -14.399 1.00 90.75 364 SER A N 1
ATOM 2846 C CA . SER A 1 364 ? 24.230 5.526 -15.275 1.00 90.75 364 SER A CA 1
ATOM 2847 C C . SER A 1 364 ? 23.266 6.059 -16.335 1.00 90.75 364 SER A C 1
ATOM 2849 O O . SER A 1 364 ? 22.116 5.629 -16.445 1.00 90.75 364 SER A O 1
ATOM 2851 N N . GLU A 1 365 ? 23.722 7.035 -17.111 1.00 90.50 365 GLU A N 1
ATOM 2852 C CA . GLU A 1 365 ? 22.901 7.645 -18.154 1.00 90.50 365 GLU A CA 1
ATOM 2853 C C . GLU A 1 365 ? 22.589 6.663 -19.297 1.00 90.50 365 GLU A C 1
ATOM 2855 O O . GLU A 1 365 ? 21.495 6.678 -19.858 1.00 90.50 365 GLU A O 1
ATOM 2860 N N . GLU A 1 366 ? 23.506 5.734 -19.571 1.00 95.06 366 GLU A N 1
ATOM 2861 C CA . GLU A 1 366 ? 23.320 4.649 -20.533 1.00 95.06 366 GLU A CA 1
ATOM 2862 C C . GLU A 1 366 ? 22.247 3.652 -20.071 1.00 95.06 366 GLU A C 1
ATOM 2864 O O . GLU A 1 366 ? 21.440 3.214 -20.886 1.00 95.06 366 GLU A O 1
ATOM 2869 N N . ASP A 1 367 ? 22.167 3.335 -18.769 1.00 96.69 367 ASP A N 1
ATOM 2870 C CA . ASP A 1 367 ? 21.076 2.501 -18.242 1.00 96.69 367 ASP A CA 1
ATOM 2871 C C . ASP A 1 367 ? 19.715 3.184 -18.398 1.00 96.69 367 ASP A C 1
ATOM 2873 O O . ASP A 1 367 ? 18.698 2.517 -18.611 1.00 96.69 367 ASP A O 1
ATOM 2877 N N . PHE A 1 368 ? 19.686 4.509 -18.241 1.00 95.31 368 PHE A N 1
ATOM 2878 C CA . PHE A 1 368 ? 18.461 5.282 -18.347 1.00 95.31 368 PHE A CA 1
ATOM 2879 C C . PHE A 1 368 ? 17.972 5.359 -19.800 1.00 95.31 368 PHE A C 1
ATOM 2881 O O . PHE A 1 368 ? 16.791 5.115 -20.048 1.00 95.31 368 PHE A O 1
ATOM 2888 N N . GLU A 1 369 ? 18.855 5.575 -20.782 1.00 96.88 369 GLU A N 1
ATOM 2889 C CA . GLU A 1 369 ? 18.470 5.411 -22.192 1.00 96.88 369 GLU A CA 1
ATOM 2890 C C . GLU A 1 369 ? 18.144 3.944 -22.540 1.00 96.88 369 GLU A C 1
ATOM 2892 O O . GLU A 1 369 ? 17.209 3.723 -23.304 1.00 96.88 369 GLU A O 1
ATOM 2897 N N . GLU A 1 370 ? 18.769 2.926 -21.924 1.00 97.75 370 GLU A N 1
ATOM 2898 C CA . GLU A 1 370 ? 18.310 1.528 -22.053 1.00 97.75 370 GLU A CA 1
ATOM 2899 C C . GLU A 1 370 ? 16.859 1.340 -21.559 1.00 97.75 370 GLU A C 1
ATOM 2901 O O . GLU A 1 370 ? 16.104 0.579 -22.171 1.00 97.75 370 GLU A O 1
ATOM 2906 N N . LEU A 1 371 ? 16.434 2.038 -20.494 1.00 97.88 371 LEU A N 1
ATOM 2907 C CA . LEU A 1 371 ? 15.034 2.072 -20.044 1.00 97.88 371 LEU A CA 1
ATOM 2908 C C . LEU A 1 371 ? 14.126 2.794 -21.052 1.00 97.88 371 LEU A C 1
ATOM 2910 O O . LEU A 1 371 ? 13.052 2.275 -21.371 1.00 97.88 371 LEU A O 1
ATOM 2914 N N . LEU A 1 372 ? 14.534 3.954 -21.573 1.00 97.44 372 LEU A N 1
ATOM 2915 C CA . LEU A 1 372 ? 13.745 4.677 -22.576 1.00 97.44 372 LEU A CA 1
ATOM 2916 C C . LEU A 1 372 ? 13.595 3.848 -23.864 1.00 97.44 372 LEU A C 1
ATOM 2918 O O . LEU A 1 372 ? 12.479 3.670 -24.352 1.00 97.44 372 LEU A O 1
ATOM 2922 N N . ASP A 1 373 ? 14.669 3.237 -24.365 1.00 98.06 373 ASP A N 1
ATOM 2923 C CA . ASP A 1 373 ? 14.641 2.343 -25.527 1.00 98.06 373 ASP A CA 1
ATOM 2924 C C . ASP A 1 373 ? 13.888 1.040 -25.269 1.00 98.06 373 ASP A C 1
ATOM 2926 O O . ASP A 1 373 ? 13.264 0.501 -26.187 1.00 98.06 373 ASP A O 1
ATOM 2930 N N . PHE A 1 374 ? 13.919 0.502 -24.049 1.00 98.25 374 PHE A N 1
ATOM 2931 C CA . PHE A 1 374 ? 13.061 -0.618 -23.661 1.00 98.25 374 PHE A CA 1
ATOM 2932 C C . PHE A 1 374 ? 11.578 -0.239 -23.816 1.00 98.25 374 PHE A C 1
ATOM 2934 O O . PHE A 1 374 ? 10.821 -0.970 -24.457 1.00 98.25 374 PHE A O 1
ATOM 2941 N N . LEU A 1 375 ? 11.165 0.925 -23.305 1.00 97.88 375 LEU A N 1
ATOM 2942 C CA . LEU A 1 375 ? 9.780 1.395 -23.405 1.00 97.88 375 LEU A CA 1
ATOM 2943 C C . LEU A 1 375 ? 9.388 1.715 -24.855 1.00 97.88 375 LEU A C 1
ATOM 2945 O O . LEU A 1 375 ? 8.368 1.205 -25.323 1.00 97.88 375 LEU A O 1
ATOM 2949 N N . ARG A 1 376 ? 10.229 2.443 -25.606 1.00 97.81 376 ARG A N 1
ATOM 2950 C CA . ARG A 1 376 ? 10.041 2.705 -27.049 1.00 97.81 376 ARG A CA 1
ATOM 2951 C C . ARG A 1 376 ? 9.765 1.401 -27.815 1.00 97.81 376 ARG A C 1
ATOM 2953 O O . ARG A 1 376 ? 8.797 1.334 -28.570 1.00 97.81 376 ARG A O 1
ATOM 2960 N N . ARG A 1 377 ? 10.539 0.335 -27.566 1.00 97.50 377 ARG A N 1
ATOM 2961 C CA . ARG A 1 377 ? 10.391 -0.979 -28.232 1.00 97.50 377 ARG A CA 1
ATOM 2962 C C . ARG A 1 377 ? 9.223 -1.838 -27.735 1.00 97.50 377 ARG A C 1
ATOM 2964 O O . ARG A 1 377 ? 8.745 -2.678 -28.497 1.00 97.50 377 ARG A O 1
ATOM 2971 N N . HIS A 1 378 ? 8.785 -1.689 -26.482 1.00 96.50 378 HIS A N 1
ATOM 2972 C CA . HIS A 1 378 ? 7.890 -2.663 -25.832 1.00 96.50 378 HIS A CA 1
ATOM 2973 C C . HIS A 1 378 ? 6.573 -2.094 -25.276 1.00 96.50 378 HIS A C 1
ATOM 2975 O O . HIS A 1 378 ? 5.759 -2.865 -24.764 1.00 96.50 378 HIS A O 1
ATOM 2981 N N . HIS A 1 379 ? 6.294 -0.797 -25.450 1.00 94.56 379 HIS A N 1
ATOM 2982 C CA . HIS A 1 379 ? 5.028 -0.156 -25.057 1.00 94.56 379 HIS A CA 1
ATOM 2983 C C . HIS A 1 379 ? 3.771 -0.880 -25.567 1.00 94.56 379 HIS A C 1
ATOM 2985 O O . HIS A 1 379 ? 2.783 -0.955 -24.847 1.00 94.56 379 HIS A O 1
ATOM 2991 N N . GLY A 1 380 ? 3.813 -1.499 -26.753 1.00 92.44 380 GLY A N 1
ATOM 2992 C CA . GLY A 1 380 ? 2.699 -2.290 -27.293 1.00 92.44 380 GLY A CA 1
ATOM 2993 C C . GLY A 1 380 ? 2.305 -3.521 -26.456 1.00 92.44 380 GLY A C 1
ATOM 2994 O O . GLY A 1 380 ? 1.230 -4.078 -26.672 1.00 92.44 380 GLY A O 1
ATOM 2995 N N . GLY A 1 381 ? 3.142 -3.944 -25.500 1.00 92.00 381 GLY A N 1
ATOM 2996 C CA . GLY A 1 381 ? 2.826 -4.965 -24.494 1.00 92.00 381 GLY A CA 1
ATOM 2997 C C . GLY A 1 381 ? 2.311 -4.405 -23.160 1.00 92.00 381 GLY A C 1
ATOM 2998 O O . GLY A 1 381 ? 1.845 -5.178 -22.327 1.00 92.00 381 GLY A O 1
ATOM 2999 N N . ILE A 1 382 ? 2.373 -3.089 -22.952 1.00 95.62 382 ILE A N 1
ATOM 3000 C CA . ILE A 1 382 ? 2.009 -2.384 -21.714 1.00 95.62 382 ILE A CA 1
ATOM 3001 C C . ILE A 1 382 ? 0.624 -1.738 -21.899 1.00 95.62 382 ILE A C 1
ATOM 3003 O O . ILE A 1 382 ? 0.279 -1.282 -22.992 1.00 95.62 382 ILE A O 1
ATOM 3007 N N . SER A 1 383 ? -0.190 -1.712 -20.845 1.00 90.69 383 SER A N 1
ATOM 3008 C CA . SER A 1 383 ? -1.485 -1.013 -20.826 1.00 90.69 383 SER A CA 1
ATOM 3009 C C . SER A 1 383 ? -1.482 0.234 -19.932 1.00 90.69 383 SER A C 1
ATOM 3011 O O . SER A 1 383 ? -2.238 1.164 -20.196 1.00 90.69 383 SER A O 1
ATOM 3013 N N . SER A 1 384 ? -0.640 0.289 -18.893 1.00 89.56 384 SER A N 1
ATOM 3014 C CA . SER A 1 384 ? -0.376 1.503 -18.099 1.00 89.56 384 SER A CA 1
ATOM 3015 C C . SER A 1 384 ? 0.888 1.365 -17.239 1.00 89.56 384 SER A C 1
ATOM 3017 O O . SER A 1 384 ? 1.394 0.259 -17.034 1.00 89.56 384 SER A O 1
ATOM 3019 N N . ILE A 1 385 ? 1.378 2.473 -16.679 1.00 88.88 385 ILE A N 1
ATOM 3020 C CA . ILE A 1 385 ? 2.367 2.447 -15.595 1.00 88.88 385 ILE A CA 1
ATOM 3021 C C . ILE A 1 385 ? 1.617 2.574 -14.261 1.00 88.88 385 ILE A C 1
ATOM 3023 O O . ILE A 1 385 ? 1.131 3.646 -13.907 1.00 88.88 385 ILE A O 1
ATOM 3027 N N . GLY A 1 386 ? 1.483 1.465 -13.531 1.00 79.44 386 GLY A N 1
ATOM 3028 C CA . GLY A 1 386 ? 0.747 1.401 -12.264 1.00 79.44 386 GLY A CA 1
ATOM 3029 C C . GLY A 1 386 ? 1.418 2.180 -11.131 1.00 79.44 386 GLY A C 1
ATOM 3030 O O . GLY A 1 386 ? 0.737 2.708 -10.255 1.00 79.44 386 GLY A O 1
ATOM 3031 N N . SER A 1 387 ? 2.747 2.300 -11.164 1.00 83.56 387 SER A N 1
ATOM 3032 C CA . SER A 1 387 ? 3.498 3.168 -10.260 1.00 83.56 387 SER A CA 1
ATOM 3033 C C . SER A 1 387 ? 4.836 3.560 -10.878 1.00 83.56 387 SER A C 1
ATOM 3035 O O . SER A 1 387 ? 5.648 2.696 -11.197 1.00 83.56 387 SER A O 1
ATOM 3037 N N . LEU A 1 388 ? 5.069 4.856 -11.043 1.00 83.88 388 LEU A N 1
ATOM 3038 C CA . LEU A 1 388 ? 6.312 5.450 -11.519 1.00 83.88 388 LEU A CA 1
ATOM 3039 C C . LEU A 1 388 ? 6.923 6.264 -10.380 1.00 83.88 388 LEU A C 1
ATOM 3041 O O . LEU A 1 388 ? 6.315 7.237 -9.942 1.00 83.88 388 LEU A O 1
ATOM 3045 N N . ASN A 1 389 ? 8.112 5.897 -9.897 1.00 82.56 389 ASN A N 1
ATOM 3046 C CA . ASN A 1 389 ? 8.740 6.600 -8.777 1.00 82.56 389 ASN A CA 1
ATOM 3047 C C . ASN A 1 389 ? 10.242 6.841 -8.995 1.00 82.56 389 ASN A C 1
ATOM 3049 O O . ASN A 1 389 ? 10.944 6.004 -9.557 1.00 82.56 389 ASN A O 1
ATOM 3053 N N . THR A 1 390 ? 10.772 7.947 -8.471 1.00 82.75 390 THR A N 1
ATOM 3054 C CA . THR A 1 390 ? 12.226 8.089 -8.267 1.00 82.75 390 THR A CA 1
ATOM 3055 C C . THR A 1 390 ? 12.661 7.284 -7.041 1.00 82.75 390 THR A C 1
ATOM 3057 O O . THR A 1 390 ? 11.920 7.240 -6.052 1.00 82.75 390 THR A O 1
ATOM 3060 N N . TYR A 1 391 ? 13.858 6.692 -7.039 1.00 85.44 391 TYR A N 1
ATOM 3061 C CA . TYR A 1 391 ? 14.286 5.869 -5.909 1.00 85.44 391 TYR A CA 1
ATOM 3062 C C . TYR A 1 391 ? 14.426 6.675 -4.603 1.00 85.44 391 TYR A C 1
ATOM 3064 O O . TYR A 1 391 ? 15.257 7.575 -4.453 1.00 85.44 391 TYR A O 1
ATOM 3072 N N . THR A 1 392 ? 13.597 6.298 -3.630 1.00 78.50 392 THR A N 1
ATOM 3073 C CA . THR A 1 392 ? 13.606 6.815 -2.260 1.00 78.50 392 THR A CA 1
ATOM 3074 C C . THR A 1 392 ? 14.312 5.807 -1.363 1.00 78.50 392 THR A C 1
ATOM 3076 O O . THR A 1 392 ? 13.952 4.629 -1.347 1.00 78.50 392 THR A O 1
ATOM 3079 N N . LEU A 1 393 ? 15.300 6.258 -0.590 1.00 79.44 393 LEU A N 1
ATOM 3080 C CA . LEU A 1 393 ? 16.109 5.376 0.247 1.00 79.44 393 LEU A CA 1
ATOM 3081 C C . LEU A 1 393 ? 15.360 5.024 1.540 1.00 79.44 393 LEU A C 1
ATOM 3083 O O . LEU A 1 393 ? 15.515 5.690 2.561 1.00 79.44 393 LEU A O 1
ATOM 3087 N N . LEU A 1 394 ? 14.491 4.012 1.477 1.00 81.12 394 LEU A N 1
ATOM 3088 C CA . LEU A 1 394 ? 13.663 3.566 2.603 1.00 81.12 394 LEU A CA 1
ATOM 3089 C C . LEU A 1 394 ? 14.499 2.928 3.726 1.00 81.12 394 LEU A C 1
ATOM 3091 O O . LEU A 1 394 ? 15.484 2.223 3.470 1.00 81.12 394 LEU A O 1
ATOM 3095 N N . VAL A 1 395 ? 14.075 3.171 4.970 1.00 80.19 395 VAL A N 1
ATOM 3096 C CA . VAL A 1 395 ? 14.702 2.639 6.188 1.00 80.19 395 VAL A CA 1
ATOM 3097 C C . VAL A 1 395 ? 14.649 1.107 6.182 1.00 80.19 395 VAL A C 1
ATOM 3099 O O . VAL A 1 395 ? 13.686 0.519 5.700 1.00 80.19 395 VAL A O 1
ATOM 3102 N N . GLY A 1 396 ? 15.673 0.426 6.698 1.00 80.94 396 GLY A N 1
ATOM 3103 C CA . GLY A 1 396 ? 15.663 -1.030 6.834 1.00 80.94 396 GLY A CA 1
ATOM 3104 C C . GLY A 1 396 ? 15.790 -1.793 5.510 1.00 80.94 396 GLY A C 1
ATOM 3105 O O . GLY A 1 396 ? 15.739 -3.025 5.507 1.00 80.94 396 GLY A O 1
ATOM 3106 N N . THR A 1 397 ? 16.012 -1.121 4.378 1.00 88.38 397 THR A N 1
ATOM 3107 C CA . THR A 1 397 ? 16.292 -1.781 3.091 1.00 88.38 397 THR A CA 1
ATOM 3108 C C . THR A 1 397 ? 17.688 -2.416 3.065 1.00 88.38 397 THR A C 1
ATOM 3110 O O . THR A 1 397 ? 18.503 -2.265 3.979 1.00 88.38 397 THR A O 1
ATOM 3113 N N . GLN A 1 398 ? 17.996 -3.214 2.038 1.00 87.75 398 GLN A N 1
ATOM 3114 C CA . GLN A 1 398 ? 19.365 -3.732 1.861 1.00 87.75 398 GLN A CA 1
ATOM 3115 C C . GLN A 1 398 ? 20.320 -2.663 1.317 1.00 87.75 398 GLN A C 1
ATOM 3117 O O . GLN A 1 398 ? 21.531 -2.862 1.375 1.00 87.75 398 GLN A O 1
ATOM 3122 N N . VAL A 1 399 ? 19.776 -1.562 0.790 1.00 89.75 399 VAL A N 1
ATOM 3123 C CA . VAL A 1 399 ? 20.536 -0.377 0.391 1.00 89.75 399 VAL A CA 1
ATOM 3124 C C . VAL A 1 399 ? 20.881 0.467 1.619 1.00 89.75 399 VAL A C 1
ATOM 3126 O O . VAL A 1 399 ? 22.058 0.700 1.872 1.00 89.75 399 VAL A O 1
ATOM 3129 N N . GLU A 1 400 ? 19.888 0.835 2.435 1.00 86.94 400 GLU A N 1
ATOM 3130 C CA . GLU A 1 400 ? 20.073 1.703 3.611 1.00 86.94 400 GLU A CA 1
ATOM 3131 C C . GLU A 1 400 ? 21.045 1.105 4.642 1.00 86.94 400 GLU A C 1
ATOM 3133 O O . GLU A 1 400 ? 22.053 1.730 4.966 1.00 86.94 400 GLU A O 1
ATOM 3138 N N . ARG A 1 401 ? 20.872 -0.164 5.040 1.00 85.38 401 ARG A N 1
ATOM 3139 C CA . ARG A 1 401 ? 21.816 -0.849 5.951 1.00 85.38 401 ARG A CA 1
ATOM 3140 C C . ARG A 1 401 ? 23.244 -1.026 5.407 1.00 85.38 401 ARG A C 1
ATOM 3142 O O . ARG A 1 401 ? 24.088 -1.576 6.112 1.00 85.38 401 ARG A O 1
ATOM 3149 N N . LYS A 1 402 ? 23.511 -0.657 4.150 1.00 87.25 402 LYS A N 1
ATOM 3150 C CA . LYS A 1 402 ? 24.788 -0.873 3.452 1.00 87.25 402 LYS A CA 1
ATOM 3151 C C . LYS A 1 402 ? 25.218 0.335 2.607 1.00 87.25 402 LYS A C 1
ATOM 3153 O O . LYS A 1 402 ? 25.978 0.141 1.668 1.00 87.25 402 LYS A O 1
ATOM 3158 N N . MET A 1 403 ? 24.761 1.557 2.903 1.00 85.81 403 MET A N 1
ATOM 3159 C CA . MET A 1 403 ? 24.961 2.752 2.050 1.00 85.81 403 MET A CA 1
ATOM 3160 C C . MET A 1 403 ? 26.385 2.895 1.477 1.00 85.81 403 MET A C 1
ATOM 3162 O O . MET A 1 403 ? 26.536 3.064 0.269 1.00 85.81 403 MET A O 1
ATOM 3166 N N . ALA A 1 404 ? 27.423 2.693 2.295 1.00 82.94 404 ALA A N 1
ATOM 3167 C CA . ALA A 1 404 ? 28.821 2.743 1.856 1.00 82.94 404 ALA A CA 1
ATOM 3168 C C . ALA A 1 404 ? 29.211 1.674 0.803 1.00 82.94 404 ALA A C 1
ATOM 3170 O O . ALA A 1 404 ? 30.033 1.950 -0.064 1.00 82.94 404 ALA A O 1
ATOM 3171 N N . GLU A 1 405 ? 28.612 0.476 0.820 1.00 86.62 405 GLU A N 1
ATOM 3172 C CA . GLU A 1 405 ? 28.805 -0.551 -0.227 1.00 86.62 405 GLU A CA 1
ATOM 3173 C C . GLU A 1 405 ? 28.118 -0.175 -1.549 1.00 86.62 405 GLU A C 1
ATOM 3175 O O . GLU A 1 405 ? 28.490 -0.680 -2.608 1.00 86.62 405 GLU A O 1
ATOM 3180 N N . TRP A 1 406 ? 27.112 0.701 -1.492 1.00 83.81 406 TRP A N 1
ATOM 3181 C CA . TRP A 1 406 ? 26.400 1.223 -2.659 1.00 83.81 406 TRP A CA 1
ATOM 3182 C C . TRP A 1 406 ? 27.007 2.520 -3.208 1.00 83.81 406 TRP A C 1
ATOM 3184 O O . TRP A 1 406 ? 26.573 2.969 -4.265 1.00 83.81 406 TRP A O 1
ATOM 3194 N N . GLY A 1 407 ? 28.010 3.091 -2.528 1.00 80.88 407 GLY A N 1
ATOM 3195 C CA . GLY A 1 407 ? 28.580 4.402 -2.851 1.00 80.88 407 GLY A CA 1
ATOM 3196 C C . GLY A 1 407 ? 27.691 5.580 -2.439 1.00 80.88 407 GLY A C 1
ATOM 3197 O O . GLY A 1 407 ? 27.862 6.670 -2.970 1.00 80.88 407 GLY A O 1
ATOM 3198 N N . ILE A 1 408 ? 26.734 5.355 -1.531 1.00 80.75 408 ILE A N 1
ATOM 3199 C CA . ILE A 1 408 ? 25.756 6.360 -1.113 1.00 80.75 408 ILE A CA 1
ATOM 3200 C C . ILE A 1 408 ? 26.279 7.164 0.074 1.00 80.75 408 ILE A C 1
ATOM 3202 O O . ILE A 1 408 ? 26.586 6.616 1.136 1.00 80.75 408 ILE A O 1
ATOM 3206 N N . GLU A 1 409 ? 26.255 8.477 -0.095 1.00 67.19 409 GLU A N 1
ATOM 3207 C CA . GLU A 1 409 ? 26.463 9.491 0.927 1.00 67.19 409 GLU A CA 1
ATOM 3208 C C . GLU A 1 409 ? 25.145 10.246 1.202 1.00 67.19 409 GLU A C 1
ATOM 3210 O O . GLU A 1 409 ? 24.203 10.247 0.400 1.00 67.19 409 GLU A O 1
ATOM 3215 N N . ALA A 1 410 ? 25.056 10.868 2.379 1.00 59.34 410 ALA A N 1
ATOM 3216 C CA . ALA A 1 410 ? 23.886 11.622 2.821 1.00 59.34 410 ALA A CA 1
ATOM 3217 C C . ALA A 1 410 ? 24.296 12.782 3.755 1.00 59.34 410 ALA A C 1
ATOM 3219 O O . ALA A 1 410 ? 25.373 12.720 4.355 1.00 59.34 410 ALA A O 1
ATOM 3220 N N . PRO A 1 411 ? 23.462 13.831 3.910 1.00 53.59 411 PRO A N 1
ATOM 3221 C CA . PRO A 1 411 ? 23.751 14.962 4.793 1.00 53.59 411 PRO A CA 1
ATOM 3222 C C . PRO A 1 411 ? 23.945 14.580 6.269 1.00 53.59 411 PRO A C 1
ATOM 3224 O O . PRO A 1 411 ? 23.355 13.623 6.774 1.00 53.59 411 PRO A O 1
ATOM 3227 N N . GLU A 1 412 ? 24.688 15.402 7.012 1.00 44.91 412 GLU A N 1
ATOM 3228 C CA . GLU A 1 412 ? 24.701 15.317 8.476 1.00 44.91 412 GLU A CA 1
ATOM 3229 C C . GLU A 1 412 ? 23.296 15.616 9.038 1.00 44.91 412 GLU A C 1
ATOM 3231 O O . GLU A 1 412 ? 22.618 16.547 8.601 1.00 44.91 412 GLU A O 1
ATOM 3236 N N . GLY A 1 413 ? 22.819 14.795 9.980 1.00 50.72 413 GLY A N 1
ATOM 3237 C CA . GLY A 1 413 ? 21.454 14.903 10.519 1.00 50.72 413 GLY A CA 1
ATOM 3238 C C . GLY A 1 413 ? 20.333 14.446 9.569 1.00 50.72 413 GLY A C 1
ATOM 3239 O O . GLY A 1 413 ? 19.154 14.671 9.864 1.00 50.72 413 GLY A O 1
ATOM 3240 N N . TRP A 1 414 ? 20.673 13.806 8.445 1.00 51.81 414 TRP A N 1
ATOM 3241 C CA . TRP A 1 414 ? 19.718 13.158 7.545 1.00 51.81 414 TRP A CA 1
ATOM 3242 C C . TRP A 1 414 ? 18.985 11.990 8.220 1.00 51.81 414 TRP A C 1
ATOM 3244 O O . TRP A 1 414 ? 19.526 11.314 9.097 1.00 51.81 414 TRP A O 1
ATOM 3254 N N . GLN A 1 415 ? 17.752 11.729 7.782 1.00 52.56 415 GLN A N 1
ATOM 3255 C CA . GLN A 1 415 ? 16.986 10.539 8.156 1.00 52.56 415 GLN A CA 1
ATOM 3256 C C . GLN A 1 415 ? 16.540 9.795 6.889 1.00 52.56 415 GLN A C 1
ATOM 3258 O O . GLN A 1 415 ? 16.151 10.454 5.914 1.00 52.56 415 GLN A O 1
ATOM 3263 N N . PRO A 1 416 ? 16.552 8.446 6.877 1.00 52.84 416 PRO A N 1
ATOM 3264 C CA . PRO A 1 416 ? 16.114 7.702 5.708 1.00 52.84 416 PRO A CA 1
ATOM 3265 C C . PRO A 1 416 ? 14.596 7.787 5.501 1.00 52.84 416 PRO A C 1
ATOM 3267 O O . PRO A 1 416 ? 13.834 8.268 6.340 1.00 52.84 416 PRO A O 1
ATOM 3270 N N . SER A 1 417 ? 14.156 7.293 4.346 1.00 52.91 417 SER A N 1
ATOM 3271 C CA . SER A 1 417 ? 12.833 7.472 3.734 1.00 52.91 417 SER A CA 1
ATOM 3272 C C . SER A 1 417 ? 12.590 8.818 3.023 1.00 52.91 417 SER A C 1
ATOM 3274 O O . SER A 1 417 ? 11.435 9.164 2.753 1.00 52.91 417 SER A O 1
ATOM 3276 N N . THR A 1 418 ? 13.671 9.519 2.647 1.00 53.25 418 THR A N 1
ATOM 3277 C CA . THR A 1 418 ? 13.676 10.713 1.773 1.00 53.25 418 THR A CA 1
ATOM 3278 C C . THR A 1 418 ? 14.440 10.468 0.456 1.00 53.25 418 THR A C 1
ATOM 3280 O O . THR A 1 418 ? 15.156 9.473 0.306 1.00 53.25 418 THR A O 1
ATOM 3283 N N . GLN A 1 419 ? 14.298 11.382 -0.512 1.00 49.69 419 GLN A N 1
ATOM 3284 C CA . GLN A 1 419 ? 15.017 11.361 -1.799 1.00 49.69 419 GLN A CA 1
ATOM 3285 C C . GLN A 1 419 ? 16.380 12.090 -1.753 1.00 49.69 419 GLN A C 1
ATOM 3287 O O . GLN A 1 419 ? 17.095 12.099 -2.756 1.00 49.69 419 GLN A O 1
ATOM 3292 N N . PHE A 1 420 ? 16.752 12.703 -0.622 1.00 51.12 420 PHE A N 1
ATOM 3293 C CA . PHE A 1 420 ? 17.911 13.602 -0.491 1.00 51.12 420 PHE A CA 1
ATOM 3294 C C . PHE A 1 420 ? 19.200 12.864 -0.090 1.00 51.12 420 PHE A C 1
ATOM 3296 O O . PHE A 1 420 ? 19.730 13.048 1.002 1.00 51.12 420 PHE A O 1
ATOM 3303 N N . TRP A 1 421 ? 19.675 12.005 -0.985 1.00 54.53 421 TRP A N 1
ATOM 3304 C CA . TRP A 1 421 ? 20.929 11.245 -0.899 1.00 54.53 421 TRP A CA 1
ATOM 3305 C C . TRP A 1 421 ? 21.704 11.399 -2.220 1.00 54.53 421 TRP A C 1
ATOM 3307 O O . TRP A 1 421 ? 21.113 11.809 -3.224 1.00 54.53 421 TRP A O 1
ATOM 3317 N N . TRP A 1 422 ? 22.993 11.065 -2.265 1.00 50.56 422 TRP A N 1
ATOM 3318 C CA . TRP A 1 422 ? 23.738 10.997 -3.529 1.00 50.56 422 TRP A CA 1
ATOM 3319 C C . TRP A 1 422 ? 24.641 9.769 -3.594 1.00 50.56 422 TRP A C 1
ATOM 3321 O O . TRP A 1 422 ? 25.163 9.315 -2.582 1.00 50.56 422 TRP A O 1
ATOM 3331 N N . ASP A 1 423 ? 24.828 9.250 -4.801 1.00 51.94 423 ASP A N 1
ATOM 3332 C CA . ASP A 1 423 ? 26.064 8.569 -5.188 1.00 51.94 423 ASP A CA 1
ATOM 3333 C C . ASP A 1 423 ? 26.742 9.385 -6.302 1.00 51.94 423 ASP A C 1
ATOM 3335 O O . ASP A 1 423 ? 26.212 10.417 -6.720 1.00 51.94 423 ASP A O 1
ATOM 3339 N N . GLY A 1 424 ? 27.930 8.966 -6.745 1.00 56.69 424 GLY A N 1
ATOM 3340 C CA . GLY A 1 424 ? 28.763 9.752 -7.665 1.00 56.69 424 GLY A CA 1
ATOM 3341 C C . GLY A 1 424 ? 28.094 10.128 -8.994 1.00 56.69 424 GLY A C 1
ATOM 3342 O O . GLY A 1 424 ? 28.399 11.193 -9.529 1.00 56.69 424 GLY A O 1
ATOM 3343 N N . ASP A 1 425 ? 27.167 9.299 -9.484 1.00 51.75 425 ASP A N 1
ATOM 3344 C CA . ASP A 1 425 ? 26.446 9.515 -10.745 1.00 51.75 425 ASP A CA 1
ATOM 3345 C C . ASP A 1 425 ? 25.015 10.048 -10.513 1.00 51.75 425 ASP A C 1
ATOM 3347 O O . ASP A 1 425 ? 24.435 10.689 -11.391 1.00 51.75 425 ASP A O 1
ATOM 3351 N N . THR A 1 426 ? 24.432 9.805 -9.330 1.00 55.12 426 THR A N 1
ATOM 3352 C CA . THR A 1 426 ? 22.993 9.978 -9.071 1.00 55.12 426 THR A CA 1
ATOM 3353 C C . THR A 1 426 ? 22.710 10.967 -7.931 1.00 55.12 426 THR A C 1
ATOM 3355 O O . THR A 1 426 ? 22.557 10.592 -6.762 1.00 55.12 426 THR A O 1
ATOM 3358 N N . ILE A 1 427 ? 22.537 12.247 -8.273 1.00 59.59 427 ILE A N 1
ATOM 3359 C CA . ILE A 1 427 ? 22.023 13.296 -7.365 1.00 59.59 427 ILE A CA 1
ATOM 3360 C C . ILE A 1 427 ? 20.496 13.455 -7.476 1.00 59.59 427 ILE A C 1
ATOM 3362 O O . ILE A 1 427 ? 19.883 13.002 -8.445 1.00 59.59 427 ILE A O 1
ATOM 3366 N N . PHE A 1 428 ? 19.868 14.121 -6.499 1.00 57.53 428 PHE A N 1
ATOM 3367 C CA . PHE A 1 428 ? 18.411 14.337 -6.457 1.00 57.53 428 PHE A CA 1
ATOM 3368 C C . PHE A 1 428 ? 17.868 14.944 -7.758 1.00 57.53 428 PHE A C 1
ATOM 3370 O O . PHE A 1 428 ? 16.923 14.414 -8.341 1.00 57.53 428 PHE A O 1
ATOM 3377 N N . GLU A 1 429 ? 18.507 15.997 -8.266 1.00 56.56 429 GLU A N 1
ATOM 3378 C CA . GLU A 1 429 ? 18.035 16.692 -9.464 1.00 56.56 429 GLU A CA 1
ATOM 3379 C C . GLU A 1 429 ? 18.353 15.959 -10.781 1.00 56.56 429 GLU A C 1
ATOM 3381 O O . GLU A 1 429 ? 17.898 16.389 -11.843 1.00 56.56 429 GLU A O 1
ATOM 3386 N N . GLU A 1 430 ? 19.145 14.881 -10.741 1.00 64.19 430 GLU A N 1
ATOM 3387 C CA . GLU A 1 430 ? 19.299 13.977 -11.886 1.00 64.19 430 GLU A CA 1
ATOM 3388 C C . GLU A 1 430 ? 18.147 12.975 -11.928 1.00 64.19 430 GLU A C 1
ATOM 3390 O O . GLU A 1 430 ? 17.575 12.734 -12.989 1.00 64.19 430 GLU A O 1
ATOM 3395 N N . ARG A 1 431 ? 17.719 12.476 -10.760 1.00 72.75 431 ARG A N 1
ATOM 3396 C CA . ARG A 1 431 ? 16.498 11.663 -10.644 1.00 72.75 431 ARG A CA 1
ATOM 3397 C C . ARG A 1 431 ? 15.274 12.444 -11.119 1.00 72.75 431 ARG A C 1
ATOM 3399 O O . ARG A 1 431 ? 14.464 11.890 -11.851 1.00 72.75 431 ARG A O 1
ATOM 3406 N N . ASP A 1 432 ? 15.191 13.729 -10.778 1.00 67.88 432 ASP A N 1
ATOM 3407 C CA . ASP A 1 432 ? 14.191 14.670 -11.301 1.00 67.88 432 ASP A CA 1
ATOM 3408 C C . ASP A 1 432 ? 14.268 14.834 -12.835 1.00 67.88 432 ASP A C 1
ATOM 3410 O O . ASP A 1 432 ? 13.271 14.611 -13.524 1.00 67.88 432 ASP A O 1
ATOM 3414 N N . ARG A 1 433 ? 15.452 15.116 -13.410 1.00 67.94 433 ARG A N 1
ATOM 3415 C CA . ARG A 1 433 ? 15.618 15.217 -14.878 1.00 67.94 433 ARG A CA 1
ATOM 3416 C C . ARG A 1 433 ? 15.200 13.926 -15.593 1.00 67.94 433 ARG A C 1
ATOM 3418 O O . ARG A 1 433 ? 14.513 13.977 -16.616 1.00 67.94 433 ARG A O 1
ATOM 3425 N N . ARG A 1 434 ? 15.620 12.765 -15.083 1.00 82.06 434 ARG A N 1
ATOM 3426 C CA . ARG A 1 434 ? 15.247 11.455 -15.636 1.00 82.06 434 ARG A CA 1
ATOM 3427 C C . ARG A 1 434 ? 13.739 11.216 -15.520 1.00 82.06 434 ARG A C 1
ATOM 3429 O O . ARG A 1 434 ? 13.114 10.794 -16.488 1.00 82.06 434 ARG A O 1
ATOM 3436 N N . MET A 1 435 ? 13.125 11.583 -14.396 1.00 81.38 435 MET A N 1
ATOM 3437 C CA . MET A 1 435 ? 11.674 11.517 -14.201 1.00 81.38 435 MET A CA 1
ATOM 3438 C C . MET A 1 435 ? 10.902 12.399 -15.196 1.00 81.38 435 MET A C 1
ATOM 3440 O O . MET A 1 435 ? 9.889 11.959 -15.740 1.00 81.38 435 MET A O 1
ATOM 3444 N N . GLN A 1 436 ? 11.395 13.607 -15.486 1.00 73.06 436 GLN A N 1
ATOM 3445 C CA . GLN A 1 436 ? 10.828 14.517 -16.490 1.00 73.06 436 GLN A CA 1
ATOM 3446 C C . GLN A 1 436 ? 10.918 13.919 -17.904 1.00 73.06 436 GLN A C 1
ATOM 3448 O O . GLN A 1 436 ? 9.901 13.809 -18.586 1.00 73.06 436 GLN A O 1
ATOM 3453 N N . ARG A 1 437 ? 12.103 13.449 -18.323 1.00 83.75 437 ARG A N 1
ATOM 3454 C CA . ARG A 1 437 ? 12.318 12.808 -19.639 1.00 83.75 437 ARG A CA 1
ATOM 3455 C C . ARG A 1 437 ? 11.462 11.557 -19.831 1.00 83.75 437 ARG A C 1
ATOM 3457 O O . ARG A 1 437 ? 10.868 11.378 -20.890 1.00 83.75 437 ARG A O 1
ATOM 3464 N N . LEU A 1 438 ? 11.360 10.716 -18.802 1.00 86.88 438 LEU A N 1
ATOM 3465 C CA . LEU A 1 438 ? 10.497 9.539 -18.836 1.00 86.88 438 LEU A CA 1
ATOM 3466 C C . LEU A 1 438 ? 9.011 9.921 -18.871 1.00 86.88 438 LEU A C 1
ATOM 3468 O O . LEU A 1 438 ? 8.253 9.296 -19.602 1.00 86.88 438 LEU A O 1
ATOM 3472 N N . SER A 1 439 ? 8.590 10.960 -18.143 1.00 79.50 439 SER A N 1
ATOM 3473 C CA . SER A 1 439 ? 7.205 11.452 -18.197 1.00 79.50 439 SER A CA 1
ATOM 3474 C C . SER A 1 439 ? 6.822 11.906 -19.609 1.00 79.50 439 SER A C 1
ATOM 3476 O O . SER A 1 439 ? 5.773 11.501 -20.102 1.00 79.50 439 SER A O 1
ATOM 3478 N N . VAL A 1 440 ? 7.694 12.660 -20.292 1.00 79.31 440 VAL A N 1
ATOM 3479 C CA . VAL A 1 440 ? 7.487 13.062 -21.697 1.00 79.31 440 VAL A CA 1
ATOM 3480 C C . VAL A 1 440 ? 7.359 11.837 -22.606 1.00 79.31 440 VAL A C 1
ATOM 3482 O O . VAL A 1 440 ? 6.374 11.731 -23.331 1.00 79.31 440 VAL A O 1
ATOM 3485 N N . LEU A 1 441 ? 8.272 10.861 -22.508 1.00 86.25 441 LEU A N 1
ATOM 3486 C CA . LEU A 1 441 ? 8.184 9.633 -23.309 1.00 86.25 441 LEU A CA 1
ATOM 3487 C C . LEU A 1 441 ? 6.891 8.841 -23.036 1.00 86.25 441 LEU A C 1
ATOM 3489 O O . LEU A 1 441 ? 6.308 8.269 -23.953 1.00 86.25 441 LEU A O 1
ATOM 3493 N N . LEU A 1 442 ? 6.418 8.782 -21.789 1.00 85.44 442 LEU A N 1
ATOM 3494 C CA . LEU A 1 442 ? 5.163 8.098 -21.463 1.00 85.44 442 LEU A CA 1
ATOM 3495 C C . LEU A 1 442 ? 3.944 8.823 -22.053 1.00 85.44 442 LEU A C 1
ATOM 3497 O O . LEU A 1 442 ? 3.021 8.154 -22.515 1.00 85.44 442 LEU A O 1
ATOM 3501 N N . GLU A 1 443 ? 3.957 10.159 -22.108 1.00 81.31 443 GLU A N 1
ATOM 3502 C CA . GLU A 1 443 ? 2.936 10.942 -22.816 1.00 81.31 443 GLU A CA 1
ATOM 3503 C C . GLU A 1 443 ? 2.985 10.712 -24.339 1.00 81.31 443 GLU A C 1
ATOM 3505 O O . GLU A 1 443 ? 1.939 10.464 -24.940 1.00 81.31 443 GLU A O 1
ATOM 3510 N N . GLU A 1 444 ? 4.174 10.705 -24.954 1.00 84.06 444 GLU A N 1
ATOM 3511 C CA . GLU A 1 444 ? 4.378 10.392 -26.383 1.00 84.06 444 GLU A CA 1
ATOM 3512 C C . GLU A 1 444 ? 3.879 8.986 -26.757 1.00 84.06 444 GLU A C 1
ATOM 3514 O O . GLU A 1 444 ? 3.273 8.790 -27.811 1.00 84.06 444 GLU A O 1
ATOM 3519 N N . LEU A 1 445 ? 4.104 8.005 -25.877 1.00 87.31 445 LEU A N 1
ATOM 3520 C CA . LEU A 1 445 ? 3.660 6.617 -26.039 1.00 87.31 445 LEU A CA 1
ATOM 3521 C C . LEU A 1 445 ? 2.184 6.394 -25.653 1.00 87.31 445 LEU A C 1
ATOM 3523 O O . LEU A 1 445 ? 1.693 5.268 -25.754 1.00 87.31 445 LEU A O 1
ATOM 3527 N N . GLY A 1 446 ? 1.470 7.430 -25.194 1.00 83.50 446 GLY A N 1
ATOM 3528 C CA . GLY A 1 446 ? 0.072 7.341 -24.758 1.00 83.50 446 GLY A CA 1
ATOM 3529 C C . GLY A 1 446 ? -0.151 6.500 -23.492 1.00 83.50 446 GLY A C 1
ATOM 3530 O O . GLY A 1 446 ? -1.269 6.047 -23.239 1.00 83.50 446 GLY A O 1
ATOM 3531 N N . LEU A 1 447 ? 0.897 6.262 -22.699 1.00 80.44 447 LEU A N 1
ATOM 3532 C CA . LEU A 1 447 ? 0.863 5.420 -21.506 1.00 80.44 447 LEU A CA 1
ATOM 3533 C C . LEU A 1 447 ? 0.453 6.232 -20.272 1.00 80.44 447 LEU A C 1
ATOM 3535 O O . LEU A 1 447 ? 1.244 6.984 -19.704 1.00 80.44 447 LEU A O 1
ATOM 3539 N N . ALA A 1 448 ? -0.779 6.023 -19.802 1.00 78.31 448 ALA A N 1
ATOM 3540 C CA . ALA A 1 448 ? -1.239 6.579 -18.531 1.00 78.31 448 ALA A CA 1
ATOM 3541 C C . ALA A 1 448 ? -0.358 6.093 -17.362 1.00 78.31 448 ALA A C 1
ATOM 3543 O O . ALA A 1 448 ? -0.066 4.897 -17.254 1.00 78.31 448 ALA A O 1
ATOM 3544 N N . TYR A 1 449 ? 0.034 7.015 -16.478 1.00 77.00 449 TYR A N 1
ATOM 3545 C CA . TYR A 1 449 ? 0.922 6.747 -15.346 1.00 77.00 449 TYR A CA 1
ATOM 3546 C C . TYR A 1 449 ? 0.488 7.466 -14.060 1.00 77.00 449 TYR A C 1
ATOM 3548 O O . TYR A 1 449 ? -0.267 8.438 -14.089 1.00 77.00 449 TYR A O 1
ATOM 3556 N N . TYR A 1 450 ? 0.996 6.984 -12.926 1.00 70.69 450 TYR A N 1
ATOM 3557 C CA . TYR A 1 450 ? 0.798 7.551 -11.588 1.00 70.69 450 TYR A CA 1
ATOM 3558 C C . TYR A 1 450 ? 2.133 7.575 -10.821 1.00 70.69 450 TYR A C 1
ATOM 3560 O O . TYR A 1 450 ? 2.940 6.662 -10.974 1.00 70.69 450 TYR A O 1
ATOM 3568 N N . SER A 1 451 ? 2.366 8.600 -9.993 1.00 64.88 451 SER A N 1
ATOM 3569 C CA . SER A 1 451 ? 3.598 8.802 -9.211 1.00 64.88 451 SER A CA 1
ATOM 3570 C C . SER A 1 451 ? 3.272 9.256 -7.791 1.00 64.88 451 SER A C 1
ATOM 3572 O O . SER A 1 451 ? 2.377 10.077 -7.603 1.00 64.88 451 SER A O 1
ATOM 3574 N N . SER A 1 452 ? 4.025 8.758 -6.801 1.00 55.53 452 SER A N 1
ATOM 3575 C CA . SER A 1 452 ? 3.962 9.243 -5.408 1.00 55.53 452 SER A CA 1
ATOM 3576 C C . SER A 1 452 ? 5.193 10.059 -4.983 1.00 55.53 452 SER A C 1
ATOM 3578 O O . SER A 1 452 ? 5.262 10.548 -3.858 1.00 55.53 452 SER A O 1
ATOM 3580 N N . THR A 1 453 ? 6.172 10.217 -5.884 1.00 49.84 453 THR A N 1
ATOM 3581 C CA . THR A 1 453 ? 7.466 10.883 -5.620 1.00 49.84 453 THR A CA 1
ATOM 3582 C C . THR A 1 453 ? 7.641 12.235 -6.311 1.00 49.84 453 THR A C 1
ATOM 3584 O O . THR A 1 453 ? 8.708 12.837 -6.214 1.00 49.84 453 THR A O 1
ATOM 3587 N N . VAL A 1 454 ? 6.619 12.692 -7.035 1.00 44.62 454 VAL A N 1
ATOM 3588 C CA . VAL A 1 454 ? 6.584 13.985 -7.727 1.00 44.62 454 VAL A CA 1
ATOM 3589 C C . VAL A 1 454 ? 5.333 14.712 -7.252 1.00 44.62 454 VAL A C 1
ATOM 3591 O O . VAL A 1 454 ? 4.226 14.223 -7.479 1.00 44.62 454 VAL A O 1
ATOM 3594 N N . ASP A 1 455 ? 5.498 15.872 -6.611 1.00 38.91 455 ASP A N 1
ATOM 3595 C CA . ASP A 1 455 ? 4.385 16.805 -6.420 1.00 38.91 455 ASP A CA 1
ATOM 3596 C C . ASP A 1 455 ? 3.845 17.144 -7.827 1.00 38.91 455 ASP A C 1
ATOM 3598 O O . ASP A 1 455 ? 4.576 17.681 -8.653 1.00 38.91 455 ASP A O 1
ATOM 3602 N N . VAL A 1 456 ? 2.567 16.870 -8.129 1.00 32.72 456 VAL A N 1
ATOM 3603 C CA . VAL A 1 456 ? 1.951 17.112 -9.468 1.00 32.72 456 VAL A CA 1
ATOM 3604 C C . VAL A 1 456 ? 1.826 18.621 -9.811 1.00 32.72 456 VAL A C 1
ATOM 3606 O O . VAL A 1 456 ? 1.257 19.028 -10.827 1.00 32.72 456 VAL A O 1
ATOM 3609 N N . VAL A 1 457 ? 2.431 19.467 -8.979 1.00 27.50 457 VAL A N 1
ATOM 3610 C CA . VAL A 1 457 ? 2.580 20.917 -9.095 1.00 27.50 457 VAL A CA 1
ATOM 3611 C C . VAL A 1 457 ? 3.717 21.271 -10.067 1.00 27.50 457 VAL A C 1
ATOM 3613 O O . VAL A 1 457 ? 4.603 22.036 -9.714 1.00 27.50 457 VAL A O 1
ATOM 3616 N N . ASP A 1 458 ? 3.681 20.746 -11.300 1.00 30.47 458 ASP A N 1
ATOM 3617 C CA . ASP A 1 458 ? 4.370 21.434 -12.408 1.00 30.47 458 ASP A CA 1
ATOM 3618 C C . ASP A 1 458 ? 3.778 21.246 -13.818 1.00 30.47 458 ASP A C 1
ATOM 3620 O O . ASP A 1 458 ? 4.457 21.313 -14.842 1.00 30.47 458 ASP A O 1
ATOM 3624 N N . ARG A 1 459 ? 2.450 21.091 -13.913 1.00 28.72 459 ARG A N 1
ATOM 3625 C CA . ARG A 1 459 ? 1.733 21.068 -15.208 1.00 28.72 459 ARG A CA 1
ATOM 3626 C C . ARG A 1 459 ? 1.785 22.396 -15.996 1.00 28.72 459 ARG A C 1
ATOM 3628 O O . ARG A 1 459 ? 1.129 22.492 -17.031 1.00 28.72 459 ARG A O 1
ATOM 3635 N N . GLN A 1 460 ? 2.512 23.414 -15.525 1.00 26.61 460 GLN A N 1
ATOM 3636 C CA . GLN A 1 460 ? 2.613 24.731 -16.169 1.00 26.61 460 GLN A CA 1
ATOM 3637 C C . GLN A 1 460 ? 3.849 24.903 -17.073 1.00 26.61 460 GLN A C 1
ATOM 3639 O O . GLN A 1 460 ? 3.797 25.746 -17.962 1.00 26.61 460 GLN A O 1
ATOM 3644 N N . PHE A 1 461 ? 4.895 24.070 -16.966 1.00 30.08 461 PHE A N 1
ATOM 3645 C CA . PHE A 1 461 ? 6.070 24.125 -17.862 1.00 30.08 461 PHE A CA 1
ATOM 3646 C C . PHE A 1 461 ? 5.915 23.343 -19.190 1.00 30.08 461 PHE A C 1
ATOM 3648 O O . PHE A 1 461 ? 6.895 22.953 -19.822 1.00 30.08 461 PHE A O 1
ATOM 3655 N N . ARG A 1 462 ? 4.682 23.137 -19.679 1.00 27.67 462 ARG A N 1
ATOM 3656 C CA . ARG A 1 462 ? 4.427 22.560 -21.017 1.00 27.67 462 ARG A CA 1
ATOM 3657 C C . ARG A 1 462 ? 4.521 23.611 -22.144 1.00 27.67 462 ARG A C 1
ATOM 3659 O O . ARG A 1 462 ? 3.488 24.050 -22.642 1.00 27.67 462 ARG A O 1
ATOM 3666 N N . ALA A 1 463 ? 5.744 23.968 -22.550 1.00 25.67 463 ALA A N 1
ATOM 3667 C CA . ALA A 1 463 ? 6.178 24.435 -23.891 1.00 25.67 463 ALA A CA 1
ATOM 3668 C C . ALA A 1 463 ? 7.657 24.885 -23.789 1.00 25.67 463 ALA A C 1
ATOM 3670 O O . ALA A 1 463 ? 7.985 25.605 -22.855 1.00 25.67 463 ALA A O 1
ATOM 3671 N N . HIS A 1 464 ? 8.588 24.510 -24.674 1.00 24.50 464 HIS A N 1
ATOM 3672 C CA . HIS A 1 464 ? 8.500 24.613 -26.136 1.00 24.50 464 HIS A CA 1
ATOM 3673 C C . HIS A 1 464 ? 9.153 23.418 -26.878 1.00 24.50 464 HIS A C 1
ATOM 3675 O O . HIS A 1 464 ? 10.198 22.943 -26.443 1.00 24.50 464 HIS A O 1
ATOM 3681 N N . PRO A 1 465 ? 8.643 22.980 -28.050 1.00 29.28 465 PRO A N 1
ATOM 3682 C CA . PRO A 1 465 ? 9.282 21.927 -28.860 1.00 29.28 465 PRO A CA 1
ATOM 3683 C C . PRO A 1 465 ? 10.612 22.305 -29.548 1.00 29.28 465 PRO A C 1
ATOM 3685 O O . PRO A 1 465 ? 11.165 21.484 -30.273 1.00 29.28 465 PRO A O 1
ATOM 3688 N N . GLU A 1 466 ? 11.107 23.536 -29.384 1.00 28.72 466 GLU A N 1
ATOM 3689 C CA . GLU A 1 466 ? 12.230 24.088 -30.168 1.00 28.72 466 GLU A CA 1
ATOM 3690 C C . GLU A 1 466 ? 13.581 24.086 -29.425 1.00 28.72 466 GLU A C 1
ATOM 3692 O O . GLU A 1 466 ? 14.626 24.253 -30.054 1.00 28.72 466 GLU A O 1
ATOM 3697 N N . ASP A 1 467 ? 13.599 23.809 -28.115 1.00 30.66 467 ASP A N 1
ATOM 3698 C CA . ASP A 1 467 ? 14.828 23.778 -27.297 1.00 30.66 467 ASP A CA 1
ATOM 3699 C C . ASP A 1 467 ? 15.748 22.567 -27.594 1.00 30.66 467 ASP A C 1
ATOM 3701 O O . ASP A 1 467 ? 16.825 22.432 -27.013 1.00 30.66 467 ASP A O 1
ATOM 3705 N N . HIS A 1 468 ? 15.352 21.675 -28.510 1.00 32.91 468 HIS A N 1
ATOM 3706 C CA . HIS A 1 468 ? 16.048 20.414 -28.794 1.00 32.91 468 HIS A CA 1
ATOM 3707 C C . HIS A 1 468 ? 17.197 20.494 -29.822 1.00 32.91 468 HIS A C 1
ATOM 3709 O O . HIS A 1 468 ? 17.971 19.541 -29.908 1.00 32.91 468 HIS A O 1
ATOM 3715 N N . GLU A 1 469 ? 17.351 21.585 -30.586 1.00 28.08 469 GLU A N 1
ATOM 3716 C CA . GLU A 1 469 ? 18.300 21.636 -31.724 1.00 28.08 469 GLU A CA 1
ATOM 3717 C C . GLU A 1 469 ? 19.524 22.564 -31.557 1.00 28.08 469 GLU A C 1
ATOM 3719 O O . GLU A 1 469 ? 20.308 22.717 -32.498 1.00 28.08 469 GLU A O 1
ATOM 3724 N N . ARG A 1 470 ? 19.758 23.178 -30.384 1.00 27.44 470 ARG A N 1
ATOM 3725 C CA . ARG A 1 470 ? 20.927 24.065 -30.175 1.00 27.44 470 ARG A CA 1
ATOM 3726 C C . ARG A 1 470 ? 21.781 23.698 -28.966 1.00 27.44 470 ARG A C 1
ATOM 3728 O O . ARG A 1 470 ? 21.438 23.982 -27.824 1.00 27.44 470 ARG A O 1
ATOM 3735 N N . GLY A 1 471 ? 22.961 23.144 -29.246 1.00 30.88 471 GLY A N 1
ATOM 3736 C CA . GLY A 1 471 ? 24.023 22.907 -28.264 1.00 30.88 471 GLY A CA 1
ATOM 3737 C C . GLY A 1 471 ? 24.739 24.194 -27.838 1.00 30.88 471 GLY A C 1
ATOM 3738 O O . GLY A 1 471 ? 25.909 24.381 -28.165 1.00 30.88 471 GLY A O 1
ATOM 3739 N N . GLU A 1 472 ? 24.037 25.080 -27.131 1.00 28.12 472 GLU A N 1
ATOM 3740 C CA . GLU A 1 472 ? 24.589 26.300 -26.525 1.00 28.12 472 GLU A CA 1
ATOM 3741 C C . GLU A 1 472 ? 24.788 26.117 -24.999 1.00 28.12 472 GLU A C 1
ATOM 3743 O O . GLU A 1 472 ? 24.050 25.376 -24.350 1.00 28.12 472 GLU A O 1
ATOM 3748 N N . ASP A 1 473 ? 25.808 26.767 -24.414 1.00 30.42 473 ASP A N 1
ATOM 3749 C CA . ASP A 1 473 ? 26.268 26.589 -23.015 1.00 30.42 473 ASP A CA 1
ATOM 3750 C C . ASP A 1 473 ? 25.273 27.154 -21.955 1.00 30.42 473 ASP A C 1
ATOM 3752 O O . ASP A 1 473 ? 25.567 28.109 -21.222 1.00 30.42 473 ASP A O 1
ATOM 3756 N N . TYR A 1 474 ? 24.079 26.565 -21.830 1.00 24.53 474 TYR A N 1
ATOM 3757 C CA . TYR A 1 474 ? 23.073 26.935 -20.823 1.00 24.53 474 TYR A CA 1
ATOM 3758 C C . TYR A 1 474 ? 23.434 26.435 -19.415 1.00 24.53 474 TYR A C 1
ATOM 3760 O O . TYR A 1 474 ? 23.012 25.372 -18.954 1.00 24.53 474 TYR A O 1
ATOM 3768 N N . LEU A 1 475 ? 24.185 27.251 -18.676 1.00 28.98 475 LEU A N 1
ATOM 3769 C CA . LEU A 1 475 ? 24.542 26.969 -17.285 1.00 28.98 475 LEU A CA 1
ATOM 3770 C C . LEU A 1 475 ? 23.408 27.339 -16.309 1.00 28.98 475 LEU A C 1
ATOM 3772 O O . LEU A 1 475 ? 23.279 28.473 -15.848 1.00 28.98 475 LEU A O 1
ATOM 3776 N N . ARG A 1 476 ? 22.586 26.329 -15.998 1.00 27.31 476 ARG A N 1
ATOM 3777 C CA . ARG A 1 476 ? 21.431 26.355 -15.081 1.00 27.31 476 ARG A CA 1
ATOM 3778 C C . ARG A 1 476 ? 21.831 26.849 -13.678 1.00 27.31 476 ARG A C 1
ATOM 3780 O O . ARG A 1 476 ? 22.378 26.086 -12.883 1.00 27.31 476 ARG A O 1
ATOM 3787 N N . VAL A 1 477 ? 21.519 28.103 -13.340 1.00 26.56 477 VAL A N 1
ATOM 3788 C CA . VAL A 1 477 ? 21.617 28.602 -11.955 1.00 26.56 477 VAL A CA 1
ATOM 3789 C C . VAL A 1 477 ? 20.402 28.091 -11.175 1.00 26.56 477 VAL A C 1
ATOM 3791 O O . VAL A 1 477 ? 19.294 28.591 -11.351 1.00 26.56 477 VAL A O 1
ATOM 3794 N N . ARG A 1 478 ? 20.596 27.050 -10.355 1.00 28.48 478 ARG A N 1
ATOM 3795 C CA . ARG A 1 478 ? 19.559 26.493 -9.468 1.00 28.48 478 ARG A CA 1
ATOM 3796 C C . ARG A 1 478 ? 19.428 27.303 -8.174 1.00 28.48 478 ARG A C 1
ATOM 3798 O O . ARG A 1 478 ? 20.423 27.797 -7.648 1.00 28.48 478 ARG A O 1
ATOM 3805 N N . ALA A 1 479 ? 18.220 27.305 -7.616 1.00 26.45 479 ALA A N 1
ATOM 3806 C CA . ALA A 1 479 ? 17.962 27.540 -6.200 1.00 26.45 479 ALA A CA 1
ATOM 3807 C C . ALA A 1 479 ? 16.998 26.452 -5.692 1.00 26.45 479 ALA A C 1
ATOM 3809 O O . ALA A 1 479 ? 15.870 26.381 -6.162 1.00 26.45 479 ALA A O 1
ATOM 3810 N N . VAL A 1 480 ? 17.494 25.592 -4.796 1.00 26.56 480 VAL A N 1
ATOM 3811 C CA . VAL A 1 480 ? 16.758 24.690 -3.887 1.00 26.56 480 VAL A CA 1
ATOM 3812 C C . VAL A 1 480 ? 17.724 24.515 -2.700 1.00 26.56 480 VAL A C 1
ATOM 3814 O O . VAL A 1 480 ? 18.771 23.895 -2.857 1.00 26.56 480 VAL A O 1
ATOM 3817 N N . ASP A 1 481 ? 17.683 25.379 -1.687 1.00 28.52 481 ASP A N 1
ATOM 3818 C CA . ASP A 1 481 ? 16.791 25.356 -0.511 1.00 28.52 481 ASP A CA 1
ATOM 3819 C C . ASP A 1 481 ? 17.127 24.254 0.507 1.00 28.52 481 ASP A C 1
ATOM 3821 O O . ASP A 1 481 ? 17.295 23.094 0.146 1.00 28.52 481 ASP A O 1
ATOM 3825 N N . PHE A 1 482 ? 17.157 24.615 1.800 1.00 25.14 482 PHE A N 1
ATOM 3826 C CA . PHE A 1 482 ? 16.059 24.243 2.705 1.00 25.14 482 PHE A CA 1
ATOM 3827 C C . PHE A 1 482 ? 16.028 25.071 4.009 1.00 25.14 482 PHE A C 1
ATOM 3829 O O . PHE A 1 482 ? 16.926 25.861 4.305 1.00 25.14 482 PHE A O 1
ATOM 3836 N N . PHE A 1 483 ? 14.925 24.906 4.739 1.00 25.09 483 PHE A N 1
ATOM 3837 C CA . PHE A 1 483 ? 14.468 25.615 5.941 1.00 25.09 483 PHE A CA 1
ATOM 3838 C C . PHE A 1 483 ? 15.350 25.309 7.190 1.00 25.09 483 PHE A C 1
ATOM 3840 O O . PHE A 1 483 ? 16.138 24.369 7.180 1.00 25.09 483 PHE A O 1
ATOM 3847 N N . GLN A 1 484 ? 15.325 26.048 8.313 1.00 23.92 484 GLN A N 1
ATOM 3848 C CA . GLN A 1 484 ? 14.203 26.723 8.991 1.00 23.92 484 GLN A CA 1
ATOM 3849 C C . GLN A 1 484 ? 14.519 28.147 9.507 1.00 23.92 484 GLN A C 1
ATOM 3851 O O . GLN A 1 484 ? 15.647 28.638 9.443 1.00 23.92 484 GLN A O 1
ATOM 3856 N N . GLY A 1 485 ? 13.471 28.842 9.970 1.00 31.89 485 GLY A N 1
ATOM 3857 C CA . GLY A 1 485 ? 13.456 30.289 10.214 1.00 31.89 485 GLY A CA 1
ATOM 3858 C C . GLY A 1 485 ? 14.500 30.801 11.216 1.00 31.89 485 GLY A C 1
ATOM 3859 O O . GLY A 1 485 ? 14.604 30.303 12.331 1.00 31.89 485 GLY A O 1
ATOM 3860 N N . ASN A 1 486 ? 15.217 31.863 10.827 1.00 28.94 486 ASN A N 1
ATOM 3861 C CA . ASN A 1 486 ? 16.264 32.537 11.609 1.00 28.94 486 ASN A CA 1
ATOM 3862 C C . ASN A 1 486 ? 17.479 31.671 12.021 1.00 28.94 486 ASN A C 1
ATOM 3864 O O . ASN A 1 486 ? 17.968 31.775 13.139 1.00 28.94 486 ASN A O 1
ATOM 3868 N N . LEU A 1 487 ? 18.054 30.980 11.029 1.00 24.44 487 LEU A N 1
ATOM 3869 C CA . LEU A 1 487 ? 19.506 30.898 10.766 1.00 24.44 487 LEU A CA 1
ATOM 3870 C C . LEU A 1 487 ? 20.468 30.204 11.769 1.00 24.44 487 LEU A C 1
ATOM 3872 O O . LEU A 1 487 ? 20.643 30.604 12.915 1.00 24.44 487 LEU A O 1
ATOM 3876 N N . ASN A 1 488 ? 21.311 29.354 11.161 1.00 25.61 488 ASN A N 1
ATOM 3877 C CA . ASN A 1 488 ? 22.690 28.967 11.523 1.00 25.61 488 ASN A CA 1
ATOM 3878 C C . ASN A 1 488 ? 22.933 27.808 12.510 1.00 25.61 488 ASN A C 1
ATOM 3880 O O . ASN A 1 488 ? 22.940 28.000 13.727 1.00 25.61 488 ASN A O 1
ATOM 3884 N N . ARG A 1 489 ? 23.371 26.667 11.941 1.00 23.06 489 ARG A N 1
ATOM 3885 C CA . ARG A 1 489 ? 24.660 25.949 12.174 1.00 23.06 489 ARG A CA 1
ATOM 3886 C C . ARG A 1 489 ? 24.649 24.616 11.397 1.00 23.06 489 ARG A C 1
ATOM 3888 O O . ARG A 1 489 ? 23.618 23.961 11.413 1.00 23.06 489 ARG A O 1
ATOM 3895 N N . TRP A 1 490 ? 25.698 24.136 10.721 1.00 23.30 490 TRP A N 1
ATOM 3896 C CA . TRP A 1 490 ? 27.037 24.652 10.340 1.00 23.30 490 TRP A CA 1
ATOM 3897 C C . TRP A 1 490 ? 27.217 24.416 8.799 1.00 23.30 490 TRP A C 1
ATOM 3899 O O . TRP A 1 490 ? 26.306 23.872 8.188 1.00 23.30 490 TRP A O 1
ATOM 3909 N N . ASP A 1 491 ? 28.224 24.825 8.006 1.00 24.59 491 ASP A N 1
ATOM 3910 C CA . ASP A 1 491 ? 29.617 25.301 8.174 1.00 24.59 491 ASP A CA 1
ATOM 3911 C C . ASP A 1 491 ? 30.646 24.166 8.474 1.00 24.59 491 ASP A C 1
ATOM 3913 O O . ASP A 1 491 ? 31.000 23.944 9.623 1.00 24.59 491 ASP A O 1
ATOM 3917 N N . ARG A 1 492 ? 31.241 23.417 7.521 1.00 31.09 492 ARG A N 1
ATOM 3918 C CA . ARG A 1 492 ? 31.555 23.587 6.067 1.00 31.09 492 ARG A CA 1
ATOM 3919 C C . ARG A 1 492 ? 31.818 22.182 5.449 1.00 31.09 492 ARG A C 1
ATOM 3921 O O . ARG A 1 492 ? 31.734 21.212 6.184 1.00 31.09 492 ARG A O 1
ATOM 3928 N N . THR A 1 493 ? 32.193 21.916 4.186 1.00 26.75 493 THR A N 1
ATOM 3929 C CA . THR A 1 493 ? 32.670 22.644 2.968 1.00 26.75 493 THR A CA 1
ATOM 3930 C C . THR A 1 493 ? 32.358 21.694 1.776 1.00 26.75 493 THR A C 1
ATOM 3932 O O . THR A 1 493 ? 32.242 20.501 2.017 1.00 26.75 493 THR A O 1
ATOM 3935 N N . PHE A 1 494 ? 32.208 22.029 0.487 1.00 25.55 494 PHE A N 1
ATOM 3936 C CA . PHE A 1 494 ? 32.646 23.130 -0.396 1.00 25.55 494 PHE A CA 1
ATOM 3937 C C . PHE A 1 494 ? 31.464 23.600 -1.294 1.00 25.55 494 PHE A C 1
ATOM 3939 O O . PHE A 1 494 ? 30.349 23.139 -1.117 1.00 25.55 494 PHE A O 1
ATOM 3946 N N . GLY A 1 495 ? 31.565 24.535 -2.252 1.00 22.73 495 GLY A N 1
ATOM 3947 C CA . GLY A 1 495 ? 32.687 25.361 -2.715 1.00 22.73 495 GLY A CA 1
ATOM 3948 C C . GLY A 1 495 ? 32.364 26.859 -2.789 1.00 22.73 495 GLY A C 1
ATOM 3949 O O . GLY A 1 495 ? 32.622 27.511 -3.798 1.00 22.73 495 GLY A O 1
ATOM 3950 N N . GLY A 1 496 ? 31.898 27.433 -1.676 1.00 25.22 496 GLY A N 1
ATOM 3951 C CA . GLY A 1 496 ? 32.312 28.788 -1.290 1.00 25.22 496 GLY A CA 1
ATOM 3952 C C . GLY A 1 496 ? 31.408 29.967 -1.660 1.00 25.22 496 GLY A C 1
ATOM 3953 O O . GLY A 1 496 ? 31.920 31.092 -1.781 1.00 25.22 496 GLY A O 1
ATOM 3954 N N . LEU A 1 497 ? 30.090 29.761 -1.761 1.00 30.61 497 LEU A N 1
ATOM 3955 C CA . LEU A 1 497 ? 29.175 30.813 -1.304 1.00 30.61 497 LEU A CA 1
ATOM 3956 C C . LEU A 1 497 ? 29.452 31.116 0.182 1.00 30.61 497 LEU A C 1
ATOM 3958 O O . LEU A 1 497 ? 29.949 30.265 0.916 1.00 30.61 497 LEU A O 1
ATOM 3962 N N . VAL A 1 498 ? 29.173 32.346 0.608 1.00 28.95 498 VAL A N 1
ATOM 3963 C CA . VAL A 1 498 ? 29.270 32.787 2.006 1.00 28.95 498 VAL A CA 1
ATOM 3964 C C . VAL A 1 498 ? 28.074 33.692 2.258 1.00 28.95 498 VAL A C 1
ATOM 3966 O O . VAL A 1 498 ? 27.951 34.729 1.607 1.00 28.95 498 VAL A O 1
ATOM 3969 N N . LEU A 1 499 ? 27.201 33.272 3.169 1.00 31.83 499 LEU A N 1
ATOM 3970 C CA . LEU A 1 499 ? 26.089 34.071 3.670 1.00 31.83 499 LEU A CA 1
ATOM 3971 C C . LEU A 1 499 ? 26.592 34.853 4.883 1.00 31.83 499 LEU A C 1
ATOM 3973 O O . LEU A 1 499 ? 26.864 34.269 5.929 1.00 31.83 499 LEU A O 1
ATOM 3977 N N . ASP A 1 500 ? 26.738 36.165 4.736 1.00 31.44 500 ASP A N 1
ATOM 3978 C CA . ASP A 1 500 ? 27.051 37.065 5.846 1.00 31.44 500 ASP A CA 1
ATOM 3979 C C . ASP A 1 500 ? 25.778 37.819 6.240 1.00 31.44 500 ASP A C 1
ATOM 3981 O O . ASP A 1 500 ? 25.435 38.858 5.673 1.00 31.44 500 ASP A O 1
ATOM 3985 N N . ASN A 1 501 ? 25.018 37.237 7.164 1.00 31.45 501 ASN A N 1
ATOM 3986 C CA . ASN A 1 501 ? 23.762 37.820 7.614 1.00 31.45 501 ASN A CA 1
ATOM 3987 C C . ASN A 1 501 ? 24.048 38.968 8.585 1.00 31.45 501 ASN A C 1
ATOM 3989 O O . ASN A 1 501 ? 24.390 38.755 9.749 1.00 31.45 501 ASN A O 1
ATOM 3993 N N . GLY A 1 502 ? 23.901 40.196 8.082 1.00 30.52 502 GLY A N 1
ATOM 3994 C CA . GLY A 1 502 ? 23.949 41.403 8.899 1.00 30.52 502 GLY A CA 1
ATOM 3995 C C . GLY A 1 502 ? 22.896 41.375 10.012 1.00 30.52 502 GLY A C 1
ATOM 3996 O O . GLY A 1 502 ? 21.872 40.710 9.907 1.00 30.52 502 GLY A O 1
ATOM 3997 N N . VAL A 1 503 ? 23.143 42.139 11.077 1.00 30.12 503 VAL A N 1
ATOM 3998 C CA . VAL A 1 503 ? 22.458 42.063 12.390 1.00 30.12 503 VAL A CA 1
ATOM 3999 C C . VAL A 1 503 ? 20.972 42.506 12.368 1.00 30.12 503 VAL A C 1
ATOM 4001 O O . VAL A 1 503 ? 20.367 42.719 13.414 1.00 30.12 503 VAL A O 1
ATOM 4004 N N . TYR A 1 504 ? 20.349 42.660 11.195 1.00 34.69 504 TYR A N 1
ATOM 4005 C CA . TYR A 1 504 ? 19.042 43.304 11.036 1.00 34.69 504 TYR A CA 1
ATOM 4006 C C . TYR A 1 504 ? 18.135 42.551 10.044 1.00 34.69 504 TYR A C 1
ATOM 4008 O O . TYR A 1 504 ? 18.594 42.205 8.955 1.00 34.69 504 TYR A O 1
ATOM 4016 N N . PRO A 1 505 ? 16.831 42.363 10.348 1.00 48.56 505 PRO A N 1
ATOM 4017 C CA . PRO A 1 505 ? 15.893 41.536 9.565 1.00 48.56 505 PRO A CA 1
ATOM 4018 C C . PRO A 1 505 ? 15.493 42.132 8.200 1.00 48.56 505 PRO A C 1
ATOM 4020 O O . PRO A 1 505 ? 14.548 41.673 7.562 1.00 48.56 505 PRO A O 1
ATOM 4023 N N . ASN A 1 506 ? 16.186 43.182 7.761 1.00 56.97 506 ASN A N 1
ATOM 4024 C CA . ASN A 1 506 ? 15.917 43.941 6.548 1.00 56.97 506 ASN A CA 1
ATOM 4025 C C . ASN A 1 506 ? 17.103 43.953 5.564 1.00 56.97 506 ASN A C 1
ATOM 4027 O O . ASN A 1 506 ? 17.087 44.733 4.612 1.00 56.97 506 ASN A O 1
ATOM 4031 N N . VAL A 1 507 ? 18.136 43.131 5.790 1.00 57.09 507 VAL A N 1
ATOM 4032 C CA . VAL A 1 507 ? 19.317 43.009 4.919 1.00 57.09 507 VAL A CA 1
ATOM 4033 C C . VAL A 1 507 ? 19.674 41.536 4.721 1.00 57.09 507 VAL A C 1
ATOM 4035 O O . VAL A 1 507 ? 19.841 40.814 5.697 1.00 57.09 507 VAL A O 1
ATOM 4038 N N . VAL A 1 508 ? 19.850 41.102 3.470 1.00 57.59 508 VAL A N 1
ATOM 4039 C CA . VAL A 1 508 ? 20.282 39.733 3.118 1.00 57.59 508 VAL A CA 1
ATOM 4040 C C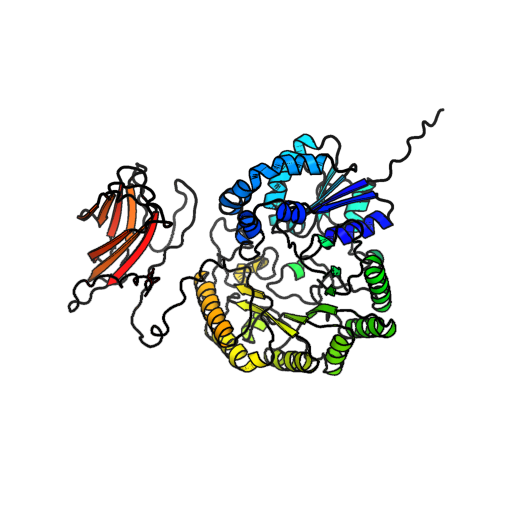 . VAL A 1 508 ? 21.457 39.802 2.142 1.00 57.59 508 VAL A C 1
ATOM 4042 O O . VAL A 1 508 ? 21.479 40.656 1.253 1.00 57.59 508 VAL A O 1
ATOM 4045 N N . ARG A 1 509 ? 22.450 38.918 2.304 1.00 58.62 509 ARG A N 1
ATOM 4046 C CA . ARG A 1 509 ? 23.651 38.845 1.455 1.00 58.62 509 ARG A CA 1
ATOM 4047 C C . ARG A 1 509 ? 23.794 37.473 0.803 1.00 58.62 509 ARG A C 1
ATOM 4049 O O . ARG A 1 509 ? 23.955 36.478 1.502 1.00 58.62 509 ARG A O 1
ATOM 4056 N N . TYR A 1 510 ? 23.838 37.443 -0.525 1.00 56.56 510 TYR A N 1
ATOM 4057 C CA . TYR A 1 510 ? 24.130 36.257 -1.329 1.00 56.56 510 TYR A CA 1
ATOM 4058 C C . TYR A 1 510 ? 25.499 36.421 -1.983 1.00 56.56 510 TYR A C 1
ATOM 4060 O O . TYR A 1 510 ? 25.795 37.460 -2.569 1.00 56.56 510 TYR A O 1
ATOM 4068 N N . LYS A 1 511 ? 26.350 35.399 -1.935 1.00 53.62 511 LYS A N 1
ATOM 4069 C CA . LYS A 1 511 ? 27.609 35.413 -2.687 1.00 53.62 511 LYS A CA 1
ATOM 4070 C C . LYS A 1 511 ? 27.379 34.845 -4.088 1.00 53.62 511 LYS A C 1
ATOM 4072 O O . LYS A 1 511 ? 26.655 33.873 -4.252 1.00 53.62 511 LYS A O 1
ATOM 4077 N N . VAL A 1 512 ? 28.013 35.436 -5.092 1.00 54.56 512 VAL A N 1
ATOM 4078 C CA . VAL A 1 512 ? 27.911 35.034 -6.499 1.00 54.56 512 VAL A CA 1
ATOM 4079 C C . VAL A 1 512 ? 29.292 34.597 -6.971 1.00 54.56 512 VAL A C 1
ATOM 4081 O O . VAL A 1 512 ? 30.251 35.360 -6.849 1.00 54.56 512 VAL A O 1
ATOM 4084 N N . ARG A 1 513 ? 29.412 33.373 -7.497 1.00 53.16 513 ARG A N 1
ATOM 4085 C CA . ARG A 1 513 ? 30.655 32.840 -8.077 1.00 53.16 513 ARG A CA 1
ATOM 4086 C C . ARG A 1 513 ? 30.477 32.629 -9.586 1.00 53.16 513 ARG A C 1
ATOM 4088 O O . ARG A 1 513 ? 29.758 31.707 -9.962 1.00 53.16 513 ARG A O 1
ATOM 4095 N N . PRO A 1 514 ? 31.101 33.447 -10.452 1.00 49.03 514 PRO A N 1
ATOM 4096 C CA . PRO A 1 514 ? 31.110 33.183 -11.885 1.00 49.03 514 PRO A CA 1
ATOM 4097 C C . PRO A 1 514 ? 32.047 32.005 -12.194 1.00 49.03 514 PRO A C 1
ATOM 4099 O O . PRO A 1 514 ? 33.068 31.818 -11.533 1.00 49.03 514 PRO A O 1
ATOM 4102 N N . LEU A 1 515 ? 31.743 31.237 -13.239 1.00 44.44 515 LEU A N 1
ATOM 4103 C CA . LEU A 1 515 ? 32.587 30.108 -13.662 1.00 44.44 515 LEU A CA 1
ATOM 4104 C C . LEU A 1 515 ? 33.759 30.525 -14.574 1.00 44.44 515 LEU A C 1
ATOM 4106 O O . LEU A 1 515 ? 34.678 29.740 -14.793 1.00 44.44 515 LEU A O 1
ATOM 4110 N N . ARG A 1 516 ? 33.748 31.756 -15.108 1.00 51.91 516 ARG A N 1
ATOM 4111 C CA . ARG A 1 516 ? 34.821 32.385 -15.907 1.00 51.91 516 ARG A CA 1
ATOM 4112 C C . ARG A 1 516 ? 34.814 33.901 -15.627 1.00 51.91 516 ARG A C 1
ATOM 4114 O O . ARG A 1 516 ? 33.780 34.432 -15.247 1.00 51.91 516 ARG A O 1
ATOM 4121 N N . GLN A 1 517 ? 35.913 34.629 -15.831 1.00 58.69 517 GLN A N 1
ATOM 4122 C CA . GLN A 1 517 ? 35.896 36.102 -15.690 1.00 58.69 517 GLN A CA 1
ATOM 4123 C C . GLN A 1 517 ? 35.126 36.770 -16.843 1.00 58.69 517 GLN A C 1
ATOM 4125 O O . GLN A 1 517 ? 35.171 36.267 -17.973 1.00 58.69 517 GLN A O 1
ATOM 4130 N N . GLY A 1 518 ? 34.468 37.905 -16.587 1.00 65.25 518 GLY A N 1
ATOM 4131 C CA . GLY A 1 518 ? 33.953 38.816 -17.619 1.00 65.25 518 GLY A CA 1
ATOM 4132 C C . GLY A 1 518 ? 32.694 39.584 -17.208 1.00 65.25 518 GLY A C 1
ATOM 4133 O O . GLY A 1 518 ? 32.315 39.598 -16.039 1.00 65.25 518 GLY A O 1
ATOM 4134 N N . THR A 1 519 ? 32.037 40.198 -18.192 1.00 63.91 519 THR A N 1
ATOM 4135 C CA . THR A 1 519 ? 30.738 40.870 -18.037 1.00 63.91 519 THR A CA 1
ATOM 4136 C C . THR A 1 519 ? 29.596 39.858 -17.983 1.00 63.91 519 THR A C 1
ATOM 4138 O O . THR A 1 519 ? 29.577 38.891 -18.750 1.00 63.91 519 THR A O 1
ATOM 4141 N N . TYR A 1 520 ? 28.629 40.096 -17.101 1.00 60.88 520 TYR A N 1
ATOM 4142 C CA . TYR A 1 520 ? 27.439 39.273 -16.923 1.00 60.88 520 TYR A CA 1
ATOM 4143 C C . TYR A 1 520 ? 26.169 40.122 -16.985 1.00 60.88 520 TYR A C 1
ATOM 4145 O O . TYR A 1 520 ? 26.071 41.178 -16.357 1.00 60.88 520 TYR A O 1
ATOM 4153 N N . GLU A 1 521 ? 25.190 39.622 -17.729 1.00 59.44 521 GLU A N 1
ATOM 4154 C CA . GLU A 1 521 ? 23.788 39.982 -17.572 1.00 59.44 521 GLU A CA 1
ATOM 4155 C C . GLU A 1 521 ? 23.216 39.225 -16.380 1.00 59.44 521 GLU A C 1
ATOM 4157 O O . GLU A 1 521 ? 23.598 38.082 -16.106 1.00 59.44 521 GLU A O 1
ATOM 4162 N N . TRP A 1 522 ? 22.274 39.857 -15.693 1.00 59.72 522 TRP A N 1
ATOM 4163 C CA . TRP A 1 522 ? 21.528 39.252 -14.602 1.00 59.72 522 TRP A CA 1
ATOM 4164 C C . TRP A 1 522 ? 20.034 39.487 -14.769 1.00 59.72 522 TRP A C 1
ATOM 4166 O O . TRP A 1 522 ? 19.628 40.511 -15.316 1.00 59.72 522 TRP A O 1
ATOM 4176 N N . TRP A 1 523 ? 19.233 38.574 -14.221 1.00 54.69 523 TRP A N 1
ATOM 4177 C CA . TRP A 1 523 ? 17.807 38.774 -13.975 1.00 54.69 523 TRP A CA 1
ATOM 4178 C C . TRP A 1 523 ? 17.489 38.347 -12.544 1.00 54.69 523 TRP A C 1
ATOM 4180 O O . TRP A 1 523 ? 17.901 37.271 -12.111 1.00 54.69 523 TRP A O 1
ATOM 4190 N N . LEU A 1 524 ? 16.771 39.193 -11.808 1.00 53.62 524 LEU A N 1
ATOM 4191 C CA . LEU A 1 524 ? 16.339 38.928 -10.434 1.00 53.62 524 LEU A CA 1
ATOM 4192 C C . LEU A 1 524 ? 14.815 38.793 -10.420 1.00 53.62 524 LEU A C 1
ATOM 4194 O O . LEU A 1 524 ? 14.132 39.725 -10.843 1.00 53.62 524 LEU A O 1
ATOM 4198 N N . GLY A 1 525 ? 14.310 37.650 -9.953 1.00 51.69 525 GLY A N 1
ATOM 4199 C CA . GLY A 1 525 ? 12.886 37.367 -9.766 1.00 51.69 525 GLY A CA 1
ATOM 4200 C C . GLY A 1 525 ? 12.544 37.274 -8.280 1.00 51.69 525 GLY A C 1
ATOM 4201 O O . GLY A 1 525 ? 13.145 36.476 -7.562 1.00 51.69 525 GLY A O 1
ATOM 4202 N N . MET A 1 526 ? 11.594 38.075 -7.795 1.00 53.09 526 MET A N 1
ATOM 4203 C CA . MET A 1 526 ? 11.210 38.122 -6.372 1.00 53.09 526 MET A CA 1
ATOM 4204 C C . MET A 1 526 ? 9.692 38.160 -6.201 1.00 53.09 526 MET A C 1
ATOM 4206 O O . MET A 1 526 ? 9.032 38.888 -6.934 1.00 53.09 526 MET A O 1
ATOM 4210 N N . ALA A 1 527 ? 9.140 37.443 -5.218 1.00 51.06 527 ALA A N 1
ATOM 4211 C CA . ALA A 1 527 ? 7.755 37.648 -4.779 1.00 51.06 527 ALA A CA 1
ATOM 4212 C C . ALA A 1 527 ? 7.703 38.566 -3.555 1.00 51.06 527 ALA A C 1
ATOM 4214 O O . ALA A 1 527 ? 8.550 38.475 -2.664 1.00 51.06 527 ALA A O 1
ATOM 4215 N N . ALA A 1 528 ? 6.698 39.440 -3.517 1.00 50.53 528 ALA A N 1
ATOM 4216 C CA . ALA A 1 528 ? 6.483 40.384 -2.432 1.00 50.53 528 ALA A CA 1
ATOM 4217 C C . ALA A 1 528 ? 4.991 40.698 -2.257 1.00 50.53 528 ALA A C 1
ATOM 4219 O O . ALA A 1 528 ? 4.321 41.108 -3.205 1.00 50.53 528 ALA A O 1
ATOM 4220 N N . ASP A 1 529 ? 4.508 40.569 -1.023 1.00 48.56 529 ASP A N 1
ATOM 4221 C CA . ASP A 1 529 ? 3.090 40.739 -0.675 1.00 48.56 529 ASP A CA 1
ATOM 4222 C C . ASP A 1 529 ? 2.702 42.211 -0.428 1.00 48.56 529 ASP A C 1
ATOM 4224 O O . ASP A 1 529 ? 1.524 42.557 -0.366 1.00 48.56 529 ASP A O 1
ATOM 4228 N N . GLU A 1 530 ? 3.693 43.103 -0.300 1.00 52.69 530 GLU A N 1
ATOM 4229 C CA . GLU A 1 530 ? 3.501 44.526 -0.010 1.00 52.69 530 GLU A CA 1
ATOM 4230 C C . GLU A 1 530 ? 4.433 45.450 -0.825 1.00 52.69 530 GLU A C 1
ATOM 4232 O O . GLU A 1 530 ? 5.593 45.108 -1.088 1.00 52.69 530 GLU A O 1
ATOM 4237 N N . PRO A 1 531 ? 3.995 46.685 -1.149 1.00 55.25 531 PRO A N 1
ATOM 4238 C CA . PRO A 1 531 ? 4.824 47.687 -1.816 1.00 55.25 531 PRO A CA 1
ATOM 4239 C C . PRO A 1 531 ? 5.888 48.275 -0.867 1.00 55.25 531 PRO A C 1
ATOM 4241 O O . PRO A 1 531 ? 5.674 49.290 -0.202 1.00 55.25 531 PRO A O 1
ATOM 4244 N N . ARG A 1 532 ? 7.068 47.645 -0.808 1.00 63.78 532 ARG A N 1
ATOM 4245 C CA . ARG A 1 532 ? 8.216 48.072 0.015 1.00 63.78 532 ARG A CA 1
ATOM 4246 C C . ARG A 1 532 ? 9.372 48.604 -0.836 1.00 63.78 532 ARG A C 1
ATOM 4248 O O . ARG A 1 532 ? 9.622 48.111 -1.930 1.00 63.78 532 ARG A O 1
ATOM 4255 N N . THR A 1 533 ? 10.113 49.588 -0.319 1.00 67.62 533 THR A N 1
ATOM 4256 C CA . THR A 1 533 ? 11.375 50.024 -0.941 1.00 67.62 533 THR A CA 1
ATOM 4257 C C . THR A 1 533 ? 12.444 48.945 -0.776 1.00 67.62 533 THR A C 1
ATOM 4259 O O . THR A 1 533 ? 12.712 48.527 0.355 1.00 67.62 533 THR A O 1
ATOM 4262 N N . LEU A 1 534 ? 13.064 48.550 -1.889 1.00 67.38 534 LEU A N 1
ATOM 4263 C CA . LEU A 1 534 ? 14.167 47.595 -1.977 1.00 67.38 534 LEU A CA 1
ATOM 4264 C C . LEU A 1 534 ? 15.374 48.238 -2.679 1.00 67.38 534 LEU A C 1
ATOM 4266 O O . LEU A 1 534 ? 15.228 48.903 -3.706 1.00 67.38 534 LEU A O 1
ATOM 4270 N N . GLU A 1 535 ? 16.568 47.991 -2.152 1.00 73.25 535 GLU A N 1
ATOM 4271 C CA . GLU A 1 535 ? 17.855 48.226 -2.803 1.00 73.25 535 GLU A CA 1
ATOM 4272 C C . GLU A 1 535 ? 18.527 46.886 -3.124 1.00 73.25 535 GLU A C 1
ATOM 4274 O O . GLU A 1 535 ? 18.508 45.975 -2.291 1.00 73.25 535 GLU A O 1
ATOM 4279 N N . CYS A 1 536 ? 19.185 46.781 -4.279 1.00 68.44 536 CYS A N 1
ATOM 4280 C CA . CYS A 1 536 ? 20.105 45.683 -4.584 1.00 68.44 536 CYS A CA 1
ATOM 4281 C C . CYS A 1 536 ? 21.486 46.243 -4.932 1.00 68.44 536 CYS A C 1
ATOM 4283 O O . CYS A 1 536 ? 21.604 47.174 -5.730 1.00 68.44 536 CYS A O 1
ATOM 4285 N N . TRP A 1 537 ? 22.521 45.663 -4.333 1.00 70.25 537 TRP A N 1
ATOM 4286 C CA . TRP A 1 537 ? 23.924 46.050 -4.460 1.00 70.25 537 TRP A CA 1
ATOM 4287 C C . TRP A 1 537 ? 24.759 44.844 -4.905 1.00 70.25 537 TRP A C 1
ATOM 4289 O O . TRP A 1 537 ? 24.448 43.727 -4.498 1.00 70.25 537 TRP A O 1
ATOM 4299 N N . VAL A 1 538 ? 25.853 45.047 -5.642 1.00 67.12 538 VAL A N 1
ATOM 4300 C CA . VAL A 1 538 ? 26.910 44.039 -5.852 1.00 67.12 538 VAL A CA 1
ATOM 4301 C C . VAL A 1 538 ? 28.250 44.624 -5.423 1.00 67.12 538 VAL A C 1
ATOM 4303 O O . VAL A 1 538 ? 28.721 45.609 -5.988 1.00 67.12 538 VAL A O 1
ATOM 4306 N N . GLY A 1 539 ? 28.857 44.028 -4.394 1.00 69.25 539 GLY A N 1
ATOM 4307 C CA . GLY A 1 539 ? 29.935 44.685 -3.654 1.00 69.25 539 GLY A CA 1
ATOM 4308 C C . GLY A 1 539 ? 29.429 46.007 -3.071 1.00 69.25 539 GLY A C 1
ATOM 4309 O O . GLY A 1 539 ? 28.342 46.051 -2.493 1.00 69.25 539 GLY A O 1
ATOM 4310 N N . ASP A 1 540 ? 30.184 47.082 -3.286 1.00 65.94 540 ASP A N 1
ATOM 4311 C CA . ASP A 1 540 ? 29.805 48.443 -2.885 1.00 65.94 540 ASP A CA 1
ATOM 4312 C C . ASP A 1 540 ? 28.991 49.198 -3.961 1.00 65.94 540 ASP A C 1
ATOM 4314 O O . ASP A 1 540 ? 28.584 50.340 -3.748 1.00 65.94 540 ASP A O 1
ATOM 4318 N N . CYS A 1 541 ? 28.712 48.574 -5.113 1.00 61.38 541 CYS A N 1
ATOM 4319 C CA . CYS A 1 541 ? 27.959 49.188 -6.209 1.00 61.38 541 CYS A CA 1
ATOM 4320 C C . CYS A 1 541 ? 26.449 48.948 -6.060 1.00 61.38 541 CYS A C 1
ATOM 4322 O O . CYS A 1 541 ? 25.977 47.820 -6.205 1.00 61.38 541 CYS A O 1
ATOM 4324 N N . LEU A 1 542 ? 25.675 50.011 -5.833 1.00 67.50 542 LEU A N 1
ATOM 4325 C CA . LEU A 1 542 ? 24.211 49.990 -5.916 1.00 67.50 542 LEU A CA 1
ATOM 4326 C C . LEU A 1 542 ? 23.775 49.738 -7.371 1.00 67.50 542 LEU A C 1
ATOM 4328 O O . LEU A 1 542 ? 24.061 50.552 -8.246 1.00 67.50 542 LEU A O 1
ATOM 4332 N N . LEU A 1 543 ? 23.068 48.634 -7.629 1.00 65.19 543 LEU A N 1
ATOM 4333 C CA . LEU A 1 543 ? 22.514 48.308 -8.951 1.00 65.19 543 LEU A CA 1
ATOM 4334 C C . LEU A 1 543 ? 21.106 48.880 -9.156 1.00 65.19 543 LEU A C 1
ATOM 4336 O O . LEU A 1 543 ? 20.735 49.219 -10.277 1.00 65.19 543 LEU A O 1
ATOM 4340 N N . LEU A 1 544 ? 20.305 48.963 -8.090 1.00 66.88 544 LEU A N 1
ATOM 4341 C CA . LEU A 1 544 ? 18.933 49.477 -8.136 1.00 66.88 544 LEU A CA 1
ATOM 4342 C C . LEU A 1 544 ? 18.455 49.962 -6.767 1.00 66.88 544 LEU A C 1
ATOM 4344 O O . LEU A 1 544 ? 18.753 49.348 -5.744 1.00 66.88 544 LEU A O 1
ATOM 4348 N N . THR A 1 545 ? 17.588 50.972 -6.789 1.00 63.09 545 THR A N 1
ATOM 4349 C CA . THR A 1 545 ? 16.625 51.267 -5.723 1.00 63.09 545 THR A CA 1
ATOM 4350 C C . THR A 1 545 ? 15.243 51.323 -6.363 1.00 63.09 545 THR A C 1
ATOM 4352 O O . THR A 1 545 ? 15.046 52.029 -7.351 1.00 63.09 545 THR A O 1
ATOM 4355 N N . MET A 1 546 ? 14.275 50.589 -5.821 1.00 60.19 546 MET A N 1
ATOM 4356 C CA . MET A 1 546 ? 12.907 50.538 -6.340 1.00 60.19 546 MET A CA 1
ATOM 4357 C C . MET A 1 546 ? 11.889 50.616 -5.206 1.00 60.19 546 MET A C 1
ATOM 4359 O O . MET A 1 546 ? 12.085 50.035 -4.145 1.00 60.19 546 MET A O 1
ATOM 4363 N N . THR A 1 547 ? 10.796 51.344 -5.429 1.00 54.84 547 THR A N 1
ATOM 4364 C CA . THR A 1 547 ? 9.615 51.353 -4.552 1.00 54.84 547 THR A CA 1
ATOM 4365 C C . THR A 1 547 ? 8.390 51.143 -5.436 1.00 54.84 547 THR A C 1
ATOM 4367 O O . THR A 1 547 ? 8.146 51.990 -6.301 1.00 54.84 547 THR A O 1
ATOM 4370 N N . PRO A 1 548 ? 7.629 50.051 -5.272 1.00 47.50 548 PRO A N 1
ATOM 4371 C CA . PRO A 1 548 ? 6.406 49.849 -6.033 1.00 47.50 548 PRO A CA 1
ATOM 4372 C C . PRO A 1 548 ? 5.377 50.927 -5.693 1.00 47.50 548 PRO A C 1
ATOM 4374 O O . PRO A 1 548 ? 5.207 51.299 -4.531 1.00 47.50 548 PRO A O 1
ATOM 4377 N N . ARG A 1 549 ? 4.647 51.398 -6.704 1.00 40.56 549 ARG A N 1
ATOM 4378 C CA . ARG A 1 549 ? 3.356 52.057 -6.487 1.00 40.56 549 ARG A CA 1
ATOM 4379 C C . ARG A 1 549 ? 2.284 50.986 -6.592 1.00 40.56 549 ARG A C 1
ATOM 4381 O O . ARG A 1 549 ? 2.250 50.272 -7.589 1.00 40.56 549 ARG A O 1
ATOM 4388 N N . SER A 1 550 ? 1.409 50.890 -5.599 1.00 38.44 550 SER A N 1
ATOM 4389 C CA . SER A 1 550 ? 0.219 50.052 -5.690 1.00 38.44 550 SER A CA 1
ATOM 4390 C C . SER A 1 550 ? -0.727 50.611 -6.758 1.00 38.44 550 SER A C 1
ATOM 4392 O O . SER A 1 550 ? -1.416 51.608 -6.551 1.00 38.44 550 SER A O 1
ATOM 4394 N N . THR A 1 551 ? -0.766 49.966 -7.921 1.00 34.12 551 THR A N 1
ATOM 4395 C CA . THR A 1 551 ? -1.871 50.102 -8.875 1.00 34.12 551 THR A CA 1
ATOM 4396 C C . THR A 1 551 ? -2.993 49.187 -8.401 1.00 34.12 551 THR A C 1
ATOM 4398 O O . THR A 1 551 ? -2.836 47.970 -8.403 1.00 34.12 551 THR A O 1
ATOM 4401 N N . GLY A 1 552 ? -4.085 49.772 -7.904 1.00 29.66 552 GLY A N 1
ATOM 4402 C CA . GLY A 1 552 ? -5.137 49.027 -7.210 1.00 29.66 552 GLY A CA 1
ATOM 4403 C C . GLY A 1 552 ? -5.907 48.069 -8.121 1.00 29.66 552 GLY A C 1
ATOM 4404 O O . GLY A 1 552 ? -6.535 48.505 -9.083 1.00 29.66 552 GLY A O 1
ATOM 4405 N N . GLY A 1 553 ? -5.899 46.785 -7.768 1.00 26.00 553 GLY A N 1
ATOM 4406 C CA . GLY A 1 553 ? -6.665 45.718 -8.405 1.00 26.00 553 GLY A CA 1
ATOM 4407 C C . GLY A 1 553 ? -6.617 44.445 -7.556 1.00 26.00 553 GLY A C 1
ATOM 4408 O O . GLY A 1 553 ? -5.661 44.233 -6.813 1.00 26.00 553 GLY A O 1
ATOM 4409 N N . MET A 1 554 ? -7.666 43.627 -7.635 1.00 38.72 554 MET A N 1
ATOM 4410 C CA . MET A 1 554 ? -7.684 42.252 -7.116 1.00 38.72 554 MET A CA 1
ATOM 4411 C C . MET A 1 554 ? -7.355 41.278 -8.258 1.00 38.72 554 MET A C 1
ATOM 4413 O O . MET A 1 554 ? -7.600 41.621 -9.414 1.00 38.72 554 MET A O 1
ATOM 4417 N N . PHE A 1 555 ? -6.886 40.070 -7.908 1.00 25.19 555 PHE A N 1
ATOM 4418 C CA . PHE A 1 555 ? -6.325 39.038 -8.810 1.00 25.19 555 PHE A CA 1
ATOM 4419 C C . PHE A 1 555 ? -4.956 39.441 -9.417 1.00 25.19 555 PHE A C 1
ATOM 4421 O O . PHE A 1 555 ? -4.723 40.615 -9.685 1.00 25.19 555 PHE A O 1
ATOM 4428 N N . ASP A 1 556 ? -3.977 38.558 -9.646 1.00 26.52 556 ASP A N 1
ATOM 4429 C CA . ASP A 1 556 ? -3.847 37.110 -9.372 1.00 26.52 556 ASP A CA 1
ATOM 4430 C C . ASP A 1 556 ? -2.769 36.843 -8.278 1.00 26.52 556 ASP A C 1
ATOM 4432 O O . ASP A 1 556 ? -2.187 37.770 -7.712 1.00 26.52 556 ASP A O 1
ATOM 4436 N N . THR A 1 557 ? -2.509 35.573 -7.944 1.00 36.56 557 THR A N 1
ATOM 4437 C CA . THR A 1 557 ? -1.507 35.128 -6.947 1.00 36.56 557 THR A CA 1
ATOM 4438 C C . THR A 1 557 ? -0.068 35.561 -7.258 1.00 36.56 557 THR A C 1
ATOM 4440 O O . THR A 1 557 ? 0.362 35.452 -8.402 1.00 36.56 557 THR A O 1
ATOM 4443 N N . ASN A 1 558 ? 0.704 35.904 -6.216 1.00 39.28 558 ASN A N 1
ATOM 4444 C CA . ASN A 1 558 ? 2.161 36.121 -6.220 1.00 39.28 558 ASN A CA 1
ATOM 4445 C C . ASN A 1 558 ? 2.684 37.044 -7.337 1.00 39.28 558 ASN A C 1
ATOM 4447 O O . ASN A 1 558 ? 3.173 36.585 -8.369 1.00 39.28 558 ASN A O 1
ATOM 4451 N N . VAL A 1 559 ? 2.681 38.360 -7.093 1.00 38.38 559 VAL A N 1
ATOM 4452 C CA . VAL A 1 559 ? 3.269 39.337 -8.024 1.00 38.38 559 VAL A CA 1
ATOM 4453 C C . VAL A 1 559 ? 4.797 39.188 -8.051 1.00 38.38 559 VAL A C 1
ATOM 4455 O O . VAL A 1 559 ? 5.509 39.791 -7.249 1.00 38.38 559 VAL A O 1
ATOM 4458 N N . ALA A 1 560 ? 5.302 38.377 -8.980 1.00 44.69 560 ALA A N 1
ATOM 4459 C CA . ALA A 1 560 ? 6.729 38.214 -9.223 1.00 44.69 560 ALA A CA 1
ATOM 4460 C C . ALA A 1 560 ? 7.295 39.448 -9.949 1.00 44.69 560 ALA A C 1
ATOM 4462 O O . ALA A 1 560 ? 6.891 39.771 -11.067 1.00 44.69 560 ALA A O 1
ATOM 4463 N N . TRP A 1 561 ? 8.225 40.161 -9.314 1.00 52.19 561 TRP A N 1
ATOM 4464 C CA . TRP A 1 561 ? 8.905 41.313 -9.907 1.00 52.19 561 TRP A CA 1
ATOM 4465 C C . TRP A 1 561 ? 10.182 40.858 -10.600 1.00 52.19 561 TRP A C 1
ATOM 4467 O O . TRP A 1 561 ? 10.993 40.157 -9.995 1.00 52.19 561 TRP A O 1
ATOM 4477 N N . PHE A 1 562 ? 10.382 41.321 -11.833 1.00 44.88 562 PHE A N 1
ATOM 4478 C CA . PHE A 1 562 ? 11.568 41.032 -12.630 1.00 44.88 562 PHE A CA 1
ATOM 4479 C C . PHE A 1 562 ? 12.328 42.315 -12.963 1.00 44.88 562 PHE A C 1
ATOM 4481 O O . PHE A 1 562 ? 11.743 43.310 -13.402 1.00 44.88 562 PHE A O 1
ATOM 4488 N N . ARG A 1 563 ? 13.653 42.289 -12.802 1.00 53.06 563 ARG A N 1
ATOM 4489 C CA . ARG A 1 563 ? 14.557 43.294 -13.379 1.00 53.06 563 ARG A CA 1
ATOM 4490 C C . ARG A 1 563 ? 15.807 42.645 -13.944 1.00 53.06 563 ARG A C 1
ATOM 4492 O O . ARG A 1 563 ? 16.262 41.632 -13.424 1.00 53.06 563 ARG A O 1
ATOM 4499 N N . CYS A 1 564 ? 16.341 43.279 -14.982 1.00 49.97 564 CYS A N 1
ATOM 4500 C CA . CYS A 1 564 ? 17.586 42.932 -15.646 1.00 49.97 564 CYS A CA 1
ATOM 4501 C C . CYS A 1 564 ? 18.628 44.055 -15.525 1.00 49.97 564 CYS A C 1
ATOM 4503 O O . CYS A 1 564 ? 18.295 45.204 -15.215 1.00 49.97 564 CYS A O 1
ATOM 4505 N N . GLY A 1 565 ? 19.885 43.724 -15.816 1.00 59.03 565 GLY A N 1
ATOM 4506 C CA . GLY A 1 565 ? 20.979 44.681 -15.977 1.00 59.03 565 GLY A CA 1
ATOM 4507 C C . GLY A 1 565 ? 22.304 43.983 -16.286 1.00 59.03 565 GLY A C 1
ATOM 4508 O O . GLY A 1 565 ? 22.339 42.772 -16.495 1.00 59.03 565 GLY A O 1
ATOM 4509 N N . THR A 1 566 ? 23.407 44.736 -16.273 1.00 56.34 566 THR A N 1
ATOM 4510 C CA . THR A 1 566 ? 24.763 44.222 -16.542 1.00 56.34 566 THR A CA 1
ATOM 4511 C C . THR A 1 566 ? 25.760 44.661 -15.475 1.00 56.34 566 THR A C 1
ATOM 4513 O O . THR A 1 566 ? 25.786 45.840 -15.124 1.00 56.34 566 THR A O 1
ATOM 4516 N N . PHE A 1 567 ? 26.627 43.758 -15.014 1.00 62.94 567 PHE A N 1
ATOM 4517 C CA . PHE A 1 567 ? 27.808 44.102 -14.210 1.00 62.94 567 PHE A CA 1
ATOM 4518 C C . PHE A 1 567 ? 28.998 43.186 -14.528 1.00 62.94 567 PHE A C 1
ATOM 4520 O O . PHE A 1 567 ? 28.838 42.109 -15.102 1.00 62.94 567 PHE A O 1
ATOM 4527 N N . GLU A 1 568 ? 30.212 43.619 -14.191 1.00 62.47 568 GLU A N 1
ATOM 4528 C CA . GLU A 1 568 ? 31.418 42.802 -14.356 1.00 62.47 568 GLU A CA 1
ATOM 4529 C C . GLU A 1 568 ? 31.670 41.946 -13.107 1.00 62.47 568 GLU A C 1
ATOM 4531 O O . GLU A 1 568 ? 31.541 42.423 -11.978 1.00 62.47 568 GLU A O 1
ATOM 4536 N N . LEU A 1 569 ? 32.022 40.672 -13.306 1.00 59.81 569 LEU A N 1
ATOM 4537 C CA . LEU A 1 569 ? 32.299 39.723 -12.230 1.00 59.81 569 LEU A CA 1
ATOM 4538 C C . LEU A 1 569 ? 33.747 39.201 -12.301 1.00 59.81 569 LEU A C 1
ATOM 4540 O O . LEU A 1 569 ? 34.116 38.529 -13.274 1.00 59.81 569 LEU A O 1
ATOM 4544 N N . PRO A 1 570 ? 34.568 39.429 -11.256 1.00 56.84 570 PRO A N 1
ATOM 4545 C CA . PRO A 1 570 ? 35.872 38.790 -11.133 1.00 56.84 570 PRO A CA 1
ATOM 4546 C C . PRO A 1 570 ? 35.722 37.312 -10.739 1.00 56.84 570 PRO A C 1
ATOM 4548 O O . PRO A 1 570 ? 34.788 36.929 -10.031 1.00 56.84 570 PRO A O 1
ATOM 4551 N N . LEU A 1 571 ? 36.697 36.481 -11.124 1.00 48.91 571 LEU A N 1
ATOM 4552 C CA . LEU A 1 571 ? 36.756 35.042 -10.796 1.00 48.91 571 LEU A CA 1
ATOM 4553 C C . LEU A 1 571 ? 36.685 34.723 -9.290 1.00 48.91 571 LEU A C 1
ATOM 4555 O O . LEU A 1 571 ? 36.306 33.620 -8.906 1.00 48.91 571 LEU A O 1
ATOM 4559 N N . THR A 1 572 ? 37.032 35.677 -8.427 1.00 52.09 572 THR A N 1
ATOM 4560 C CA . THR A 1 572 ? 36.950 35.559 -6.962 1.00 52.09 572 THR A CA 1
ATOM 4561 C C . THR A 1 572 ? 35.514 35.594 -6.416 1.00 52.09 572 THR A C 1
ATOM 4563 O O . THR A 1 572 ? 35.287 35.209 -5.263 1.00 52.09 572 THR A O 1
ATOM 4566 N N . GLY A 1 573 ? 34.546 36.001 -7.243 1.00 55.16 573 GLY A N 1
ATOM 4567 C CA . GLY A 1 573 ? 33.144 36.179 -6.879 1.00 55.16 573 GLY A CA 1
ATOM 4568 C C . GLY A 1 573 ? 32.854 37.497 -6.155 1.00 55.16 573 GLY A C 1
ATOM 4569 O O . GLY A 1 573 ? 33.749 38.146 -5.616 1.00 55.16 573 GLY A O 1
ATOM 4570 N N . ALA A 1 574 ? 31.578 37.881 -6.128 1.00 60.12 574 ALA A N 1
ATOM 4571 C CA . ALA A 1 574 ? 31.086 39.117 -5.516 1.00 60.12 574 ALA A CA 1
ATOM 4572 C C . ALA A 1 574 ? 29.972 38.838 -4.491 1.00 60.12 574 ALA A C 1
ATOM 4574 O O . ALA A 1 574 ? 29.520 37.701 -4.354 1.00 60.12 574 ALA A O 1
ATOM 4575 N N . ILE A 1 575 ? 29.525 39.864 -3.761 1.00 60.09 575 ILE A N 1
ATOM 4576 C CA . ILE A 1 575 ? 28.423 39.762 -2.792 1.00 60.09 575 ILE A CA 1
ATOM 4577 C C . ILE A 1 575 ? 27.256 40.627 -3.267 1.00 60.09 575 ILE A C 1
ATOM 4579 O O . ILE A 1 575 ? 27.355 41.851 -3.273 1.00 60.09 575 ILE A O 1
ATOM 4583 N N . LEU A 1 576 ? 26.155 39.978 -3.632 1.00 63.81 576 LEU A N 1
ATOM 4584 C CA . LEU A 1 576 ? 24.850 40.583 -3.860 1.00 63.81 576 LEU A CA 1
ATOM 4585 C C . LEU A 1 576 ? 24.225 40.920 -2.494 1.00 63.81 576 LEU A C 1
ATOM 4587 O O . LEU A 1 576 ? 23.987 40.015 -1.697 1.00 63.81 576 LEU A O 1
ATOM 4591 N N . THR A 1 577 ? 23.959 42.191 -2.195 1.00 65.25 577 THR A N 1
ATOM 4592 C CA . THR A 1 577 ? 23.264 42.604 -0.960 1.00 65.25 577 THR A CA 1
ATOM 4593 C C . THR A 1 577 ? 21.888 43.165 -1.295 1.00 65.25 577 THR A C 1
ATOM 4595 O O . THR A 1 577 ? 21.791 44.178 -1.986 1.00 65.25 577 THR A O 1
ATOM 4598 N N . LEU A 1 578 ? 20.830 42.554 -0.762 1.00 66.44 578 LEU A N 1
ATOM 4599 C CA . LEU A 1 578 ? 19.484 43.127 -0.736 1.00 66.44 578 LEU A CA 1
ATOM 4600 C C . LEU A 1 578 ? 19.283 43.915 0.560 1.00 66.44 578 LEU A C 1
ATOM 4602 O O . LEU A 1 578 ? 19.670 43.448 1.633 1.00 66.44 578 LEU A O 1
ATOM 4606 N N . ARG A 1 579 ? 18.654 45.092 0.478 1.00 69.38 579 ARG A N 1
ATOM 4607 C CA . ARG A 1 579 ? 18.207 45.872 1.645 1.00 69.38 579 ARG A CA 1
ATOM 4608 C C . ARG A 1 579 ? 16.768 46.327 1.452 1.00 69.38 579 ARG A C 1
ATOM 4610 O O . ARG A 1 579 ? 16.445 46.883 0.410 1.00 69.38 579 ARG A O 1
ATOM 4617 N N . ALA A 1 580 ? 15.920 46.140 2.454 1.00 65.44 580 ALA A N 1
ATOM 4618 C CA . ALA A 1 580 ? 14.518 46.549 2.435 1.00 65.44 580 ALA A CA 1
ATOM 4619 C C . ALA A 1 580 ? 14.196 47.538 3.567 1.00 65.44 580 ALA A C 1
ATOM 4621 O O . ALA A 1 580 ? 14.948 47.681 4.535 1.00 65.44 580 ALA A O 1
ATOM 4622 N N . ARG A 1 581 ? 13.033 48.197 3.483 1.00 60.53 581 ARG A N 1
ATOM 4623 C CA . ARG A 1 581 ? 12.440 48.971 4.595 1.00 60.53 581 ARG A CA 1
ATOM 4624 C C . ARG A 1 581 ? 11.314 48.177 5.280 1.00 60.53 581 ARG A C 1
ATOM 4626 O O . ARG A 1 581 ? 10.148 48.575 5.301 1.00 60.53 581 ARG A O 1
ATOM 4633 N N . GLY A 1 582 ? 11.690 47.004 5.780 1.00 56.53 582 GLY A N 1
ATOM 4634 C CA . GLY A 1 582 ? 10.827 45.938 6.295 1.00 56.53 582 GLY A CA 1
ATOM 4635 C C . GLY A 1 582 ? 11.552 44.594 6.184 1.00 56.53 582 GLY A C 1
ATOM 4636 O O . GLY A 1 582 ? 12.755 44.583 5.937 1.00 56.53 582 GLY A O 1
ATOM 4637 N N . MET A 1 583 ? 10.836 43.477 6.322 1.00 52.38 583 MET A N 1
ATOM 4638 C CA . MET A 1 583 ? 11.382 42.156 5.982 1.00 52.38 583 MET A CA 1
ATOM 4639 C C . MET A 1 583 ? 11.781 42.113 4.494 1.00 52.38 583 MET A C 1
ATOM 4641 O O . MET A 1 583 ? 11.140 42.765 3.665 1.00 52.38 583 MET A O 1
ATOM 4645 N N . VAL A 1 584 ? 12.850 41.390 4.149 1.00 54.66 584 VAL A N 1
ATOM 4646 C CA . VAL A 1 584 ? 13.271 41.231 2.744 1.00 54.66 584 VAL A CA 1
ATOM 4647 C C . VAL A 1 584 ? 12.330 40.237 2.038 1.00 54.66 584 VAL A C 1
ATOM 4649 O O . VAL A 1 584 ? 12.075 39.179 2.612 1.00 54.66 584 VAL A O 1
ATOM 4652 N N . PRO A 1 585 ? 11.805 40.539 0.832 1.00 54.59 585 PRO A N 1
ATOM 4653 C CA . PRO A 1 585 ? 10.902 39.628 0.125 1.00 54.59 585 PRO A CA 1
ATOM 4654 C C . PRO A 1 585 ? 11.603 38.361 -0.389 1.00 54.59 585 PRO A C 1
ATOM 4656 O O . PRO A 1 585 ? 12.825 38.342 -0.559 1.00 54.59 585 PRO A O 1
ATOM 4659 N N . HIS A 1 586 ? 10.828 37.313 -0.678 1.00 51.81 586 HIS A N 1
ATOM 4660 C CA . HIS A 1 586 ? 11.362 36.022 -1.112 1.00 51.81 586 HIS A CA 1
ATOM 4661 C C . HIS A 1 586 ? 11.973 36.098 -2.520 1.00 51.81 586 HIS A C 1
ATOM 4663 O O . HIS A 1 586 ? 11.332 36.528 -3.484 1.00 51.81 586 HIS A O 1
ATOM 4669 N N . LEU A 1 587 ? 13.224 35.646 -2.640 1.00 48.97 587 LEU A N 1
ATOM 4670 C CA . LEU A 1 587 ? 13.939 35.520 -3.907 1.00 48.97 587 LEU A CA 1
ATOM 4671 C C . LEU A 1 587 ? 13.499 34.233 -4.619 1.00 48.97 587 LEU A C 1
ATOM 4673 O O . LEU A 1 587 ? 13.887 33.148 -4.203 1.00 48.97 587 LEU A O 1
ATOM 4677 N N . HIS A 1 588 ? 12.724 34.361 -5.697 1.00 44.56 588 HIS A N 1
ATOM 4678 C CA . HIS A 1 588 ? 12.312 33.232 -6.541 1.00 44.56 588 HIS A CA 1
ATOM 4679 C C . HIS A 1 588 ? 13.393 32.805 -7.544 1.00 44.56 588 HIS A C 1
ATOM 4681 O O . HIS A 1 588 ? 13.383 31.669 -8.004 1.00 44.56 588 HIS A O 1
ATOM 4687 N N . GLY A 1 589 ? 14.334 33.688 -7.896 1.00 44.84 589 GLY A N 1
ATOM 4688 C CA . GLY A 1 589 ? 15.451 33.314 -8.759 1.00 44.84 589 GLY A CA 1
ATOM 4689 C C . GLY A 1 589 ? 16.466 34.427 -9.000 1.00 44.84 589 GLY A C 1
ATOM 4690 O O . GLY A 1 589 ? 16.129 35.612 -9.040 1.00 44.84 589 GLY A O 1
ATOM 4691 N N . LEU A 1 590 ? 17.720 34.023 -9.201 1.00 52.06 590 LEU A N 1
ATOM 4692 C CA . LEU A 1 590 ? 18.794 34.853 -9.741 1.00 52.06 590 LEU A CA 1
ATOM 4693 C C . LEU A 1 590 ? 19.384 34.127 -10.950 1.00 52.06 590 LEU A C 1
ATOM 4695 O O . LEU A 1 590 ? 20.016 33.084 -10.803 1.00 52.06 590 LEU A O 1
ATOM 4699 N N . TYR A 1 591 ? 19.207 34.699 -12.133 1.00 52.25 591 TYR A N 1
ATOM 4700 C CA . TYR A 1 591 ? 19.714 34.160 -13.392 1.00 52.25 591 TYR A CA 1
ATOM 4701 C C . TYR A 1 591 ? 20.918 34.990 -13.840 1.00 52.25 591 TYR A C 1
ATOM 4703 O O . TYR A 1 591 ? 20.915 36.209 -13.670 1.00 52.25 591 TYR A O 1
ATOM 4711 N N . LEU A 1 592 ? 21.948 34.347 -14.399 1.00 50.31 592 LEU A N 1
ATOM 4712 C CA . LEU A 1 592 ? 23.195 34.999 -14.817 1.00 50.31 592 LEU A CA 1
ATOM 4713 C C . LEU A 1 592 ? 23.645 34.467 -16.183 1.00 50.31 592 LEU A C 1
ATOM 4715 O O . LEU A 1 592 ? 23.965 33.286 -16.304 1.00 50.31 592 LEU A O 1
ATOM 4719 N N . ARG A 1 593 ? 23.729 35.338 -17.196 1.00 53.09 593 ARG A N 1
ATOM 4720 C CA . ARG A 1 593 ? 24.251 35.009 -18.536 1.00 53.09 593 ARG A CA 1
ATOM 4721 C C . ARG A 1 593 ? 25.585 35.714 -18.734 1.00 53.09 593 ARG A C 1
ATOM 4723 O O . ARG A 1 593 ? 25.683 36.920 -18.518 1.00 53.09 593 ARG A O 1
ATOM 4730 N N . LYS A 1 594 ? 26.630 34.988 -19.148 1.00 56.09 594 LYS A N 1
ATOM 4731 C CA . LYS A 1 594 ? 27.891 35.643 -19.520 1.00 56.09 594 LYS A CA 1
ATOM 4732 C C . LYS A 1 594 ? 27.695 36.375 -20.847 1.00 56.09 594 LYS A C 1
ATOM 4734 O O . LYS A 1 594 ? 27.314 35.755 -21.835 1.00 56.09 594 LYS A O 1
ATOM 4739 N N . VAL A 1 595 ? 28.018 37.663 -20.880 1.00 59.03 595 VAL A N 1
ATOM 4740 C CA . VAL A 1 595 ? 27.944 38.476 -22.097 1.00 59.03 595 VAL A CA 1
ATOM 4741 C C . VAL A 1 595 ? 29.219 38.280 -22.916 1.00 59.03 595 VAL A C 1
ATOM 4743 O O . VAL A 1 595 ? 30.333 38.339 -22.385 1.00 59.03 595 VAL A O 1
ATOM 4746 N N . SER A 1 596 ? 29.065 38.047 -24.219 1.00 54.31 596 SER A N 1
ATOM 4747 C CA . SER A 1 596 ? 30.172 38.072 -25.181 1.00 54.31 596 SER A CA 1
ATOM 4748 C C . SER A 1 596 ? 30.250 39.467 -25.824 1.00 54.31 596 SER A C 1
ATOM 4750 O O . SER A 1 596 ? 29.188 40.023 -26.104 1.00 54.31 596 SER A O 1
ATOM 4752 N N . PRO A 1 597 ? 31.437 40.050 -26.109 1.00 50.84 597 PRO A N 1
ATOM 4753 C CA . PRO A 1 597 ? 31.585 41.479 -26.450 1.00 50.84 597 PRO A CA 1
ATOM 4754 C C . PRO A 1 597 ? 30.809 42.016 -27.669 1.00 50.84 597 PRO A C 1
ATOM 4756 O O . PRO A 1 597 ? 30.830 43.218 -27.909 1.00 50.84 597 PRO A O 1
ATOM 4759 N N . ALA A 1 598 ? 30.162 41.148 -28.451 1.00 44.19 598 ALA A N 1
ATOM 4760 C CA . ALA A 1 598 ? 29.369 41.504 -29.628 1.00 44.19 598 ALA A CA 1
ATOM 4761 C C . ALA A 1 598 ? 27.856 41.664 -29.362 1.00 44.19 598 ALA A C 1
ATOM 4763 O O . ALA A 1 598 ? 27.137 42.069 -30.271 1.00 44.19 598 ALA A O 1
ATOM 4764 N N . HIS A 1 599 ? 27.360 41.336 -28.163 1.00 43.50 599 HIS A N 1
ATOM 4765 C CA . HIS A 1 599 ? 25.934 41.417 -27.821 1.00 43.50 599 HIS A CA 1
ATOM 4766 C C . HIS A 1 599 ? 25.732 42.356 -26.626 1.00 43.50 599 HIS A C 1
ATOM 4768 O O . HIS A 1 599 ? 26.360 42.184 -25.586 1.00 43.50 599 HIS A O 1
ATOM 4774 N N . GLY A 1 600 ? 24.880 43.371 -26.793 1.00 42.66 600 GLY A N 1
ATOM 4775 C CA . GLY A 1 600 ? 24.425 44.227 -25.695 1.00 42.66 600 GLY A CA 1
ATOM 4776 C C . GLY A 1 600 ? 23.238 43.610 -24.943 1.00 42.66 600 GLY A C 1
ATOM 4777 O O . GLY A 1 600 ? 22.643 42.658 -25.453 1.00 42.66 600 GLY A O 1
ATOM 4778 N N . PRO A 1 601 ? 22.864 44.168 -23.774 1.00 39.97 601 PRO A N 1
ATOM 4779 C CA . PRO A 1 601 ? 21.753 43.663 -22.976 1.00 39.97 601 PRO A CA 1
ATOM 4780 C C . PRO A 1 601 ? 20.454 43.624 -23.778 1.00 39.97 601 PRO A C 1
ATOM 4782 O O . PRO A 1 601 ? 19.960 44.653 -24.242 1.00 39.97 601 PRO A O 1
ATOM 4785 N N . GLN A 1 602 ? 19.909 42.419 -23.914 1.00 46.03 602 GLN A N 1
ATOM 4786 C CA . GLN A 1 602 ? 18.570 42.167 -24.435 1.00 46.03 602 GLN A CA 1
ATOM 4787 C C . GLN A 1 602 ? 17.596 41.999 -23.266 1.00 46.03 602 GLN A C 1
ATOM 4789 O O . GLN A 1 602 ? 17.959 41.470 -22.211 1.00 46.03 602 GLN A O 1
ATOM 4794 N N . ASP A 1 603 ? 16.353 42.433 -23.459 1.00 38.38 603 ASP A N 1
ATOM 4795 C CA . ASP A 1 603 ? 15.280 42.173 -22.503 1.00 38.38 603 ASP A CA 1
ATOM 4796 C C . ASP A 1 603 ? 15.026 40.658 -22.349 1.00 38.38 603 ASP A C 1
ATOM 4798 O O . ASP A 1 603 ? 15.267 39.891 -23.289 1.00 38.38 603 ASP A O 1
ATOM 4802 N N . PRO A 1 604 ? 14.555 40.192 -21.173 1.00 36.81 604 PRO A N 1
ATOM 4803 C CA . PRO A 1 604 ? 14.098 38.811 -21.022 1.00 36.81 604 PRO A CA 1
ATOM 4804 C C . PRO A 1 604 ? 12.959 38.493 -22.010 1.00 36.81 604 PRO A C 1
ATOM 4806 O O . PRO A 1 604 ? 12.223 39.407 -22.398 1.00 36.81 604 PRO A O 1
ATOM 4809 N N . PRO A 1 605 ? 12.758 37.213 -22.383 1.00 32.88 605 PRO A N 1
ATOM 4810 C CA . PRO A 1 605 ? 11.609 36.818 -23.191 1.00 32.88 605 PRO A CA 1
ATOM 4811 C C . PRO A 1 605 ? 10.315 37.283 -22.514 1.00 32.88 605 PRO A C 1
ATOM 4813 O O . PRO A 1 605 ? 10.106 37.059 -21.319 1.00 32.88 605 PRO A O 1
ATOM 4816 N N . ALA A 1 606 ? 9.467 37.975 -23.274 1.00 29.20 606 ALA A N 1
ATOM 4817 C CA . ALA A 1 606 ? 8.231 38.531 -22.746 1.00 29.20 606 ALA A CA 1
ATOM 4818 C C . ALA A 1 606 ? 7.287 37.410 -22.290 1.00 29.20 606 ALA A C 1
ATOM 4820 O O . ALA A 1 606 ? 7.090 36.426 -23.003 1.00 29.20 606 ALA A O 1
ATOM 4821 N N . VAL A 1 607 ? 6.657 37.590 -21.125 1.00 31.69 607 VAL A N 1
ATOM 4822 C CA . VAL A 1 607 ? 5.521 36.755 -20.718 1.00 31.69 607 VAL A CA 1
ATOM 4823 C C . VAL A 1 607 ? 4.426 36.948 -21.764 1.00 31.69 607 VAL A C 1
ATOM 4825 O O . VAL A 1 607 ? 3.911 38.056 -21.912 1.00 31.69 607 VAL A O 1
ATOM 4828 N N . GLY A 1 608 ? 4.114 35.890 -22.515 1.00 28.47 608 GLY A N 1
ATOM 4829 C CA . GLY A 1 608 ? 3.156 35.957 -23.613 1.00 28.47 608 GLY A CA 1
ATOM 4830 C C . GLY A 1 608 ? 1.796 36.464 -23.137 1.00 28.47 608 GLY A C 1
ATOM 4831 O O . GLY A 1 608 ? 1.228 35.932 -22.180 1.00 28.47 608 GLY A O 1
ATOM 4832 N N . GLU A 1 609 ? 1.267 37.493 -23.802 1.00 26.03 609 GLU A N 1
ATOM 4833 C CA . GLU A 1 609 ? -0.082 37.975 -23.517 1.00 26.03 609 GLU A CA 1
ATOM 4834 C C . GLU A 1 609 ? -1.092 36.841 -23.739 1.00 26.03 609 GLU A C 1
ATOM 4836 O O . GLU A 1 609 ? -1.060 36.146 -24.758 1.00 26.03 609 GLU A O 1
ATOM 4841 N N . ARG A 1 610 ? -2.005 36.651 -22.774 1.00 26.30 610 ARG A N 1
ATOM 4842 C CA . ARG A 1 610 ? -3.099 35.674 -22.885 1.00 26.30 610 ARG A CA 1
ATOM 4843 C C . ARG A 1 610 ? -3.865 35.960 -24.192 1.00 26.30 610 ARG A C 1
ATOM 4845 O O . ARG A 1 610 ? -4.356 37.084 -24.325 1.00 26.30 610 ARG A O 1
ATOM 4852 N N . PRO A 1 611 ? -4.042 34.993 -25.119 1.00 25.77 611 PRO A N 1
ATOM 4853 C CA . PRO A 1 611 ? -4.917 35.181 -26.273 1.00 25.77 611 PRO A CA 1
ATOM 4854 C C . PRO A 1 611 ? -6.302 35.624 -25.796 1.00 25.77 611 PRO A C 1
ATOM 4856 O O . PRO A 1 611 ? -6.945 34.935 -25.002 1.00 25.77 611 PRO A O 1
ATOM 4859 N N . GLY A 1 612 ? -6.716 36.824 -26.204 1.00 26.20 612 GLY A N 1
ATOM 4860 C CA . GLY A 1 612 ? -7.835 37.516 -25.575 1.00 26.20 612 GLY A CA 1
ATOM 4861 C C . GLY A 1 612 ? -9.150 36.743 -25.686 1.00 26.20 612 GLY A C 1
ATOM 4862 O O . GLY A 1 612 ? -9.629 36.479 -26.789 1.00 26.20 612 GLY A O 1
ATOM 4863 N N . LEU A 1 613 ? -9.776 36.449 -24.541 1.00 27.19 613 LEU A N 1
ATOM 4864 C CA . LEU A 1 613 ? -11.176 36.023 -24.478 1.00 27.19 613 LEU A CA 1
ATOM 4865 C C . LEU A 1 613 ? -12.061 37.155 -25.020 1.00 27.19 613 LEU A C 1
ATOM 4867 O O . LEU A 1 613 ? -12.377 38.100 -24.300 1.00 27.19 613 LEU A O 1
ATOM 4871 N N . ASN A 1 614 ? -12.425 37.059 -26.299 1.00 28.73 614 ASN A N 1
ATOM 4872 C CA . ASN A 1 614 ? -13.166 38.076 -27.044 1.00 28.73 614 ASN A CA 1
ATOM 4873 C C . ASN A 1 614 ? -14.576 38.312 -26.446 1.00 28.73 614 ASN A C 1
ATOM 4875 O O . ASN A 1 614 ? -15.421 37.416 -26.549 1.00 28.73 614 ASN A O 1
ATOM 4879 N N . PRO A 1 615 ? -14.873 39.477 -25.830 1.00 27.62 615 PRO A N 1
ATOM 4880 C CA . PRO A 1 615 ? -16.098 39.656 -25.062 1.00 27.62 615 PRO A CA 1
ATOM 4881 C C . PRO A 1 615 ? -17.093 40.632 -25.720 1.00 27.62 615 PRO A C 1
ATOM 4883 O O . PRO A 1 615 ? -17.058 41.830 -25.445 1.00 27.62 615 PRO A O 1
ATOM 4886 N N . ARG A 1 616 ? -18.099 40.066 -26.416 1.00 30.59 616 ARG A N 1
ATOM 4887 C CA . ARG A 1 616 ? -19.350 40.726 -26.890 1.00 30.59 616 ARG A CA 1
ATOM 4888 C C . ARG A 1 616 ? -19.128 41.709 -28.066 1.00 30.59 616 ARG A C 1
ATOM 4890 O O . ARG A 1 616 ? -18.085 42.330 -28.171 1.00 30.59 616 ARG A O 1
ATOM 4897 N N . SER A 1 617 ? -20.059 41.900 -29.001 1.00 28.28 617 SER A N 1
ATOM 4898 C CA . SER A 1 617 ? -21.523 41.980 -28.855 1.00 28.28 617 SER A CA 1
ATOM 4899 C C . SER A 1 617 ? -22.287 41.682 -30.166 1.00 28.28 617 SER A C 1
ATOM 4901 O O . SER A 1 617 ? -21.700 41.268 -31.161 1.00 28.28 617 SER A O 1
ATOM 4903 N N . GLU A 1 618 ? -23.615 41.840 -30.140 1.00 32.03 618 GLU A N 1
ATOM 4904 C CA . GLU A 1 618 ? -24.560 41.446 -31.197 1.00 32.03 618 GLU A CA 1
ATOM 4905 C C . GLU A 1 618 ? -24.511 42.317 -32.467 1.00 32.03 618 GLU A C 1
ATOM 4907 O O . GLU A 1 618 ? -24.448 43.550 -32.383 1.00 32.03 618 GLU A O 1
ATOM 4912 N N . ARG A 1 619 ? -24.698 41.675 -33.630 1.00 30.02 619 ARG A N 1
ATOM 4913 C CA . ARG A 1 619 ? -25.527 42.152 -34.754 1.00 30.02 619 ARG A CA 1
ATOM 4914 C C . ARG A 1 619 ? -25.894 41.011 -35.699 1.00 30.02 619 ARG A C 1
ATOM 4916 O O . ARG A 1 619 ? -25.135 40.020 -35.720 1.00 30.02 619 ARG A O 1
#

Sequence (619 aa):
MSECGLEQRNPSVTLVLLPMWDTSMPPLSLACLSWYLRRHSVSVTVLDANIDLFQGVSAEQRTLWDMAKLGFWIDGREKFPGVVLRALENLLDPLVERILASPGAWLGFSVTKSNALFTREVLLRLLPLKGTRKVVLGGHHCGHPAYRALFDDLPLDHIVVGEGEQALLDLIRGQRSERLLLAGEDLDPEALGLPDFAGFDLDRYTSRTLPVWFGRGCVYRCAFCEDSTLAGRYRGRDPAGLAADLERLVSATGRTDLLFVDLLLNAHSERLAELCRAILDRGLVLHWHGLLVIDRRDGQDFYDLLAAAGCHTVAFGVEHGSERVLRRMRKRFHAEDVPVVLGRARKAGLHTAINLIVGFPGESEEDFEELLDFLRRHHGGISSIGSLNTYTLLVGTQVERKMAEWGIEAPEGWQPSTQFWWDGDTIFEERDRRMQRLSVLLEELGLAYYSSTVDVVDRQFRAHPEDHERGEDYLRVRAVDFFQGNLNRWDRTFGGLVLDNGVYPNVVRYKVRPLRQGTYEWWLGMAADEPRTLECWVGDCLLLTMTPRSTGGMFDTNVAWFRCGTFELPLTGAILTLRARGMVPHLHGLYLRKVSPAHGPQDPPAVGERPGLNPRSER

Nearest PDB structures (foldseek):
  9ccb-assembly1_A  TM=6.254E-01  e=1.058E-15  Methanothermobacter marburgensis
  6qk7-assembly1_C  TM=5.444E-01  e=4.156E-06  Saccharomyces cerevisiae S288C
  8pty-assembly1_C  TM=5.556E-01  e=1.125E-05  Homo sapiens
  8ptx-assembly1_C  TM=5.538E-01  e=3.852E-05  Homo sapiens
  8avg-assembly1_C  TM=5.742E-01  e=8.750E-05  Mus musculus

Radius of gyration: 28.97 Å; Cα contacts (8 Å, |Δi|>4): 1051; chains: 1; bounding box: 62×77×86 Å

pLDDT: mean 76.93, std 24.26, range [22.73, 98.88]

Foldseek 3Di:
DDPPDPPPPFAEEEEEEADDDAQQEDDQLLQLQCVLCVVVRYHYAYYYVNLVVCVVDDPVLVCCSVLLNLVLQQPPPDSVVPPNCVRCVVVLVVVLVVQLPDDGLEYEYADDNRCLVVVLVSQVVNVVVNPRRAYEYEHDQLADPVRCVSCPPGPHQAYEHARVRVVVVCVSVVVDGDNYDYDDPDDAPVSSAWGHCPNDPGVSRNHLEYETAFWWAAPAAFQQDQSVQRGPHTHGDQLLSVLVSVVVVCVVRVRQHYEHAYPAPPSPLVRNLSNLVSLVVVVRAHAYEYEHEQDLPCDLVSLLSCVSSRYAEYEYAPAFQDQVVCVVRRPDDGSVSVLVRLVSNVVSVHAYEYEYEFLDQPCAPVRLVSRLVSCVVRVVSHRAHAEYEYRFFAPNGNCNVPVVVSQKDADDVDDGRGLQIDHPRGGSVVSVVSSVVVVVSCVVSVHYYDYSHHNPPPPPPPDDPPPPPDPDDPDDDDDDDDDDDDDDDDDDDDDDWDWDDPPDQFKTKTWFADPDWWKKKKKWKFFDPDFWWKWKAKAPRTPDTDTDDDPDDDDDPTDIDMDMDMDTADNVTIMIMMGIPDHDTGTPDMDMDGDDPVDDDDDDDDPDDDPDPDDDDDD

Secondary structure (DSSP, 8-state):
--------PPPEEEEEE-SSS-SSS--HHHHHHHHHHHHTT-EEEEEEHHHHHHHHS-HHHHGGGSGGGHHHHH-TTTHIIIIIIHHHGGGHHHHHHHHHHS-SSEEEEE--TTTHHHHHHHHHHHGGG-TT-EEEEESHHHHSHHHHGGGTTS--SEEEES--HHHHHHHHTTS---SEEE--SPPPHHHH-S---TTS-GGGSS-S-EEE-SEES-S---TT-SHHHHS-S-EEPPHHHHHHHHHHHHHHH---EEEE--S-GGGGHHHHHHHHHHHHHTT---EEEEEE---TTS-HHHHHHHHHTTEEEEEEEEE-S-HHHHHHTT-SS-TTHHHHHHHHHHHTT-EEEEEEEES-TT--HHHHHHHHHHHHHHGGG-SEEEEEEEPP--TTSTTGGGHHHHT-B--TT--SSSS--B-SS--HHHHHHHHHHHHHHHHHTT--B--SSS-STTTT----TTTTS---------------TT-------SS-------SSTTEEEEEE--SSSEEEEEEEEEE-SS---EEEEETTEEEEEE----------S--EEEEEEEEEE-TT-EEEEEEESSSPPEEEEEEEEEPPTT-PPPPPPP-PPPPP-------

Mean predicted aligned error: 14.67 Å

Solvent-accessible surface area (backbone atoms only — not comparable to full-atom values): 35339 Å² total; per-residue (Å²): 141,79,86,76,79,73,74,78,72,68,44,30,29,26,40,33,38,54,39,51,63,79,52,43,42,72,63,54,69,62,17,34,41,37,34,42,39,45,78,69,64,27,51,68,46,60,42,59,46,31,55,50,47,52,68,71,45,53,80,72,61,40,56,62,70,38,56,37,40,43,60,33,40,58,33,79,82,49,43,19,63,70,43,54,42,69,72,45,53,93,48,45,62,66,48,39,51,53,60,69,70,45,63,52,57,28,39,39,37,58,31,35,69,42,13,42,56,53,44,48,61,43,43,70,66,32,60,86,67,44,77,90,46,44,42,33,41,24,39,70,32,40,57,43,72,88,54,40,55,83,50,68,88,52,93,62,54,30,34,34,27,55,64,56,56,65,50,50,50,32,44,70,70,65,76,42,82,54,50,73,33,71,36,78,78,86,76,61,50,74,79,48,64,62,64,36,60,90,62,53,78,62,88,76,29,80,37,72,44,41,63,47,69,60,44,45,30,46,89,60,65,38,27,73,41,42,58,61,65,69,41,70,63,58,45,65,46,56,33,62,58,48,33,55,45,51,55,51,46,31,74,74,64,79,40,48,36,36,33,38,71,25,86,37,56,57,74,46,54,68,56,46,50,48,26,28,48,37,28,49,78,69,67,54,82,42,39,30,33,36,31,33,65,64,49,81,82,66,49,55,72,54,34,39,41,38,31,73,41,20,38,45,38,41,37,28,67,61,37,55,38,24,54,70,52,34,54,68,39,44,53,92,60,57,53,76,40,45,59,58,40,31,42,35,32,41,71,38,67,30,41,30,21,31,30,37,51,40,57,47,87,78,46,49,73,68,41,50,52,38,28,51,52,42,44,75,74,39,47,92,36,50,64,27,35,68,35,43,34,54,52,52,50,36,59,74,11,64,46,54,81,34,28,73,86,59,51,43,49,67,60,90,91,63,70,73,60,43,57,80,42,31,33,98,78,37,41,50,71,51,30,50,52,51,50,51,55,51,49,52,52,30,59,76,69,69,41,54,70,42,46,62,72,48,65,77,86,60,83,78,76,83,76,72,94,71,78,82,79,65,98,64,93,78,72,80,68,82,88,81,86,83,89,70,92,87,72,90,86,83,91,85,86,83,91,77,71,57,74,62,73,57,101,47,79,23,43,48,37,46,43,45,73,52,95,59,68,49,45,29,36,39,38,43,33,31,36,52,97,63,76,49,46,38,35,39,22,50,62,92,44,77,76,47,76,50,63,60,76,84,76,90,74,81,82,78,84,75,61,64,47,75,51,74,54,77,51,75,42,56,63,86,38,48,38,38,36,42,38,33,79,47,70,61,62,52,76,76,42,65,44,70,46,79,53,53,102,89,59,79,96,72,80,75,86,74,82,76,76,74,83,74,84,83,80,83,83,91,132